Protein AF-0000000077095961 (afdb_homodimer)

InterPro domains:
  IPR001926 Tryptophan synthase beta chain-like, PALP domain [PF00291] (16-329)
  IPR036052 Tryptophan synthase beta chain-like, PALP domain superfamily [G3DSA:3.40.50.1100] (10-333)
  IPR036052 Tryptophan synthase beta chain-like, PALP domain superfamily [G3DSA:3.40.50.1100] (51-158)
  IPR036052 Tryptophan synthase beta chain-like, PALP domain superfamily [SSF53686] (4-336)

pLDDT: mean 87.03, std 16.9, range [28.45, 98.81]

Secondary structure (DSSP, 8-state):
---HHHHHHHHHHHGGGS--PPEEE-HHHHHHHT-SEEEEEEGGGSGGGBTHHHHHHHHHHHHHHH-TTEEEEEEE-SSHHHHHHHHHHHHTT-EEEEEEETT--HHHHHHHHHTT-EEEEE-SSHHHHHHHHHHHHHHHHHHHHHHSS-EEEE--TT-HHHHHHHTHHHHHHHHHTTT--SEEEEE-TTSHHHHHHHHHHHHH-TT-EEEEEEESS--THHHHHT-------SSS---------------GGGGG-SS---HHHHHHHHHH--EEEEE-HHHHHHHHHHIIIII-B---HHHHHHHHHHHT--HHHHT-SEEEEEE-B----GGGHHHHT--/---HHHHHHHHHHHGGGS--PPEEE-HHHHHHHT-SEEEEEEGGGSGGGBTHHHHHHHHHHHHHHH-TTEEEEEEE-SSHHHHHHHHHHHHTT-EEEEEEETT--HHHHHHHHHTTPEEEEE-SSHHHHHHHHHHHHHHHHHHHHHHSS-EEEE--TT-HHHHHHHTHHHHHHHHHTTT--SEEEEE-TTSHHHHHHHHHHHHH-TT-EEEEEEESS--THHHHHH---B---SSS-----B---------TTGGG-SS---HHHHHHHHHH--EEEEE-HHHHHHHHHHIIIII-B---HHHHHHHHHHHT--HHHHT-SEEEEEE-B----GGGHHHHT--

Solvent-accessible surface area (backbone atoms only — not comparable to full-atom values): 34050 Å² total; per-residue (Å²): 128,70,43,45,65,48,16,53,52,25,40,67,70,33,50,89,79,51,64,87,50,55,76,45,72,44,70,68,56,19,64,63,36,70,34,80,36,44,36,34,39,36,21,18,61,23,64,89,22,18,45,41,34,41,9,26,37,28,35,48,52,53,49,31,71,76,36,74,34,48,35,33,38,34,30,50,26,83,48,58,57,26,39,12,38,7,36,31,23,42,76,67,78,25,37,12,38,27,35,29,54,64,81,58,58,65,68,55,53,49,53,27,42,73,35,62,22,42,80,40,72,30,58,90,45,68,66,46,41,51,51,49,53,48,46,55,36,49,52,40,32,51,51,10,68,71,75,47,77,28,35,42,46,75,57,58,81,67,31,55,48,30,19,17,14,29,5,32,56,24,46,50,52,35,62,77,52,70,58,64,56,41,30,37,32,28,35,24,74,68,34,25,52,36,28,14,25,31,38,28,38,37,64,74,38,71,84,46,42,28,32,30,12,36,54,74,63,80,60,77,67,54,62,60,44,64,47,78,64,54,59,73,50,87,72,88,59,77,65,65,51,75,67,64,82,67,64,78,70,44,62,69,45,37,55,72,47,85,50,81,60,58,68,69,48,30,51,44,26,42,73,49,38,75,38,72,41,75,33,50,71,65,45,26,13,50,28,39,35,44,38,35,72,72,57,18,37,31,55,18,74,60,21,13,26,20,49,19,43,47,51,68,52,41,75,90,55,64,84,49,48,26,38,36,34,42,30,46,18,15,71,60,63,60,74,46,43,41,67,53,38,52,126,130,70,42,44,64,47,16,51,52,26,39,65,71,32,50,88,81,50,63,86,49,55,75,47,72,45,71,67,57,22,65,63,36,69,35,81,36,44,34,34,40,35,20,17,61,21,62,91,22,19,46,42,34,40,8,25,37,27,34,47,52,54,49,31,71,76,36,75,33,49,35,34,40,34,30,51,26,83,47,59,57,26,36,15,37,7,36,32,24,42,77,67,78,25,36,13,39,27,36,28,54,66,81,58,58,65,68,54,53,50,52,27,44,71,35,61,23,42,80,40,71,30,59,92,45,68,65,48,41,50,51,50,52,50,45,56,36,49,52,40,34,51,50,11,69,71,75,44,77,29,34,42,46,76,56,57,81,67,32,54,48,30,19,18,13,28,5,32,55,24,45,48,53,36,62,77,52,70,60,65,55,41,31,36,32,27,36,26,73,68,33,25,52,37,29,14,24,28,38,28,38,37,66,75,36,72,83,46,42,29,31,30,12,35,55,75,64,78,59,77,66,53,62,59,42,60,49,74,58,46,59,76,55,84,79,85,60,80,62,68,45,76,59,66,83,66,67,78,70,43,60,69,46,36,55,73,47,86,50,80,59,56,70,68,47,30,52,44,27,43,73,48,37,75,37,72,41,74,35,49,70,65,47,26,15,50,28,38,35,45,37,36,72,72,58,18,36,31,56,19,74,60,22,13,26,20,49,20,44,46,52,69,52,42,74,91,54,63,85,48,46,27,38,36,34,41,30,47,18,16,71,59,63,60,75,46,44,40,66,54,38,52,128

Sequence (686 aa):
MSTFHTVMMAYKATRPYVHETPILSSNSMRQSSGHEEVVLKCENLQRTGSYTIRGGINYVIRSKQGDLGINHFVAQSTGNLGLAVALSASLFSAKGHIVIPERTNEVTVEAIAHYDGKVYRCGTSREEQMKLLQKLVSENNNTSQRNGVNICVFVHPQDEWLVAGHGTVGVELMLQTDGRLDVIVVPAMGGALLAGVALAVKGMKPNIAVYGAECETLDPECEFEHGPVIAVNKKGSTDVKASKKEENVAGGVAQKILMPLNEMVAQCINRHVDGVIKVTEEQKRHAFRFVYERCKLVIDDNAATAVAAVLTRPEALSRYRRVGIVLTGGNVDLNAIPRLARLMSTFHTVMMAYKATRPYVHETPILSSNSMRQSSGHEEVVLKCENLQRTGSYTIRGGINYVIRSKQGDLGINHFVAQSTGNLGLAVALSASLFSAKGHIVIPERTNEVTVEAIAHYDGKVYRCGTSREEQMKLLQKLVSENNNTSQRNGVNICVFVHPQDEWLVAGHGTVGVELMLQTDGRLDVIVVPAMGGALLAGVALAVKGMKPNIAVYGAECETLDPECEFEHGPVIAVNKKGSTDVKASKKEENVAGGVAQKILMPLNEMVAQCINRHVDGVIKVTEEQKRHAFRFVYERCKLVIDDNAATAVAAVLTRPEALSRYRRVGIVLTGGNVDLNAIPRLARL

Organism: NCBI:txid85056

Structure (mmCIF, N/CA/C/O backbone):
data_AF-0000000077095961-model_v1
#
loop_
_entity.id
_entity.type
_entity.pdbx_description
1 polymer 'Serine-threonine dehydratase, putative'
#
loop_
_atom_site.group_PDB
_atom_site.id
_atom_site.type_symbol
_atom_site.label_atom_id
_atom_site.label_alt_id
_atom_site.label_comp_id
_atom_site.label_asym_id
_atom_site.label_entity_id
_atom_site.label_seq_id
_atom_site.pdbx_PDB_ins_code
_atom_site.Cartn_x
_atom_site.Cartn_y
_atom_site.Cartn_z
_atom_site.occupancy
_atom_site.B_iso_or_equiv
_atom_site.auth_seq_id
_atom_site.auth_comp_id
_atom_site.auth_asym_id
_atom_site.auth_atom_id
_atom_site.pdbx_PDB_model_num
ATOM 1 N N . MET A 1 1 ? 8.125 27.734 21.016 1 70.38 1 MET A N 1
ATOM 2 C CA . MET A 1 1 ? 8.875 27.078 19.938 1 70.38 1 MET A CA 1
ATOM 3 C C . MET A 1 1 ? 8.922 25.578 20.156 1 70.38 1 MET A C 1
ATOM 5 O O . MET A 1 1 ? 9.164 25.094 21.266 1 70.38 1 MET A O 1
ATOM 9 N N . SER A 1 2 ? 8.594 24.891 19.172 1 82.75 2 SER A N 1
ATOM 10 C CA . SER A 1 2 ? 8.609 23.438 19.266 1 82.75 2 SER A CA 1
ATOM 11 C C . SER A 1 2 ? 10.023 22.906 19.5 1 82.75 2 SER A C 1
ATOM 13 O O . SER A 1 2 ? 10.984 23.438 18.938 1 82.75 2 SER A O 1
ATOM 15 N N . THR A 1 3 ? 10.164 22.031 20.516 1 89.5 3 THR A N 1
ATOM 16 C CA . THR A 1 3 ? 11.414 21.375 20.875 1 89.5 3 THR A CA 1
ATOM 17 C C . THR A 1 3 ? 11.266 19.859 20.844 1 89.5 3 THR A C 1
ATOM 19 O O . THR A 1 3 ? 10.172 19.344 20.594 1 89.5 3 THR A O 1
ATOM 22 N N . PHE A 1 4 ? 12.398 19.281 21.047 1 95 4 PHE A N 1
ATOM 23 C CA . PHE A 1 4 ? 12.359 17.828 21.172 1 95 4 PHE A CA 1
ATOM 24 C C . PHE A 1 4 ? 11.414 17.406 22.281 1 95 4 PHE A C 1
ATOM 26 O O . PHE A 1 4 ? 10.672 16.422 22.141 1 95 4 PHE A O 1
ATOM 33 N N . HIS A 1 5 ? 11.398 18.156 23.281 1 95.62 5 HIS A N 1
ATOM 34 C CA . HIS A 1 5 ? 10.539 17.875 24.422 1 95.62 5 HIS A CA 1
ATOM 35 C C . HIS A 1 5 ? 9.062 17.922 24.031 1 95.62 5 HIS A C 1
ATOM 37 O O . HIS A 1 5 ? 8.289 17.047 24.391 1 95.62 5 HIS A O 1
ATOM 43 N N . THR A 1 6 ? 8.703 18.938 23.281 1 96.62 6 THR A N 1
ATOM 44 C CA . THR A 1 6 ? 7.309 19.078 22.875 1 96.62 6 THR A CA 1
ATOM 45 C C . THR A 1 6 ? 6.91 17.969 21.922 1 96.62 6 THR A C 1
ATOM 47 O O . THR A 1 6 ? 5.762 17.516 21.922 1 96.62 6 THR A O 1
ATOM 50 N N . VAL A 1 7 ? 7.852 17.484 21.125 1 98.31 7 VAL A N 1
ATOM 51 C CA . VAL A 1 7 ? 7.59 16.359 20.219 1 98.31 7 VAL A CA 1
ATOM 52 C C . VAL A 1 7 ? 7.344 15.094 21.031 1 98.31 7 VAL A C 1
ATOM 54 O O . VAL A 1 7 ? 6.422 14.328 20.734 1 98.31 7 VAL A O 1
ATOM 57 N N . MET A 1 8 ? 8.094 14.898 22.062 1 97.81 8 MET A N 1
ATOM 58 C CA . MET A 1 8 ? 7.938 13.711 22.906 1 97.81 8 MET A CA 1
ATOM 59 C C . MET A 1 8 ? 6.609 13.742 23.656 1 97.81 8 MET A C 1
ATOM 61 O O . MET A 1 8 ? 5.969 12.703 23.828 1 97.81 8 MET A O 1
ATOM 65 N N . MET A 1 9 ? 6.266 14.945 24.062 1 97.38 9 MET A N 1
ATOM 66 C CA . MET A 1 9 ? 4.957 15.094 24.703 1 97.38 9 MET A CA 1
ATOM 67 C C . MET A 1 9 ? 3.838 14.758 23.719 1 97.38 9 MET A C 1
ATOM 69 O O . MET A 1 9 ? 2.861 14.102 24.078 1 97.38 9 MET A O 1
ATOM 73 N N . ALA A 1 10 ? 3.99 15.242 22.531 1 98.5 10 ALA A N 1
ATOM 74 C CA . ALA A 1 10 ? 3.016 14.93 21.484 1 98.5 10 ALA A CA 1
ATOM 75 C C . ALA A 1 10 ? 2.963 13.43 21.203 1 98.5 10 ALA A C 1
ATOM 77 O O . ALA A 1 10 ? 1.885 12.875 21 1 98.5 10 ALA A O 1
ATOM 78 N N . TYR A 1 11 ? 4.145 12.781 21.203 1 98.19 11 TYR A N 1
ATOM 79 C CA . TYR A 1 11 ? 4.238 11.344 20.953 1 98.19 11 TYR A CA 1
ATOM 80 C C . TYR A 1 11 ? 3.42 10.562 21.984 1 98.19 11 TYR A C 1
ATOM 82 O O . TYR A 1 11 ? 2.654 9.664 21.609 1 98.19 11 TYR A O 1
ATOM 90 N N . LYS A 1 12 ? 3.527 10.93 23.188 1 96.81 12 LYS A N 1
ATOM 91 C CA . LYS A 1 12 ? 2.775 10.281 24.266 1 96.81 12 LYS A CA 1
ATOM 92 C C . LYS A 1 12 ? 1.28 10.547 24.125 1 96.81 12 LYS A C 1
ATOM 94 O O . LYS A 1 12 ? 0.465 9.633 24.266 1 96.81 12 LYS A O 1
ATOM 99 N N . ALA A 1 13 ? 0.932 11.742 23.812 1 97.44 13 ALA A N 1
ATOM 100 C CA . ALA A 1 13 ? -0.463 12.18 23.797 1 97.44 13 ALA A CA 1
ATOM 101 C C . ALA A 1 13 ? -1.208 11.586 22.594 1 97.44 13 ALA A C 1
ATOM 103 O O . ALA A 1 13 ? -2.395 11.266 22.703 1 97.44 13 ALA A O 1
ATOM 104 N N . THR A 1 14 ? -0.533 11.438 21.438 1 98.12 14 THR A N 1
ATOM 105 C CA . THR A 1 14 ? -1.223 11.094 20.203 1 98.12 14 THR A CA 1
ATOM 106 C C . THR A 1 14 ? -1.225 9.578 20 1 98.12 14 THR A C 1
ATOM 108 O O . THR A 1 14 ? -2.014 9.062 19.203 1 98.12 14 THR A O 1
ATOM 111 N N . ARG A 1 15 ? -0.447 8.828 20.688 1 97.06 15 ARG A N 1
ATOM 112 C CA . ARG A 1 15 ? -0.173 7.41 20.469 1 97.06 15 ARG A CA 1
ATOM 113 C C . ARG A 1 15 ? -1.466 6.602 20.422 1 97.06 15 ARG A C 1
ATOM 115 O O . ARG A 1 15 ? -1.645 5.75 19.547 1 97.06 15 ARG A O 1
ATOM 122 N N . PRO A 1 16 ? -2.467 6.871 21.234 1 96.44 16 PRO A N 1
ATOM 123 C CA . PRO A 1 16 ? -3.689 6.062 21.234 1 96.44 16 PRO A CA 1
ATOM 124 C C . PRO A 1 16 ? -4.566 6.332 20 1 96.44 16 PRO A C 1
ATOM 126 O O . PRO A 1 16 ? -5.492 5.566 19.734 1 96.44 16 PRO A O 1
ATOM 129 N N . TYR A 1 17 ? -4.25 7.402 19.344 1 96.81 17 TYR A N 1
ATOM 130 C CA . TYR A 1 17 ? -5.203 7.855 18.328 1 96.81 17 TYR A CA 1
ATOM 131 C C . TYR A 1 17 ? -4.637 7.684 16.922 1 96.81 17 TYR A C 1
ATOM 133 O O . TYR A 1 17 ? -5.324 7.938 15.938 1 96.81 17 TYR A O 1
ATOM 141 N N . VAL A 1 18 ? -3.357 7.281 16.812 1 96.81 18 VAL A N 1
ATOM 142 C CA . VAL A 1 18 ? -2.734 7.113 15.508 1 96.81 18 VAL A CA 1
ATOM 143 C C . VAL A 1 18 ? -2.148 5.711 15.391 1 96.81 18 VAL A C 1
ATOM 145 O O . VAL A 1 18 ? -1.915 5.039 16.391 1 96.81 18 VAL A O 1
ATOM 148 N N . HIS A 1 19 ? -1.94 5.242 14.188 1 94.88 19 HIS A N 1
ATOM 149 C CA . HIS A 1 19 ? -1.234 3.992 13.938 1 94.88 19 HIS A CA 1
ATOM 150 C C . HIS A 1 19 ? 0.276 4.188 14.016 1 94.88 19 HIS A C 1
ATOM 152 O O . HIS A 1 19 ? 0.795 5.223 13.594 1 94.88 19 HIS A O 1
ATOM 158 N N . GLU A 1 20 ? 0.938 3.211 14.664 1 96.31 20 GLU A N 1
ATOM 159 C CA . GLU A 1 20 ? 2.354 3.092 14.328 1 96.31 20 GLU A CA 1
ATOM 160 C C . GLU A 1 20 ? 2.535 2.576 12.898 1 96.31 20 GLU A C 1
ATOM 162 O O . GLU A 1 20 ? 2.395 1.379 12.648 1 96.31 20 GLU A O 1
ATOM 167 N N . THR A 1 21 ? 2.758 3.51 12 1 96.38 21 THR A N 1
ATOM 168 C CA . THR A 1 21 ? 2.801 3.117 10.602 1 96.38 21 THR A CA 1
ATOM 169 C C . THR A 1 21 ? 4.031 2.258 10.312 1 96.38 21 THR A C 1
ATOM 171 O O . THR A 1 21 ? 5.066 2.416 10.961 1 96.38 21 THR A O 1
ATOM 174 N N . PRO A 1 22 ? 3.941 1.384 9.383 1 94.5 22 PRO A N 1
ATOM 175 C CA . PRO A 1 22 ? 5.047 0.453 9.133 1 94.5 22 PRO A CA 1
ATOM 176 C C . PRO A 1 22 ? 6.227 1.113 8.43 1 94.5 22 PRO A C 1
ATOM 178 O O . PRO A 1 22 ? 6.086 2.203 7.867 1 94.5 22 PRO A O 1
ATOM 181 N N . ILE A 1 23 ? 7.375 0.461 8.594 1 95.88 23 ILE A N 1
ATOM 182 C CA . ILE A 1 23 ? 8.555 0.708 7.77 1 95.88 23 ILE A CA 1
ATOM 183 C C . ILE A 1 23 ? 8.703 -0.4 6.73 1 95.88 23 ILE A C 1
ATOM 185 O O . ILE A 1 23 ? 8.648 -1.586 7.066 1 95.88 23 ILE A O 1
ATOM 189 N N . LEU A 1 24 ? 8.789 0.044 5.5 1 94.31 24 LEU A N 1
ATOM 190 C CA . LEU A 1 24 ? 8.961 -0.941 4.441 1 94.31 24 LEU A CA 1
ATOM 191 C C . LEU A 1 24 ? 10.297 -0.742 3.725 1 94.31 24 LEU A C 1
ATOM 193 O O . LEU A 1 24 ? 10.836 0.368 3.701 1 94.31 24 LEU A O 1
ATOM 197 N N . SER A 1 25 ? 10.844 -1.835 3.252 1 91.19 25 SER A N 1
ATOM 198 C CA . SER A 1 25 ? 12.039 -1.804 2.408 1 91.19 25 SER A CA 1
ATOM 199 C C . SER A 1 25 ? 11.734 -2.334 1.01 1 91.19 25 SER A C 1
ATOM 201 O O . SER A 1 25 ? 10.758 -3.051 0.81 1 91.19 25 SER A O 1
ATOM 203 N N . SER A 1 26 ? 12.461 -1.853 0.121 1 86 26 SER A N 1
ATOM 204 C CA . SER A 1 26 ? 12.352 -2.285 -1.27 1 86 26 SER A CA 1
ATOM 205 C C . SER A 1 26 ? 13.727 -2.59 -1.858 1 86 26 SER A C 1
ATOM 207 O O . SER A 1 26 ? 14.594 -1.716 -1.913 1 86 26 SER A O 1
ATOM 209 N N . ASN A 1 27 ? 13.836 -3.836 -2.385 1 85.5 27 ASN A N 1
ATOM 210 C CA . ASN A 1 27 ? 15.086 -4.203 -3.045 1 85.5 27 ASN A CA 1
ATOM 211 C C . ASN A 1 27 ? 15.328 -3.355 -4.289 1 85.5 27 ASN A C 1
ATOM 213 O O . ASN A 1 27 ? 16.469 -2.951 -4.555 1 85.5 27 ASN A O 1
ATOM 217 N N . SER A 1 28 ? 14.273 -3.143 -4.992 1 87.25 28 SER A N 1
ATOM 218 C CA . SER A 1 28 ? 14.391 -2.312 -6.188 1 87.25 28 SER A CA 1
ATOM 219 C C . SER A 1 28 ? 14.844 -0.9 -5.836 1 87.25 28 SER A C 1
ATOM 221 O O . SER A 1 28 ? 15.664 -0.31 -6.547 1 87.25 28 SER A O 1
ATOM 223 N N . MET A 1 29 ? 14.328 -0.37 -4.758 1 91.5 29 MET A N 1
ATOM 224 C CA . MET A 1 29 ? 14.711 0.968 -4.316 1 91.5 29 MET A CA 1
ATOM 225 C C . MET A 1 29 ? 16.172 1.003 -3.891 1 91.5 29 MET A C 1
ATOM 227 O O . MET A 1 29 ? 16.906 1.934 -4.234 1 91.5 29 MET A O 1
ATOM 231 N N . ARG A 1 30 ? 16.562 0.025 -3.18 1 92.06 30 ARG A N 1
ATOM 232 C CA . ARG A 1 30 ? 17.953 -0.088 -2.752 1 92.06 30 ARG A CA 1
ATOM 233 C C . ARG A 1 30 ? 18.906 -0.133 -3.951 1 92.06 30 ARG A C 1
ATOM 235 O O . ARG A 1 30 ? 19.875 0.62 -4.012 1 92.06 30 ARG A O 1
ATOM 242 N N . GLN A 1 31 ? 18.531 -0.928 -4.883 1 90.31 31 GLN A N 1
ATOM 243 C CA . GLN A 1 31 ? 19.375 -1.098 -6.062 1 90.31 31 GLN A CA 1
ATOM 244 C C . GLN A 1 31 ? 19.406 0.177 -6.898 1 90.31 31 GLN A C 1
ATOM 246 O O . GLN A 1 31 ? 20.484 0.612 -7.328 1 90.31 31 GLN A O 1
ATOM 251 N N . SER A 1 32 ? 18.297 0.819 -7.07 1 91.94 32 SER A N 1
ATOM 252 C CA . SER A 1 32 ? 18.188 1.995 -7.926 1 91.94 32 SER A CA 1
ATOM 253 C C . SER A 1 32 ? 18.859 3.207 -7.293 1 91.94 32 SER A C 1
ATOM 255 O O . SER A 1 32 ? 19.375 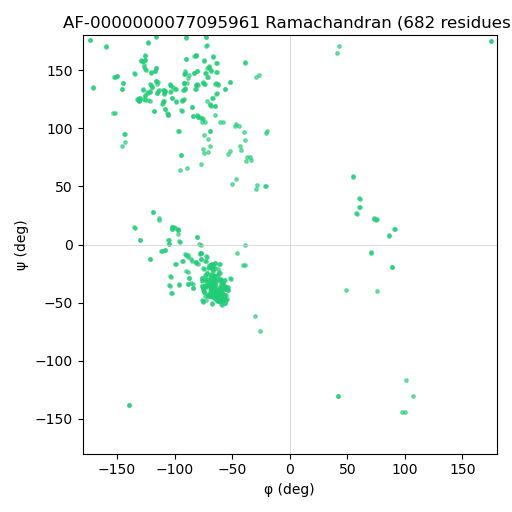4.078 -7.996 1 91.94 32 SER A O 1
ATOM 257 N N . SER A 1 33 ? 18.875 3.264 -5.973 1 94.5 33 SER A N 1
ATOM 258 C CA . SER A 1 33 ? 19.438 4.414 -5.273 1 94.5 33 SER A CA 1
ATOM 259 C C . SER A 1 33 ? 20.938 4.246 -5.043 1 94.5 33 SER A C 1
ATOM 261 O O . SER A 1 33 ? 21.656 5.23 -4.848 1 94.5 33 SER A O 1
ATOM 263 N N . GLY A 1 34 ? 21.422 3.02 -4.914 1 94.38 34 GLY A N 1
ATOM 264 C CA . GLY A 1 34 ? 22.828 2.729 -4.672 1 94.38 34 GLY A CA 1
ATOM 265 C C . GLY A 1 34 ? 23.188 2.756 -3.199 1 94.38 34 GLY A C 1
ATOM 266 O O . GLY A 1 34 ? 24.375 2.691 -2.848 1 94.38 34 GLY A O 1
ATOM 267 N N . HIS A 1 35 ? 22.234 2.855 -2.355 1 96.69 35 HIS A N 1
ATOM 268 C CA . HIS A 1 35 ? 22.484 2.887 -0.92 1 96.69 35 HIS A CA 1
ATOM 269 C C . HIS A 1 35 ? 22.469 1.483 -0.325 1 96.69 35 HIS A C 1
ATOM 271 O O . HIS A 1 35 ? 21.906 0.559 -0.925 1 96.69 35 HIS A O 1
ATOM 277 N N . GLU A 1 36 ? 23.062 1.344 0.817 1 96.38 36 GLU A N 1
ATOM 278 C CA . GLU A 1 36 ? 23.094 0.06 1.512 1 96.38 36 GLU A CA 1
ATOM 279 C C . GLU A 1 36 ? 21.703 -0.318 2.023 1 96.38 36 GLU A C 1
ATOM 281 O O . GLU A 1 36 ? 21.312 -1.488 1.979 1 96.38 36 GLU A O 1
ATOM 286 N N . GLU A 1 37 ? 21.016 0.683 2.488 1 96.88 37 GLU A N 1
ATOM 287 C CA . GLU A 1 37 ? 19.672 0.484 3.006 1 96.88 37 GLU A CA 1
ATOM 288 C C . GLU A 1 37 ? 18.781 1.692 2.717 1 96.88 37 GLU A C 1
ATOM 290 O O . GLU A 1 37 ? 19.219 2.836 2.848 1 96.88 37 GLU A O 1
ATOM 295 N N . VAL A 1 38 ? 17.656 1.397 2.273 1 97.38 38 VAL A N 1
ATOM 296 C CA . VAL A 1 38 ? 16.625 2.42 2.113 1 97.38 38 VAL A CA 1
ATOM 297 C C . VAL A 1 38 ? 15.32 1.935 2.727 1 97.38 38 VAL A C 1
ATOM 299 O O . VAL A 1 38 ? 14.836 0.845 2.4 1 97.38 38 VAL A O 1
ATOM 302 N N . VAL A 1 39 ? 14.797 2.719 3.656 1 97.69 39 VAL A N 1
ATOM 303 C CA . VAL A 1 39 ? 13.523 2.342 4.266 1 97.69 39 VAL A CA 1
ATOM 304 C C . VAL A 1 39 ? 12.492 3.439 4.027 1 97.69 39 VAL A C 1
ATOM 306 O O . VAL A 1 39 ? 12.844 4.617 3.91 1 97.69 39 VAL A O 1
ATOM 309 N N . LEU A 1 40 ? 11.25 3 3.91 1 98.06 40 LEU A N 1
ATOM 310 C CA . LEU A 1 40 ? 10.117 3.9 3.725 1 98.06 40 LEU A CA 1
ATOM 311 C C . LEU A 1 40 ? 9.258 3.961 4.984 1 98.06 40 LEU A C 1
ATOM 313 O O . LEU A 1 40 ? 8.766 2.934 5.457 1 98.06 40 LEU A O 1
ATOM 317 N N . LYS A 1 41 ? 9.172 5.109 5.609 1 98.56 41 LYS A N 1
ATOM 318 C CA . LYS A 1 41 ? 8.18 5.336 6.66 1 98.56 41 LYS A CA 1
ATOM 319 C C . LYS A 1 41 ? 6.809 5.637 6.066 1 98.56 41 LYS A C 1
ATOM 321 O O . LYS A 1 41 ? 6.574 6.734 5.559 1 98.56 41 LYS A O 1
ATOM 326 N N . CYS A 1 42 ? 5.898 4.746 6.199 1 98 42 CYS A N 1
ATOM 327 C CA . CYS A 1 42 ? 4.723 4.699 5.34 1 98 42 CYS A CA 1
ATOM 328 C C . CYS A 1 42 ? 3.547 5.434 5.98 1 98 42 CYS A C 1
ATOM 330 O O . CYS A 1 42 ? 2.527 4.82 6.297 1 98 42 CYS A O 1
ATOM 332 N N . GLU A 1 43 ? 3.584 6.727 5.93 1 98.25 43 GLU A N 1
ATOM 333 C CA . GLU A 1 43 ? 2.496 7.523 6.496 1 98.25 43 GLU A CA 1
ATOM 334 C C . GLU A 1 43 ? 1.279 7.523 5.574 1 98.25 43 GLU A C 1
ATOM 336 O O . GLU A 1 43 ? 0.191 7.938 5.977 1 98.25 43 GLU A O 1
ATOM 341 N N . ASN A 1 44 ? 1.456 7.051 4.332 1 97.12 44 ASN A N 1
ATOM 342 C CA . ASN A 1 44 ? 0.302 6.82 3.469 1 97.12 44 ASN A CA 1
ATOM 343 C C . ASN A 1 44 ? -0.649 5.789 4.066 1 97.12 44 ASN A C 1
ATOM 345 O O . ASN A 1 44 ? -1.82 5.723 3.689 1 97.12 44 ASN A O 1
ATOM 349 N N . LEU A 1 45 ? -0.154 5.035 5.031 1 95.81 45 LEU A N 1
ATOM 350 C CA . LEU A 1 45 ? -0.959 3.994 5.66 1 95.81 45 LEU A CA 1
ATOM 351 C C . LEU A 1 45 ? -1.465 4.449 7.027 1 95.81 45 LEU A C 1
ATOM 353 O O . LEU A 1 45 ? -1.948 3.635 7.816 1 95.81 45 LEU A O 1
ATOM 357 N N . GLN A 1 46 ? -1.377 5.641 7.336 1 96.38 46 GLN A N 1
ATOM 358 C CA . GLN A 1 46 ? -1.895 6.23 8.57 1 96.38 46 GLN A CA 1
ATOM 359 C C . GLN A 1 46 ? -3.387 6.523 8.453 1 96.38 46 GLN A C 1
ATOM 361 O O . GLN A 1 46 ? -3.941 6.523 7.348 1 96.38 46 GLN A O 1
ATOM 366 N N . ARG A 1 47 ? -4.047 6.734 9.617 1 94.12 47 ARG A N 1
ATOM 367 C CA . ARG A 1 47 ? -5.418 7.234 9.602 1 94.12 47 ARG A CA 1
ATOM 368 C C . ARG A 1 47 ? -5.531 8.492 8.742 1 94.12 47 ARG A C 1
ATOM 370 O O . ARG A 1 47 ? -4.648 9.352 8.773 1 94.12 47 ARG A O 1
ATOM 377 N N . THR A 1 48 ? -6.562 8.594 8.016 1 94.44 48 THR A N 1
ATOM 378 C CA . THR A 1 48 ? -6.848 9.672 7.082 1 94.44 48 THR A CA 1
ATOM 379 C C . THR A 1 48 ? -5.926 9.602 5.867 1 94.44 48 THR A C 1
ATOM 381 O O . THR A 1 48 ? -6.016 10.43 4.961 1 94.44 48 THR A O 1
ATOM 384 N N . GLY A 1 49 ? -4.93 8.711 5.887 1 95.38 49 GLY A N 1
ATOM 385 C CA . GLY A 1 49 ? -4.094 8.461 4.723 1 95.38 49 GLY A CA 1
ATOM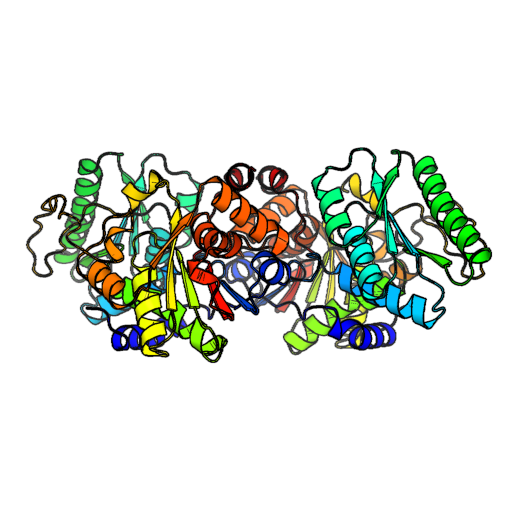 386 C C . GLY A 1 49 ? -2.855 9.336 4.68 1 95.38 49 GLY A C 1
ATOM 387 O O . GLY A 1 49 ? -2.227 9.477 3.629 1 95.38 49 GLY A O 1
ATOM 388 N N . SER A 1 50 ? -2.521 10.016 5.816 1 97.31 50 SER A N 1
ATOM 389 C CA . SER A 1 50 ? -1.344 10.875 5.797 1 97.31 50 SER A CA 1
ATOM 390 C C . SER A 1 50 ? -0.838 11.156 7.211 1 97.31 50 SER A C 1
ATOM 392 O O . SER A 1 50 ? -1.541 10.891 8.188 1 97.31 50 SER A O 1
ATOM 394 N N . TYR A 1 51 ? 0.317 11.75 7.277 1 98.19 51 TYR A N 1
ATOM 395 C CA . TYR A 1 51 ? 0.978 12.07 8.539 1 98.19 51 TYR A CA 1
ATOM 396 C C . TYR A 1 51 ? 0.217 13.156 9.289 1 98.19 51 TYR A C 1
ATOM 398 O O . TYR A 1 51 ? 0.398 13.328 10.492 1 98.19 51 TYR A O 1
ATOM 406 N N . THR A 1 52 ? -0.659 13.891 8.625 1 97.88 52 THR A N 1
ATOM 407 C CA . THR A 1 52 ? -1.225 15.125 9.164 1 97.88 52 THR A CA 1
ATOM 408 C C . THR A 1 52 ? -2.104 14.836 10.375 1 97.88 52 THR A C 1
ATOM 410 O O . THR A 1 52 ? -2.279 15.695 11.242 1 97.88 52 THR A O 1
ATOM 413 N N . ILE A 1 53 ? -2.584 13.656 10.5 1 98.25 53 ILE A N 1
ATOM 414 C CA . ILE A 1 53 ? -3.461 13.32 11.617 1 98.25 53 ILE A CA 1
ATOM 415 C C . ILE A 1 53 ? -2.686 13.414 12.93 1 98.25 53 ILE A C 1
ATOM 417 O O . ILE A 1 53 ? -3.256 13.734 13.969 1 98.25 53 ILE A O 1
ATOM 421 N N . ARG A 1 54 ? -1.374 13.164 12.867 1 98.56 54 ARG A N 1
ATOM 422 C CA . ARG A 1 54 ? -0.542 13.266 14.062 1 98.56 54 ARG A CA 1
ATOM 423 C C . ARG A 1 54 ? -0.561 14.68 14.633 1 98.56 54 ARG A C 1
ATOM 425 O O . ARG A 1 54 ? -0.79 14.875 15.828 1 98.56 54 ARG A O 1
ATOM 432 N N . GLY A 1 55 ? -0.35 15.633 13.75 1 98.44 55 GLY A N 1
ATOM 433 C CA . GLY A 1 55 ? -0.429 17.031 14.148 1 98.44 55 GLY A CA 1
ATOM 434 C C . GLY A 1 55 ? -1.835 17.469 14.516 1 98.44 55 GLY A C 1
ATOM 435 O O . GLY A 1 55 ? -2.029 18.188 15.492 1 98.44 55 GLY A O 1
ATOM 436 N N . GLY A 1 56 ? -2.807 17 13.711 1 98.19 56 GLY A N 1
ATOM 437 C CA . GLY A 1 56 ? -4.191 17.344 13.992 1 98.19 56 GLY A CA 1
ATOM 438 C C . GLY A 1 56 ? -4.641 16.938 15.383 1 98.19 56 GLY A C 1
ATOM 439 O O . GLY A 1 56 ? -5.203 17.75 16.125 1 98.19 56 GLY A O 1
ATOM 440 N N . ILE A 1 57 ? -4.336 15.742 15.75 1 98.56 57 ILE A N 1
ATOM 441 C CA . ILE A 1 57 ? -4.723 15.227 17.062 1 98.56 57 ILE A CA 1
ATOM 442 C C . ILE A 1 57 ? -4.023 16.031 18.156 1 98.56 57 ILE A C 1
ATOM 444 O O . ILE A 1 57 ? -4.652 16.438 19.125 1 98.56 57 ILE A O 1
ATOM 448 N N . ASN A 1 58 ? -2.746 16.25 17.984 1 98.56 58 ASN A N 1
ATOM 449 C CA . ASN A 1 58 ? -2.01 17 18.984 1 98.56 58 ASN A CA 1
ATOM 450 C C . ASN A 1 58 ? -2.562 18.422 19.141 1 98.56 58 ASN A C 1
ATOM 452 O O . ASN A 1 58 ? -2.688 18.922 20.25 1 98.56 58 ASN A O 1
ATOM 456 N N . TYR A 1 59 ? -2.895 19.047 18.031 1 97.88 59 TYR A N 1
ATOM 457 C CA . TYR A 1 59 ? -3.434 20.391 18.047 1 97.88 59 TYR A CA 1
ATOM 458 C C . TYR A 1 59 ? -4.738 20.453 18.844 1 97.88 59 TYR A C 1
ATOM 460 O O . TYR A 1 59 ? -4.922 21.328 19.688 1 97.88 59 TYR A O 1
ATOM 468 N N . VAL A 1 60 ? -5.582 19.531 18.594 1 97.38 60 VAL A N 1
ATOM 469 C CA . VAL A 1 60 ? -6.887 19.516 19.25 1 97.38 60 VAL A CA 1
ATOM 470 C C . VAL A 1 60 ? -6.711 19.234 20.734 1 97.38 60 VAL A C 1
ATOM 472 O O . VAL A 1 60 ? -7.32 19.906 21.578 1 97.38 60 VAL A O 1
ATOM 475 N N . ILE A 1 61 ? -5.867 18.281 21.062 1 97.5 61 ILE A N 1
ATOM 476 C CA . ILE A 1 61 ? -5.617 17.938 22.453 1 97.5 61 ILE A CA 1
ATOM 477 C C . ILE A 1 61 ? -5.086 19.156 23.203 1 97.5 61 ILE A C 1
ATOM 479 O O . ILE A 1 61 ? -5.59 19.5 24.281 1 97.5 61 ILE A O 1
ATOM 483 N N . ARG A 1 62 ? -4.094 19.812 22.625 1 96.12 62 ARG A N 1
ATOM 484 C CA . ARG A 1 62 ? -3.469 20.969 23.281 1 96.12 62 ARG A CA 1
ATOM 485 C C . ARG A 1 62 ? -4.449 22.125 23.406 1 96.12 62 ARG A C 1
ATOM 487 O O . ARG A 1 62 ? -4.461 22.828 24.406 1 96.12 62 ARG A O 1
ATOM 494 N N . SER A 1 63 ? -5.23 22.312 22.344 1 94.25 63 SER A N 1
ATOM 495 C CA . SER A 1 63 ? -6.238 23.375 22.375 1 94.25 63 SER A CA 1
ATOM 496 C C . SER A 1 63 ? -7.242 23.141 23.5 1 94.25 63 SER A C 1
ATOM 498 O O . SER A 1 63 ? -7.527 24.047 24.281 1 94.25 63 SER A O 1
ATOM 500 N N . LYS A 1 64 ? -7.676 21.969 23.609 1 93.12 64 LYS A N 1
ATOM 501 C CA . LYS A 1 64 ? -8.711 21.656 24.594 1 93.12 64 LYS A CA 1
ATOM 502 C C . LYS A 1 64 ? -8.125 21.594 26 1 93.12 64 LYS A C 1
ATOM 504 O O . LYS A 1 64 ? -8.82 21.859 26.984 1 93.12 64 LYS A O 1
ATOM 509 N N . GLN A 1 65 ? -6.871 21.234 26.141 1 93.75 65 GLN A N 1
ATOM 510 C CA . GLN A 1 65 ? -6.191 21.312 27.422 1 93.75 65 GLN A CA 1
ATOM 511 C C . GLN A 1 65 ? -6.148 22.734 27.953 1 93.75 65 GLN A C 1
ATOM 513 O O . GLN A 1 65 ? -6.227 22.969 29.156 1 93.75 65 GLN A O 1
ATOM 518 N N . GLY A 1 66 ? -5.973 23.625 27.031 1 90.88 66 GLY A N 1
ATOM 519 C CA . GLY A 1 66 ? -5.957 25.031 27.406 1 90.88 66 GLY A CA 1
ATOM 520 C C . GLY A 1 66 ? -7.336 25.578 27.719 1 90.88 66 GLY A C 1
ATOM 521 O O . GLY A 1 66 ? -7.496 26.406 28.625 1 90.88 66 GLY A O 1
ATOM 522 N N . ASP A 1 67 ? -8.344 25.156 26.875 1 91.06 67 ASP A N 1
ATOM 523 C CA . ASP A 1 67 ? -9.727 25.594 27.031 1 91.06 67 ASP A CA 1
ATOM 524 C C . ASP A 1 67 ? -10.703 24.531 26.5 1 91.06 67 ASP A C 1
ATOM 526 O O . ASP A 1 67 ? -10.836 24.375 25.281 1 91.06 67 ASP A O 1
ATOM 530 N N . LEU A 1 68 ? -11.438 23.953 27.375 1 90.25 68 LEU A N 1
ATOM 531 C CA . LEU A 1 68 ? -12.375 22.891 27.016 1 90.25 68 LEU A CA 1
ATOM 532 C C . LEU A 1 68 ? -13.516 23.438 26.156 1 90.25 68 LEU A C 1
ATOM 534 O O . LEU A 1 68 ? -14.234 22.672 25.516 1 90.25 68 LEU A O 1
ATOM 538 N N . GLY A 1 69 ? -13.633 24.781 26.203 1 87.81 69 GLY A N 1
ATOM 539 C CA . GLY A 1 69 ? -14.711 25.406 25.453 1 87.81 69 GLY A CA 1
ATOM 540 C C . GLY A 1 69 ? -14.422 25.5 23.969 1 87.81 69 GLY A C 1
ATOM 541 O O . GLY A 1 69 ? -15.305 25.844 23.172 1 87.81 69 GLY A O 1
ATOM 542 N N . ILE A 1 70 ? -13.195 25.172 23.625 1 90.5 70 ILE A N 1
ATOM 543 C CA . ILE A 1 70 ? -12.852 25.172 22.203 1 90.5 70 ILE A CA 1
ATOM 544 C C . ILE A 1 70 ? -13.438 23.938 21.531 1 90.5 70 ILE A C 1
ATOM 546 O O . ILE A 1 70 ? -12.93 22.828 21.703 1 90.5 70 ILE A O 1
ATOM 550 N N . ASN A 1 71 ? -14.469 24.156 20.688 1 92.12 71 ASN A N 1
ATOM 551 C CA . ASN A 1 71 ? -15.156 23.016 20.109 1 92.12 71 ASN A CA 1
ATOM 552 C C . ASN A 1 71 ? -15.281 23.156 18.594 1 92.12 71 ASN A C 1
ATOM 554 O O . ASN A 1 71 ? -15.906 22.328 17.922 1 92.12 71 ASN A O 1
ATOM 558 N N . HIS A 1 72 ? -14.711 24.188 18.094 1 92.25 72 HIS A N 1
ATOM 559 C CA . HIS A 1 72 ? -14.758 24.422 16.656 1 92.25 72 HIS A CA 1
ATOM 560 C C . HIS A 1 72 ? -13.367 24.719 16.094 1 92.25 72 HIS A C 1
ATOM 562 O O . HIS A 1 72 ? -12.68 25.625 16.578 1 92.25 72 HIS A O 1
ATOM 568 N N . PHE A 1 73 ? -13 23.984 15.117 1 94.19 73 PHE A N 1
ATOM 569 C CA . PHE A 1 73 ? -11.688 24.125 14.492 1 94.19 73 PHE A CA 1
ATOM 570 C C . PHE A 1 73 ? -11.836 24.406 13 1 94.19 73 PHE A C 1
ATOM 572 O O . PHE A 1 73 ? -12.453 23.625 12.273 1 94.19 73 PHE A O 1
ATOM 579 N N . VAL A 1 74 ? -11.219 25.531 12.531 1 92.06 74 VAL A N 1
ATOM 580 C CA . VAL A 1 74 ? -11.328 25.938 11.133 1 92.06 74 VAL A CA 1
ATOM 581 C C . VAL A 1 74 ? -9.984 25.734 10.43 1 92.06 74 VAL A C 1
ATOM 583 O O . VAL A 1 74 ? -8.938 26.125 10.953 1 92.06 74 VAL A O 1
ATOM 586 N N . ALA A 1 75 ? -10.031 25.094 9.328 1 91.81 75 ALA A N 1
ATOM 587 C CA . ALA A 1 75 ? -8.836 24.922 8.508 1 91.81 75 ALA A CA 1
ATOM 588 C C . ALA A 1 75 ? -9.141 25.203 7.035 1 91.81 75 ALA A C 1
ATOM 590 O O . ALA A 1 75 ? -10.273 25 6.582 1 91.81 75 ALA A O 1
ATOM 591 N N . GLN A 1 76 ? -8.125 25.734 6.406 1 88.62 76 GLN A N 1
ATOM 592 C CA . GLN A 1 76 ? -8.164 25.891 4.953 1 88.62 76 GLN A CA 1
ATOM 593 C C . GLN A 1 76 ? -7.273 24.859 4.266 1 88.62 76 GLN A C 1
ATOM 595 O O . GLN A 1 76 ? -6.051 24.891 4.414 1 88.62 76 GLN A O 1
ATOM 600 N N . SER A 1 77 ? -7.918 23.953 3.559 1 87.38 77 SER A N 1
ATOM 601 C CA . SER A 1 77 ? -7.133 22.875 2.953 1 87.38 77 SER A CA 1
ATOM 602 C C . SER A 1 77 ? -7.98 22.047 1.995 1 87.38 77 SER A C 1
ATOM 604 O O . SER A 1 77 ? -9.125 21.703 2.307 1 87.38 77 SER A O 1
ATOM 606 N N . THR A 1 78 ? -7.426 21.781 0.887 1 77.38 78 THR A N 1
ATOM 607 C CA . THR A 1 78 ? -8.062 20.828 -0.031 1 77.38 78 THR A CA 1
ATOM 608 C C . THR A 1 78 ? -7.457 19.438 0.126 1 77.38 78 THR A C 1
ATOM 610 O O . THR A 1 78 ? -7.762 18.531 -0.655 1 77.38 78 THR A O 1
ATOM 613 N N . GLY A 1 79 ? -6.742 19.297 1.154 1 84.69 79 GLY A N 1
ATOM 614 C CA . GLY A 1 79 ? -5.973 18.078 1.209 1 84.69 79 GLY A CA 1
ATOM 615 C C . GLY A 1 79 ? -5.938 17.453 2.592 1 84.69 79 GLY A C 1
ATOM 616 O O . GLY A 1 79 ? -6.957 17.406 3.285 1 84.69 79 GLY A O 1
ATOM 617 N N . ASN A 1 80 ? -4.734 16.984 2.939 1 91.31 80 ASN A N 1
ATOM 618 C CA . ASN A 1 80 ? -4.504 16.109 4.086 1 91.31 80 ASN A CA 1
ATOM 619 C C . ASN A 1 80 ? -4.777 16.828 5.402 1 91.31 80 ASN A C 1
ATOM 621 O O . ASN A 1 80 ? -5.281 16.234 6.355 1 91.31 80 ASN A O 1
ATOM 625 N N . LEU A 1 81 ? -4.5 18.109 5.441 1 93.62 81 LEU A N 1
ATOM 626 C CA . LEU A 1 81 ? -4.719 18.828 6.691 1 93.62 81 LEU A CA 1
ATOM 627 C C . LEU A 1 81 ? -6.207 18.938 7.008 1 93.62 81 LEU A C 1
ATOM 629 O O . LEU A 1 81 ? -6.613 18.75 8.156 1 93.62 81 LEU A O 1
ATOM 633 N N . GLY A 1 82 ? -6.977 19.25 5.973 1 94.31 82 GLY A N 1
ATOM 634 C CA . GLY A 1 82 ? -8.414 19.312 6.176 1 94.31 82 GLY A CA 1
ATOM 635 C C . GLY A 1 82 ? -8.984 18.016 6.723 1 94.31 82 GLY A C 1
ATOM 636 O O . GLY A 1 82 ? -9.812 18.031 7.637 1 94.31 82 GLY A O 1
ATOM 637 N N . LEU A 1 83 ? -8.547 16.938 6.18 1 95.75 83 LEU A N 1
ATOM 638 C CA . LEU A 1 83 ? -9 15.633 6.637 1 95.75 83 LEU A CA 1
ATOM 639 C C . LEU A 1 83 ? -8.57 15.375 8.078 1 95.75 83 LEU A C 1
ATOM 641 O O . LEU A 1 83 ? -9.367 14.891 8.891 1 95.75 83 LEU A O 1
ATOM 645 N N . ALA A 1 84 ? -7.391 15.734 8.406 1 97.62 84 ALA A N 1
ATOM 646 C CA . ALA A 1 84 ? -6.832 15.531 9.742 1 97.62 84 ALA A CA 1
ATOM 647 C C . ALA A 1 84 ? -7.598 16.344 10.781 1 97.62 84 ALA A C 1
ATOM 649 O O . ALA A 1 84 ? -7.918 15.844 11.867 1 97.62 84 ALA A O 1
ATOM 650 N N . VAL A 1 85 ? -7.867 17.594 10.43 1 97 85 VAL A N 1
ATOM 651 C CA . VAL A 1 85 ? -8.57 18.469 11.352 1 97 85 VAL A CA 1
ATOM 652 C C . VAL A 1 85 ? -10 17.953 11.562 1 97 85 VAL A C 1
ATOM 654 O O . VAL A 1 85 ? -10.484 17.906 12.695 1 97 85 VAL A O 1
ATOM 657 N N . ALA A 1 86 ? -10.633 17.531 10.523 1 97 86 ALA A N 1
ATOM 658 C CA . ALA A 1 86 ? -11.992 17 10.617 1 97 86 ALA A CA 1
ATOM 659 C C . ALA A 1 86 ? -12.047 15.789 11.547 1 97 86 ALA A C 1
ATOM 661 O O . ALA A 1 86 ? -12.828 15.773 12.508 1 97 86 ALA A O 1
ATOM 662 N N . LEU A 1 87 ? -11.203 14.859 11.328 1 96.94 87 LEU A N 1
ATOM 663 C CA . LEU A 1 87 ? -11.234 13.648 12.141 1 96.94 87 LEU A CA 1
ATOM 664 C C . LEU A 1 87 ? -10.812 13.945 13.578 1 96.94 87 LEU A C 1
ATOM 666 O O . LEU A 1 87 ? -11.43 13.445 14.523 1 96.94 87 LEU A O 1
ATOM 670 N N . SER A 1 88 ? -9.75 14.727 13.766 1 98.25 88 SER A N 1
ATOM 671 C CA . SER A 1 88 ? -9.25 15.039 15.102 1 98.25 88 SER A CA 1
ATOM 672 C C . SER A 1 88 ? -10.32 15.719 15.945 1 98.25 88 SER A C 1
ATOM 674 O O . SER A 1 88 ? -10.516 15.367 17.109 1 98.25 88 SER A O 1
ATOM 676 N N . ALA A 1 89 ? -10.961 16.672 15.328 1 97.06 89 ALA A N 1
ATOM 677 C CA . ALA A 1 89 ? -12.039 17.359 16.047 1 97.06 89 ALA A CA 1
ATOM 678 C C . ALA A 1 89 ? -13.133 16.375 16.453 1 97.06 89 ALA A C 1
ATOM 680 O O . ALA A 1 89 ? -13.555 16.359 17.609 1 97.06 89 ALA A O 1
ATOM 681 N N . SER A 1 90 ? -13.523 15.57 15.547 1 96.75 90 SER A N 1
ATOM 682 C CA . SER A 1 90 ? -14.609 14.617 15.781 1 96.75 90 SER A CA 1
ATOM 683 C C . SER A 1 90 ? -14.266 13.656 16.906 1 96.75 90 SER A C 1
ATOM 685 O O . SER A 1 90 ? -15.125 13.336 17.734 1 96.75 90 SER A O 1
ATOM 687 N N . LEU A 1 91 ? -13.055 13.227 17.016 1 96.25 91 LEU A N 1
ATOM 688 C CA . LEU A 1 91 ? -12.609 12.281 18.031 1 96.25 91 LEU A CA 1
ATOM 689 C C . LEU A 1 91 ? -12.734 12.875 19.422 1 96.25 91 LEU A C 1
ATOM 691 O O . LEU A 1 91 ? -12.812 12.141 20.406 1 96.25 91 LEU A O 1
ATOM 695 N N . PHE A 1 92 ? -12.797 14.188 19.516 1 96.31 92 PHE A N 1
ATOM 696 C CA . PHE A 1 92 ? -12.875 14.852 20.812 1 96.31 92 PHE A CA 1
ATOM 697 C C . PHE A 1 92 ? -14.164 15.656 20.938 1 96.31 92 PHE A C 1
ATOM 699 O O . PHE A 1 92 ? -14.188 16.719 21.578 1 96.31 92 PHE A O 1
ATOM 706 N N . SER A 1 93 ? -15.172 15.195 20.234 1 94.5 93 SER A N 1
ATOM 707 C CA . SER A 1 93 ? -16.531 15.727 20.312 1 94.5 93 SER A CA 1
ATOM 708 C C . SER A 1 93 ? -16.562 17.203 19.922 1 94.5 93 SER A C 1
ATOM 710 O O . SER A 1 93 ? -17.266 18 20.562 1 94.5 93 SER A O 1
ATOM 712 N N . ALA A 1 94 ? -15.727 17.609 19.047 1 94.56 94 ALA A N 1
ATOM 713 C CA . ALA A 1 94 ? -15.688 18.938 18.438 1 94.56 94 ALA A CA 1
ATOM 714 C C . ALA A 1 94 ? -15.961 18.875 16.938 1 94.56 94 ALA A C 1
ATOM 716 O O . ALA A 1 94 ? -16.266 17.797 16.406 1 94.56 94 ALA A O 1
ATOM 717 N N . LYS A 1 95 ? -15.969 20.062 16.312 1 94.94 95 LYS A N 1
ATOM 718 C CA . LYS A 1 95 ? -16.328 20.109 14.891 1 94.94 95 LYS A CA 1
ATOM 719 C C . LYS A 1 95 ? -15.211 20.75 14.062 1 94.94 95 LYS A C 1
ATOM 721 O O . LYS A 1 95 ? -14.672 21.797 14.445 1 94.94 95 LYS A O 1
ATOM 726 N N . GLY A 1 96 ? -14.852 20.047 12.977 1 95.44 96 GLY A N 1
ATOM 727 C CA . GLY A 1 96 ? -13.945 20.625 12 1 95.44 96 GLY A CA 1
ATOM 728 C C . GLY A 1 96 ? -14.656 21.344 10.875 1 95.44 96 GLY A C 1
ATOM 729 O O . GLY A 1 96 ? -15.57 20.797 10.258 1 95.44 96 GLY A O 1
ATOM 730 N N . HIS A 1 97 ? -14.305 22.578 10.688 1 94 97 HIS A N 1
ATOM 731 C CA . HIS A 1 97 ? -14.805 23.406 9.594 1 94 97 HIS A CA 1
ATOM 732 C C . HIS A 1 97 ? -13.742 23.609 8.523 1 94 97 HIS A C 1
ATOM 734 O O . HIS A 1 97 ? -12.75 24.312 8.742 1 94 97 HIS A O 1
ATOM 740 N N . ILE A 1 98 ? -13.984 23.016 7.348 1 94.31 98 ILE A N 1
ATOM 741 C CA . ILE A 1 98 ? -12.93 22.984 6.34 1 94.31 98 ILE A CA 1
ATOM 742 C C . ILE A 1 98 ? -13.312 23.875 5.164 1 94.31 98 ILE A C 1
ATOM 744 O O . ILE A 1 98 ? -14.336 23.656 4.516 1 94.31 98 ILE A O 1
ATOM 748 N N . VAL A 1 99 ? -12.461 24.859 4.902 1 91.19 99 VAL A N 1
ATOM 749 C CA . VAL A 1 99 ? -12.656 25.781 3.793 1 91.19 99 VAL A CA 1
ATOM 750 C C . VAL A 1 99 ? -11.914 25.281 2.557 1 91.19 99 VAL A C 1
ATOM 752 O O . VAL A 1 99 ? -10.719 25 2.615 1 91.19 99 VAL A O 1
ATOM 755 N N . ILE A 1 100 ? -12.664 25.125 1.478 1 89.94 100 ILE A N 1
ATOM 756 C CA . ILE A 1 100 ? -12.094 24.625 0.232 1 89.94 100 ILE A CA 1
ATOM 757 C C . ILE A 1 100 ? -12.469 25.562 -0.917 1 89.94 100 ILE A C 1
ATOM 759 O O . ILE A 1 100 ? -13.445 26.312 -0.826 1 89.94 100 ILE A O 1
ATOM 763 N N . PRO A 1 101 ? -11.633 25.484 -1.996 1 85.88 101 PRO A N 1
ATOM 764 C CA . PRO A 1 101 ? -12.016 26.281 -3.168 1 85.88 101 PRO A CA 1
ATOM 765 C C . PRO A 1 101 ? -13.352 25.844 -3.77 1 85.88 101 PRO A C 1
ATOM 767 O O . PRO A 1 101 ? -13.734 24.672 -3.648 1 85.88 101 PRO A O 1
ATOM 770 N N . GLU A 1 102 ? -13.914 26.75 -4.422 1 84.81 102 GLU A N 1
ATOM 771 C CA . GLU A 1 102 ? -15.227 26.516 -5.02 1 84.81 102 GLU A CA 1
ATOM 772 C C . GLU A 1 102 ? -15.188 25.344 -5.996 1 84.81 102 GLU A C 1
ATOM 774 O O . GLU A 1 102 ? -16.141 24.578 -6.09 1 84.81 102 GLU A O 1
ATOM 779 N N . ARG A 1 103 ? -14.117 25.109 -6.672 1 80.06 103 ARG A N 1
ATOM 780 C CA . ARG A 1 103 ? -14.055 24.141 -7.754 1 80.06 103 ARG A CA 1
ATOM 781 C C . ARG A 1 103 ? -13.438 22.828 -7.277 1 80.06 103 ARG A C 1
ATOM 783 O O . ARG A 1 103 ? -13.102 21.969 -8.086 1 80.06 103 ARG A O 1
ATOM 790 N N . THR A 1 104 ? -13.359 22.703 -6.043 1 82.56 104 THR A N 1
ATOM 791 C CA . THR A 1 104 ? -12.805 21.469 -5.512 1 82.56 104 THR A CA 1
ATOM 792 C C . THR A 1 104 ? -13.703 20.281 -5.859 1 82.56 104 THR A C 1
ATOM 794 O O . THR A 1 104 ? -14.93 20.391 -5.816 1 82.56 104 THR A O 1
ATOM 797 N N . ASN A 1 105 ? -13.078 19.172 -6.242 1 78.62 105 ASN A N 1
ATOM 798 C CA . ASN A 1 105 ? -13.82 18 -6.668 1 78.62 105 ASN A CA 1
ATOM 799 C C . ASN A 1 105 ? -14.609 17.391 -5.512 1 78.62 105 ASN A C 1
ATOM 801 O O . ASN A 1 105 ? -14.297 17.641 -4.348 1 78.62 105 ASN A O 1
ATOM 805 N N . GLU A 1 106 ? -15.547 16.609 -5.859 1 81.31 106 GLU A N 1
ATOM 806 C CA . GLU A 1 106 ? -16.469 16.016 -4.883 1 81.31 106 GLU A CA 1
ATOM 807 C C . GLU A 1 106 ? -15.773 14.953 -4.043 1 81.31 106 GLU A C 1
ATOM 809 O O . GLU A 1 106 ? -16.156 14.719 -2.895 1 81.31 106 GLU A O 1
ATOM 814 N N . VAL A 1 107 ? -14.781 14.391 -4.527 1 76 107 VAL A N 1
ATOM 815 C CA . VAL A 1 107 ? -14.055 13.352 -3.803 1 76 107 VAL A CA 1
ATOM 816 C C . VAL A 1 107 ? -13.469 13.938 -2.516 1 76 107 VAL A C 1
ATOM 818 O O . VAL A 1 107 ? -13.547 13.312 -1.455 1 76 107 VAL A O 1
ATOM 821 N N . THR A 1 108 ? -13 15.094 -2.646 1 81.62 108 THR A N 1
ATOM 822 C CA . THR A 1 108 ? -12.438 15.781 -1.485 1 81.62 108 THR A CA 1
ATOM 823 C C . THR A 1 108 ? -13.523 16.109 -0.468 1 81.62 108 THR A C 1
ATOM 825 O O . THR A 1 108 ? -13.344 15.891 0.733 1 81.62 108 THR A O 1
ATOM 828 N N . VAL A 1 109 ? -14.625 16.547 -0.968 1 87.25 109 VAL A N 1
ATOM 829 C CA . VAL A 1 109 ? -15.75 16.938 -0.116 1 87.25 109 VAL A CA 1
ATOM 830 C C . VAL A 1 109 ? -16.266 15.711 0.64 1 87.25 109 VAL A C 1
ATOM 832 O O . VAL A 1 109 ? -16.484 15.773 1.852 1 87.25 109 VAL A O 1
ATOM 835 N N . GLU A 1 110 ? -16.391 14.664 -0.052 1 86.75 110 GLU A N 1
ATOM 836 C CA . GLU A 1 110 ? -16.906 13.43 0.543 1 86.75 110 GLU A CA 1
ATOM 837 C C . GLU A 1 110 ? -15.938 12.898 1.603 1 86.75 110 GLU A C 1
ATOM 839 O O . GLU A 1 110 ? -16.375 12.359 2.623 1 86.75 110 GLU A O 1
ATOM 844 N N . ALA A 1 111 ? -14.719 13.047 1.348 1 87.06 111 ALA A N 1
ATOM 845 C CA . ALA A 1 111 ? -13.719 12.586 2.301 1 87.06 111 ALA A CA 1
ATOM 846 C C . ALA A 1 111 ? -13.789 13.375 3.604 1 87.06 111 ALA A C 1
ATOM 848 O O . ALA A 1 111 ? -13.695 12.797 4.691 1 87.06 111 ALA A O 1
ATOM 849 N N . ILE A 1 112 ? -13.969 14.664 3.494 1 92.44 112 ILE A N 1
ATOM 850 C CA . ILE A 1 112 ? -14.086 15.516 4.672 1 92.44 112 ILE A CA 1
ATOM 851 C C . ILE A 1 112 ? -15.336 15.148 5.457 1 92.44 112 ILE A C 1
ATOM 853 O O . ILE A 1 112 ? -15.289 15.016 6.684 1 92.44 112 ILE A O 1
ATOM 857 N N . ALA A 1 113 ? -16.391 14.922 4.691 1 92.19 113 ALA A N 1
ATOM 858 C CA . ALA A 1 113 ? -17.656 14.547 5.32 1 92.19 113 ALA A CA 1
ATOM 859 C C . ALA A 1 113 ? -17.547 13.188 6.004 1 92.19 113 ALA A C 1
ATOM 861 O O . ALA A 1 113 ? -18.156 12.969 7.062 1 92.19 113 ALA A O 1
ATOM 862 N N . HIS A 1 114 ? -16.828 12.352 5.398 1 88.38 114 HIS A N 1
ATOM 863 C CA . HIS A 1 114 ? -16.609 11.023 5.953 1 88.38 114 HIS A CA 1
ATOM 864 C C . HIS A 1 114 ? -16.031 11.102 7.359 1 88.38 114 HIS A C 1
ATOM 866 O O . HIS A 1 114 ? -16.328 10.258 8.211 1 88.38 114 HIS A O 1
ATOM 872 N N . TYR A 1 115 ? -15.289 12.094 7.633 1 92.75 115 TYR A N 1
ATOM 873 C CA . TYR A 1 115 ? -14.648 12.258 8.938 1 92.75 115 TYR A CA 1
ATOM 874 C C . TYR A 1 115 ? -15.398 13.281 9.781 1 92.75 115 TYR A C 1
ATOM 876 O O . TYR A 1 115 ? -14.82 13.906 10.672 1 92.75 115 TYR A O 1
ATOM 884 N N . ASP A 1 116 ? -16.625 13.594 9.336 1 94.12 116 ASP A N 1
ATOM 885 C CA . ASP A 1 116 ? -17.578 14.422 10.07 1 94.12 116 ASP A CA 1
ATOM 886 C C . ASP A 1 116 ? -17.188 15.898 10 1 94.12 116 ASP A C 1
ATOM 888 O O . ASP A 1 116 ? -17.516 16.672 10.898 1 94.12 116 ASP A O 1
ATOM 892 N N . GLY A 1 117 ? -16.422 16.25 9.031 1 95.5 117 GLY A N 1
ATOM 893 C CA . GLY A 1 117 ? -16.094 17.641 8.797 1 95.5 117 GLY A CA 1
ATOM 894 C C . GLY A 1 117 ? -17.188 18.391 8.055 1 95.5 117 GLY A C 1
ATOM 895 O O . GLY A 1 117 ? -17.984 17.781 7.34 1 95.5 117 GLY A O 1
ATOM 896 N N . LYS A 1 118 ? -17.281 19.656 8.336 1 94.69 118 LYS A N 1
ATOM 897 C CA . LYS A 1 118 ? -18.172 20.531 7.578 1 94.69 118 LYS A CA 1
ATOM 898 C C . LYS A 1 118 ? -17.391 21.312 6.527 1 94.69 118 LYS A C 1
ATOM 900 O O . LYS A 1 118 ? -16.344 21.906 6.828 1 94.69 118 LYS A O 1
ATOM 905 N N . VAL A 1 119 ? -17.938 21.344 5.316 1 94.5 119 VAL A N 1
ATOM 906 C CA . VAL A 1 119 ? -17.203 21.938 4.199 1 94.5 119 VAL A CA 1
ATOM 907 C C . VAL A 1 119 ? -17.781 23.312 3.885 1 94.5 119 VAL A C 1
ATOM 909 O O . VAL A 1 119 ? -19 23.5 3.904 1 94.5 119 VAL A O 1
ATOM 912 N N . TYR A 1 120 ? -16.906 24.25 3.633 1 92.19 120 TYR A N 1
ATOM 913 C CA . TYR A 1 120 ? -17.25 25.594 3.17 1 92.19 120 TYR A CA 1
ATOM 914 C C . TYR A 1 120 ? -16.5 25.938 1.895 1 92.19 120 TYR A C 1
ATOM 916 O O . TYR A 1 120 ? -15.266 25.922 1.874 1 92.19 120 TYR A O 1
ATOM 924 N N . ARG A 1 121 ? -17.234 26.297 0.898 1 91.25 121 ARG A N 1
ATOM 925 C CA . ARG A 1 121 ? -16.609 26.672 -0.363 1 91.25 121 ARG A CA 1
ATOM 926 C C . ARG A 1 121 ? -16.328 28.172 -0.42 1 91.25 121 ARG A C 1
ATOM 928 O O . ARG A 1 121 ? -17.156 28.969 0.029 1 91.25 121 ARG A O 1
ATOM 935 N N . CYS A 1 122 ? -15.156 28.484 -0.832 1 86.69 122 CYS A N 1
ATOM 936 C CA . CYS A 1 122 ? -14.805 29.891 -0.957 1 86.69 122 CYS A CA 1
ATOM 937 C C . CYS A 1 122 ? -14.305 30.203 -2.361 1 86.69 122 CYS A C 1
ATOM 939 O O . CYS A 1 122 ? -13.961 29.297 -3.119 1 86.69 122 CYS A O 1
ATOM 941 N N . GLY A 1 123 ? -14.312 31.469 -2.689 1 79.5 123 GLY A N 1
ATOM 942 C CA . GLY A 1 123 ? -13.781 31.922 -3.965 1 79.5 123 GLY A CA 1
ATOM 943 C C . GLY A 1 123 ? -12.266 31.859 -4.039 1 79.5 123 GLY A C 1
ATOM 944 O O . GLY A 1 123 ? -11.609 31.422 -3.084 1 79.5 123 GLY A O 1
ATOM 945 N N . THR A 1 124 ? -11.664 32.219 -5.152 1 72.25 124 THR A N 1
ATOM 946 C CA . THR A 1 124 ? -10.25 32 -5.449 1 72.25 124 THR A CA 1
ATOM 947 C C . THR A 1 124 ? -9.406 33.156 -4.871 1 72.25 124 THR A C 1
ATOM 949 O O . THR A 1 124 ? -8.203 33 -4.676 1 72.25 124 THR A O 1
ATOM 952 N N . SER A 1 125 ? -10.094 34.188 -4.477 1 74.25 125 SER A N 1
ATOM 953 C CA . SER A 1 125 ? -9.297 35.312 -4.035 1 74.25 125 SER A CA 1
ATOM 954 C C . SER A 1 125 ? -8.961 35.219 -2.551 1 74.25 125 SER A C 1
ATOM 956 O O . SER A 1 125 ? -9.758 34.688 -1.764 1 74.25 125 SER A O 1
ATOM 958 N N . ARG A 1 126 ? -7.773 35.656 -2.252 1 72.88 126 ARG A N 1
ATOM 959 C CA . ARG A 1 126 ? -7.316 35.688 -0.867 1 72.88 126 ARG A CA 1
ATOM 960 C C . ARG A 1 126 ? -8.281 36.469 0.018 1 72.88 126 ARG A C 1
ATOM 962 O O . ARG A 1 126 ? -8.516 36.094 1.171 1 72.88 126 ARG A O 1
ATOM 969 N N . GLU A 1 127 ? -8.766 37.469 -0.534 1 74.44 127 GLU A N 1
ATOM 970 C CA . GLU A 1 127 ? -9.711 38.312 0.212 1 74.44 127 GLU A CA 1
ATOM 971 C C . GLU A 1 127 ? -10.969 37.531 0.578 1 74.44 127 GLU A C 1
ATOM 973 O O . GLU A 1 127 ? -11.445 37.594 1.711 1 74.44 127 GLU A O 1
ATOM 978 N N . GLU A 1 128 ? -11.398 36.812 -0.337 1 78 128 GLU A N 1
ATOM 979 C CA . GLU A 1 128 ? -12.594 36.031 -0.095 1 78 128 GLU A CA 1
ATOM 980 C C . GLU A 1 128 ? -12.32 34.906 0.928 1 78 128 GLU A C 1
ATOM 982 O O . GLU A 1 128 ? -13.172 34.625 1.78 1 78 128 GLU A O 1
ATOM 987 N N . GLN A 1 129 ? -11.227 34.406 0.833 1 77 129 GLN A N 1
ATOM 988 C CA . GLN A 1 129 ? -10.828 33.375 1.774 1 77 129 GLN A CA 1
ATOM 989 C C . GLN A 1 129 ? -10.75 33.906 3.197 1 77 129 GLN A C 1
ATOM 991 O O . GLN A 1 129 ? -11.305 33.312 4.125 1 77 129 GLN A O 1
ATOM 996 N N . MET A 1 130 ? -10.164 35.062 3.275 1 76.12 130 MET A N 1
ATOM 997 C CA . MET A 1 130 ? -9.992 35.688 4.586 1 76.12 130 MET A CA 1
ATOM 998 C C . MET A 1 130 ? -11.344 36.062 5.184 1 76.12 130 MET A C 1
ATOM 1000 O O . MET A 1 130 ? -11.57 35.875 6.383 1 76.12 130 MET A O 1
ATOM 1004 N N . LYS A 1 131 ? -12.148 36.562 4.367 1 79.5 131 LYS A N 1
ATOM 1005 C CA . LYS A 1 131 ? -13.469 37 4.824 1 79.5 131 LYS A CA 1
ATOM 1006 C C . LYS A 1 131 ? -14.266 35.812 5.348 1 79.5 131 LYS A C 1
ATOM 1008 O O . LYS A 1 131 ? -14.93 35.906 6.383 1 79.5 131 LYS A O 1
ATOM 1013 N N . LEU A 1 132 ? -14.172 34.781 4.645 1 82.38 132 LEU A N 1
ATOM 1014 C CA . LEU A 1 132 ? -14.906 33.594 5.055 1 82.38 132 LEU A CA 1
ATOM 1015 C C . LEU A 1 132 ? -14.352 33.031 6.363 1 82.38 132 LEU A C 1
ATOM 1017 O O . LEU A 1 132 ? -15.109 32.656 7.254 1 82.38 132 LEU A O 1
ATOM 1021 N N . LEU A 1 133 ? -13.125 32.938 6.461 1 80.06 133 LEU A N 1
ATOM 1022 C CA . LEU A 1 133 ? -12.484 32.438 7.672 1 80.06 133 LEU A CA 1
ATOM 1023 C C . LEU A 1 133 ? -12.867 33.281 8.883 1 80.06 133 LEU A C 1
ATOM 1025 O O . LEU A 1 133 ? -13.211 32.75 9.938 1 80.06 133 LEU A O 1
ATOM 1029 N N . GLN A 1 134 ? -12.852 34.562 8.68 1 77.94 134 GLN A N 1
ATOM 1030 C CA . GLN A 1 134 ? -13.219 35.469 9.758 1 77.94 134 GLN A CA 1
ATOM 1031 C C . GLN A 1 134 ? -14.68 35.281 10.164 1 77.94 134 GLN A C 1
ATOM 1033 O O . GLN A 1 134 ? -15.008 35.312 11.352 1 77.94 134 GLN A O 1
ATOM 1038 N N . LYS A 1 135 ? -15.414 35.125 9.188 1 82.44 135 LYS A N 1
ATOM 1039 C CA . LYS A 1 135 ? -16.828 34.938 9.445 1 82.44 135 LYS A CA 1
ATOM 1040 C C . LYS A 1 135 ? -17.062 33.656 10.258 1 82.44 135 LYS A C 1
ATOM 1042 O O . LYS A 1 135 ? -17.844 33.656 11.219 1 82.44 135 LYS A O 1
ATOM 1047 N N . LEU A 1 136 ? -16.438 32.656 9.906 1 81.75 136 LEU A N 1
ATOM 1048 C CA . LEU A 1 136 ? -16.609 31.359 10.578 1 81.75 136 LEU A CA 1
ATOM 1049 C C . LEU A 1 136 ? -16.125 31.422 12.016 1 81.75 136 LEU A C 1
ATOM 1051 O O . LEU A 1 136 ? -16.766 30.891 12.922 1 81.75 136 LEU A O 1
ATOM 1055 N N . VAL A 1 137 ? -15.062 32.125 12.195 1 78.25 137 VAL A N 1
ATOM 1056 C CA . VAL A 1 137 ? -14.5 32.219 13.539 1 78.25 137 VAL A CA 1
ATOM 1057 C C . VAL A 1 137 ? -15.359 33.156 14.391 1 78.25 137 VAL A C 1
ATOM 1059 O O . VAL A 1 137 ? -15.672 32.844 15.547 1 78.25 137 VAL A O 1
ATOM 1062 N N . SER A 1 138 ? -15.852 34.25 13.82 1 75.81 138 SER A N 1
ATOM 1063 C CA . SER A 1 138 ? -16.656 35.219 14.547 1 75.81 138 SER A CA 1
ATOM 1064 C C . SER A 1 138 ? -18.047 34.688 14.859 1 75.81 138 SER A C 1
ATOM 1066 O O . SER A 1 138 ? -18.531 34.812 15.984 1 75.81 138 SER A O 1
ATOM 1068 N N . GLU A 1 139 ? -18.625 34.062 13.875 1 70.69 139 GLU A N 1
ATOM 1069 C CA . GLU A 1 139 ? -19.984 33.594 14.031 1 70.69 139 GLU A CA 1
ATOM 1070 C C . GLU A 1 139 ? -20.062 32.469 15.078 1 70.69 139 GLU A C 1
ATOM 1072 O O . GLU A 1 139 ? -20.984 32.438 15.891 1 70.69 139 GLU A O 1
ATOM 1077 N N . ASN A 1 140 ? -19.109 31.672 15.039 1 66.88 140 ASN A N 1
ATOM 1078 C CA . ASN A 1 140 ? -19.109 30.578 16 1 66.88 140 ASN A CA 1
ATOM 1079 C C . ASN A 1 140 ? -18.781 31.062 17.406 1 66.88 140 ASN A C 1
ATOM 1081 O O . ASN A 1 140 ? -19.344 30.547 18.391 1 66.88 140 ASN A O 1
ATOM 1085 N N . ASN A 1 141 ? -17.938 31.984 17.453 1 67.69 141 ASN A N 1
ATOM 1086 C CA . ASN A 1 141 ? -17.578 32.531 18.766 1 67.69 141 ASN A CA 1
ATOM 1087 C C . ASN A 1 141 ? -18.719 33.375 19.328 1 67.69 141 ASN A C 1
ATOM 1089 O O . ASN A 1 141 ? -18.906 33.438 20.547 1 67.69 141 ASN A O 1
ATOM 1093 N N . ASN A 1 142 ? -19.422 33.969 18.422 1 59.12 142 ASN A N 1
ATOM 1094 C CA . ASN A 1 142 ? -20.578 34.75 18.859 1 59.12 142 ASN A CA 1
ATOM 1095 C C . ASN A 1 142 ? -21.688 33.844 19.391 1 59.12 142 ASN A C 1
ATOM 1097 O O . ASN A 1 142 ? -22.344 34.188 20.375 1 59.12 142 ASN A O 1
ATOM 1101 N N . THR A 1 143 ? -21.859 32.844 18.656 1 53.84 143 THR A N 1
ATOM 1102 C CA . THR A 1 143 ? -22.891 31.922 19.109 1 53.84 143 THR A CA 1
ATOM 1103 C C . THR A 1 143 ? -22.5 31.266 20.422 1 53.84 143 THR A C 1
ATOM 1105 O O . THR A 1 143 ? -23.359 30.938 21.25 1 53.84 143 THR A O 1
ATOM 1108 N N . SER A 1 144 ? -21.234 31.031 20.562 1 55.81 144 SER A N 1
ATOM 1109 C CA . SER A 1 144 ? -20.703 30.453 21.797 1 55.81 144 SER A CA 1
ATOM 1110 C C . SER A 1 144 ? -20.922 31.375 22.984 1 55.81 144 SER A C 1
ATOM 1112 O O . SER A 1 144 ? -21.188 30.922 24.094 1 55.81 144 SER A O 1
ATOM 1114 N N . GLN A 1 145 ? -20.609 32.719 22.797 1 48.22 145 GLN A N 1
ATOM 1115 C CA . GLN A 1 145 ? -20.844 33.656 23.891 1 48.22 145 GLN A CA 1
ATOM 1116 C C . GLN A 1 145 ? -22.281 33.594 24.375 1 48.22 145 GLN A C 1
ATOM 1118 O O . GLN A 1 145 ? -22.562 33.844 25.562 1 48.22 145 GLN A O 1
ATOM 1123 N N . ARG A 1 146 ? -23.141 33.406 23.406 1 46.84 146 ARG A N 1
ATOM 1124 C CA . ARG A 1 146 ? -24.547 33.375 23.812 1 46.84 146 ARG A CA 1
ATOM 1125 C C . ARG A 1 146 ? -24.891 32.094 24.547 1 46.84 146 ARG A C 1
ATOM 1127 O O . ARG A 1 146 ? -25.656 32.094 25.516 1 46.84 146 ARG A O 1
ATOM 1134 N N . ASN A 1 147 ? -24.453 31.062 23.922 1 47.81 147 ASN A N 1
ATOM 1135 C CA . ASN A 1 147 ? -24.906 29.781 24.469 1 47.81 147 ASN A CA 1
ATOM 1136 C C . ASN A 1 147 ? -23.875 29.172 25.406 1 47.81 147 ASN A C 1
ATOM 1138 O O . ASN A 1 147 ? -24.094 28.094 25.969 1 47.81 147 ASN A O 1
ATOM 1142 N N . GLY A 1 148 ? -22.969 29.891 25.75 1 46.28 148 GLY A N 1
ATOM 1143 C CA . GLY A 1 148 ? -21.906 29.5 26.656 1 46.28 148 GLY A CA 1
ATOM 1144 C C . GLY A 1 148 ? -20.609 29.141 25.938 1 46.28 148 GLY A C 1
ATOM 1145 O O . GLY A 1 148 ? -20.172 29.875 25.031 1 46.28 148 GLY A O 1
ATOM 1146 N N . VAL A 1 149 ? -20.062 27.812 26 1 56.62 149 VAL A N 1
ATOM 1147 C CA . VAL A 1 149 ? -18.766 27.141 25.953 1 56.62 149 VAL A CA 1
ATOM 1148 C C . VAL A 1 149 ? -18.484 26.672 24.531 1 56.62 149 VAL A C 1
ATOM 1150 O O . VAL A 1 149 ? -19 25.641 24.109 1 56.62 149 VAL A O 1
ATOM 1153 N N . ASN A 1 150 ? -18.312 27.656 23.422 1 66 150 ASN A N 1
ATOM 1154 C CA . ASN A 1 150 ? -17.969 27.125 22.125 1 66 150 ASN A CA 1
ATOM 1155 C C . ASN A 1 150 ? -17.047 28.062 21.344 1 66 150 ASN A C 1
ATOM 1157 O O . ASN A 1 150 ? -17.516 29.016 20.719 1 66 150 ASN A O 1
ATOM 1161 N N . ILE A 1 151 ? -15.797 28 21.547 1 80.75 151 ILE A N 1
ATOM 1162 C CA . ILE A 1 151 ? -14.758 28.812 20.922 1 80.75 151 ILE A CA 1
ATOM 1163 C C . ILE A 1 151 ? -14.273 28.141 19.641 1 80.75 151 ILE A C 1
ATOM 1165 O O . ILE A 1 151 ? -14.18 26.906 19.562 1 80.75 151 ILE A O 1
ATOM 1169 N N . CYS A 1 152 ? -14.078 29.016 18.656 1 86.56 152 CYS A N 1
ATOM 1170 C CA . CYS A 1 152 ? -13.57 28.578 17.359 1 86.56 152 CYS A CA 1
ATOM 1171 C C . CYS A 1 152 ? -12.125 29.047 17.156 1 86.56 152 CYS A C 1
ATOM 1173 O O . CYS A 1 152 ? -11.797 30.203 17.438 1 86.56 152 CYS A O 1
ATOM 1175 N N . VAL A 1 153 ? -11.312 28.094 16.734 1 88.38 153 VAL A N 1
ATOM 1176 C CA . VAL A 1 153 ? -9.922 28.469 16.5 1 88.38 153 VAL A CA 1
ATOM 1177 C C . VAL A 1 153 ? -9.539 28.094 15.062 1 88.38 153 VAL A C 1
ATOM 1179 O O . VAL A 1 153 ? -10.086 27.156 14.492 1 88.38 153 VAL A O 1
ATOM 1182 N N . PHE A 1 154 ? -8.609 28.875 14.516 1 89.19 154 PHE A N 1
ATOM 1183 C CA . PHE A 1 154 ? -8.047 28.594 13.195 1 89.19 154 PHE A CA 1
ATOM 1184 C C . PHE A 1 154 ? -6.793 27.734 13.312 1 89.19 154 PHE A C 1
ATOM 1186 O O . PHE A 1 154 ? -5.891 28.047 14.094 1 89.19 154 PHE A O 1
ATOM 1193 N N . VAL A 1 155 ? -6.754 26.734 12.516 1 92.5 155 VAL A N 1
ATOM 1194 C CA . VAL A 1 155 ? -5.613 25.812 12.508 1 92.5 155 VAL A CA 1
ATOM 1195 C C . VAL A 1 155 ? -4.641 26.219 11.398 1 92.5 155 VAL A C 1
ATOM 1197 O O . VAL A 1 155 ? -4.797 25.797 10.25 1 92.5 155 VAL A O 1
ATOM 1200 N N . HIS A 1 156 ? -3.662 26.922 11.773 1 90.56 156 HIS A N 1
ATOM 1201 C CA . HIS A 1 156 ? -2.641 27.297 10.805 1 90.56 156 HIS A CA 1
ATOM 1202 C C . HIS A 1 156 ? -1.747 26.109 10.453 1 90.56 156 HIS A C 1
ATOM 1204 O O . HIS A 1 156 ? -1.304 25.375 11.344 1 90.56 156 HIS A O 1
ATOM 1210 N N . PRO A 1 157 ? -1.433 25.969 9.188 1 92.19 157 PRO A N 1
ATOM 1211 C CA . PRO A 1 157 ? -0.696 24.781 8.758 1 92.19 157 PRO A CA 1
ATOM 1212 C C . PRO A 1 157 ? 0.708 24.703 9.352 1 92.19 157 PRO A C 1
ATOM 1214 O O . PRO A 1 157 ? 1.331 23.641 9.352 1 92.19 157 PRO A O 1
ATOM 1217 N N . GLN A 1 158 ? 1.233 25.812 9.891 1 93 158 GLN A N 1
ATOM 1218 C CA . GLN A 1 158 ? 2.58 25.859 10.453 1 93 158 GLN A CA 1
ATOM 1219 C C . GLN A 1 158 ? 2.539 26.094 11.961 1 93 158 GLN A C 1
ATOM 1221 O O . GLN A 1 158 ? 3.51 26.578 12.547 1 93 158 GLN A O 1
ATOM 1226 N N . ASP A 1 159 ? 1.422 25.75 12.516 1 93.62 159 ASP A N 1
ATOM 1227 C CA . ASP A 1 159 ? 1.281 25.922 13.961 1 93.62 159 ASP A CA 1
ATOM 1228 C C . ASP A 1 159 ? 2.258 25.031 14.719 1 93.62 159 ASP A C 1
ATOM 1230 O O . ASP A 1 159 ? 2.539 23.906 14.297 1 93.62 159 ASP A O 1
ATOM 1234 N N . GLU A 1 160 ? 2.689 25.516 15.859 1 95.94 160 GLU A N 1
ATOM 1235 C CA . GLU A 1 160 ? 3.711 24.828 16.641 1 95.94 160 GLU A CA 1
ATOM 1236 C C . GLU A 1 160 ? 3.197 23.469 17.141 1 95.94 160 GLU A C 1
ATOM 1238 O O . GLU A 1 160 ? 3.963 22.516 17.234 1 95.94 160 GLU A O 1
ATOM 1243 N N . TRP A 1 161 ? 1.921 23.438 17.469 1 97.19 161 TRP A N 1
ATOM 1244 C CA . TRP A 1 161 ? 1.361 22.188 17.953 1 97.19 161 TRP A CA 1
ATOM 1245 C C . TRP A 1 161 ? 1.253 21.156 16.828 1 97.19 161 TRP A C 1
ATOM 1247 O O . TRP A 1 161 ? 1.388 19.953 17.062 1 97.19 161 TRP A O 1
ATOM 1257 N N . LEU A 1 162 ? 0.959 21.625 15.641 1 97.69 162 LEU A N 1
ATOM 1258 C CA . LEU A 1 162 ? 1.005 20.734 14.484 1 97.69 162 LEU A CA 1
ATOM 1259 C C . LEU A 1 162 ? 2.418 20.203 14.258 1 97.69 162 LEU A C 1
ATOM 1261 O O . LEU A 1 162 ? 2.613 19.016 14.062 1 97.69 162 LEU A O 1
ATOM 1265 N N . VAL A 1 163 ? 3.383 21.109 14.344 1 98.06 163 VAL A N 1
ATOM 1266 C CA . VAL A 1 163 ? 4.781 20.766 14.117 1 98.06 163 VAL A CA 1
ATOM 1267 C C . VAL A 1 163 ? 5.211 19.672 15.102 1 98.06 163 VAL A C 1
ATOM 1269 O O . VAL A 1 163 ? 5.816 18.688 14.703 1 98.06 163 VAL A O 1
ATOM 1272 N N . ALA A 1 164 ? 4.863 19.844 16.344 1 98.5 164 ALA A N 1
ATOM 1273 C CA . ALA A 1 164 ? 5.203 18.859 17.375 1 98.5 164 ALA A CA 1
ATOM 1274 C C . ALA A 1 164 ? 4.559 17.5 17.062 1 98.5 164 ALA A C 1
ATOM 1276 O O . ALA A 1 164 ? 5.203 16.469 17.188 1 98.5 164 ALA A O 1
ATOM 1277 N N . GLY A 1 165 ? 3.311 17.562 16.672 1 98.69 165 GLY A N 1
ATOM 1278 C CA . GLY A 1 165 ? 2.613 16.328 16.312 1 98.69 165 GLY A CA 1
ATOM 1279 C C . GLY A 1 165 ? 3.207 15.648 15.094 1 98.69 165 GLY A C 1
ATOM 1280 O O . GLY A 1 165 ? 3.369 14.422 15.086 1 98.69 165 GLY A O 1
ATOM 1281 N N . HIS A 1 166 ? 3.514 16.453 14.062 1 98.62 166 HIS A N 1
ATOM 1282 C CA . HIS A 1 166 ? 4.137 15.898 12.867 1 98.62 166 HIS A CA 1
ATOM 1283 C C . HIS A 1 166 ? 5.469 15.234 13.195 1 98.62 166 HIS A C 1
ATOM 1285 O O . HIS A 1 166 ? 5.824 14.219 12.594 1 98.62 166 HIS A O 1
ATOM 1291 N N . GLY A 1 167 ? 6.152 15.75 14.211 1 98.75 167 GLY A N 1
ATOM 1292 C CA . GLY A 1 167 ? 7.469 15.266 14.586 1 98.75 167 GLY A CA 1
ATOM 1293 C C . GLY A 1 167 ? 7.453 13.844 15.117 1 98.75 167 GLY A C 1
ATOM 1294 O O . GLY A 1 167 ? 8.484 13.164 15.125 1 98.75 167 GLY A O 1
ATOM 1295 N N . THR A 1 168 ? 6.305 13.336 15.516 1 98.81 168 THR A N 1
ATOM 1296 C CA . THR A 1 168 ? 6.211 11.992 16.062 1 98.81 168 THR A CA 1
ATOM 1297 C C . THR A 1 168 ? 6.531 10.945 15 1 98.81 168 THR A C 1
ATOM 1299 O O . THR A 1 168 ? 6.898 9.812 15.328 1 98.81 168 THR A O 1
ATOM 1302 N N . VAL A 1 169 ? 6.414 11.352 13.75 1 98.75 169 VAL A N 1
ATOM 1303 C CA . VAL A 1 169 ? 6.848 10.5 12.648 1 98.75 169 VAL A CA 1
ATOM 1304 C C . VAL A 1 169 ? 8.32 10.148 12.82 1 98.75 169 VAL A C 1
ATOM 1306 O O . VAL A 1 169 ? 8.711 8.984 12.664 1 98.75 169 VAL A O 1
ATOM 1309 N N . GLY A 1 170 ? 9.102 11.18 13.164 1 98.75 170 GLY A N 1
ATOM 1310 C CA . GLY A 1 170 ? 10.531 10.984 13.352 1 98.75 170 GLY A CA 1
ATOM 1311 C C . GLY A 1 170 ? 10.859 10.102 14.539 1 98.75 170 GLY A C 1
ATOM 1312 O O . GLY A 1 170 ? 11.781 9.281 14.484 1 98.75 170 GLY A O 1
ATOM 1313 N N . VAL A 1 171 ? 10.086 10.234 15.586 1 98.5 171 VAL A N 1
ATOM 1314 C CA . VAL A 1 171 ? 10.297 9.414 16.766 1 98.5 171 VAL A CA 1
ATOM 1315 C C . VAL A 1 171 ? 10.086 7.941 16.422 1 98.5 171 VAL A C 1
ATOM 1317 O O . VAL A 1 171 ? 10.945 7.102 16.719 1 98.5 171 VAL A O 1
ATOM 1320 N N . GLU A 1 172 ? 9.016 7.68 15.773 1 98.38 172 GLU A N 1
ATOM 1321 C CA . GLU A 1 172 ? 8.703 6.305 15.391 1 98.38 172 GLU A CA 1
ATOM 1322 C C . GLU A 1 172 ? 9.75 5.738 14.438 1 98.38 172 GLU A C 1
ATOM 1324 O O . GLU A 1 172 ? 10.164 4.586 14.578 1 98.38 172 GLU A O 1
ATOM 1329 N N . LEU A 1 173 ? 10.109 6.555 13.5 1 98.38 173 LEU A N 1
ATOM 1330 C CA . LEU A 1 173 ? 11.102 6.133 12.516 1 98.38 173 LEU A CA 1
ATOM 1331 C C . LEU A 1 173 ? 12.398 5.699 13.195 1 98.38 173 LEU A C 1
ATOM 1333 O O . LEU A 1 173 ? 12.938 4.633 12.891 1 98.38 173 LEU A O 1
ATOM 1337 N N . MET A 1 174 ? 12.844 6.469 14.133 1 98.31 174 MET A N 1
ATOM 1338 C CA . MET A 1 174 ? 14.094 6.18 14.836 1 98.31 174 MET A CA 1
ATOM 1339 C C . MET A 1 174 ? 13.945 4.945 15.719 1 98.31 174 MET A C 1
ATOM 1341 O O . MET A 1 174 ? 14.836 4.094 15.75 1 98.31 174 MET A O 1
ATOM 1345 N N . LEU A 1 175 ? 12.82 4.82 16.406 1 97.75 175 LEU A N 1
ATOM 1346 C CA . LEU A 1 175 ? 12.594 3.68 17.281 1 97.75 175 LEU A CA 1
ATOM 1347 C C . LEU A 1 175 ? 12.5 2.387 16.484 1 97.75 175 LEU A C 1
ATOM 1349 O O . LEU A 1 175 ? 13.109 1.379 16.844 1 97.75 175 LEU A O 1
ATOM 1353 N N . GLN A 1 176 ? 11.844 2.455 15.367 1 97.19 176 GLN A N 1
ATOM 1354 C CA . GLN A 1 176 ? 11.594 1.264 14.57 1 97.19 176 GLN A CA 1
ATOM 1355 C C . GLN A 1 176 ? 12.852 0.813 13.836 1 97.19 176 GLN A C 1
ATOM 1357 O O . GLN A 1 176 ? 12.945 -0.333 13.391 1 97.19 176 GLN A O 1
ATOM 1362 N N . THR A 1 177 ? 13.805 1.707 13.664 1 97.56 177 THR A N 1
ATOM 1363 C CA . THR A 1 177 ? 15.047 1.374 12.969 1 97.56 177 THR A CA 1
ATOM 1364 C C . THR A 1 177 ? 16.203 1.229 13.961 1 97.56 177 THR A C 1
ATOM 1366 O O . THR A 1 177 ? 17.359 1.104 13.555 1 97.56 177 THR A O 1
ATOM 1369 N N . ASP A 1 178 ? 15.891 1.34 15.188 1 96.81 178 ASP A N 1
ATOM 1370 C CA . ASP A 1 178 ? 16.875 1.277 16.266 1 96.81 178 ASP A CA 1
ATOM 1371 C C . ASP A 1 178 ? 17.953 2.348 16.078 1 96.81 178 ASP A C 1
ATOM 1373 O O . ASP A 1 178 ? 19.125 2.111 16.359 1 96.81 178 ASP A O 1
ATOM 1377 N N . GLY A 1 179 ? 17.609 3.404 15.438 1 97.12 179 GLY A N 1
ATOM 1378 C CA . GLY A 1 179 ? 18.5 4.547 15.281 1 97.12 179 GLY A CA 1
ATOM 1379 C C . GLY A 1 179 ? 19.625 4.297 14.305 1 97.12 179 GLY A C 1
ATOM 1380 O O . GLY A 1 179 ? 20.641 5 14.328 1 97.12 179 GLY A O 1
ATOM 1381 N N . ARG A 1 180 ? 19.516 3.422 13.445 1 97.25 180 ARG A N 1
ATOM 1382 C CA . ARG A 1 180 ? 20.656 3.025 12.625 1 97.25 180 ARG A CA 1
ATOM 1383 C C . ARG A 1 180 ? 20.766 3.893 11.375 1 97.25 180 ARG A C 1
ATOM 1385 O O . ARG A 1 180 ? 21.781 3.871 10.68 1 97.25 180 ARG A O 1
ATOM 1392 N N . LEU A 1 181 ? 19.797 4.684 11.078 1 98.19 181 LEU A N 1
ATOM 1393 C CA . LEU A 1 181 ? 19.797 5.492 9.867 1 98.19 181 LEU A CA 1
ATOM 1394 C C . LEU A 1 181 ? 20.844 6.609 9.961 1 98.19 181 LEU A C 1
ATOM 1396 O O . LEU A 1 181 ? 21.094 7.137 11.047 1 98.19 181 LEU A O 1
ATOM 1400 N N . ASP A 1 182 ? 21.312 6.98 8.727 1 98 182 ASP A N 1
ATOM 1401 C CA . ASP A 1 182 ? 22.312 8.047 8.625 1 98 182 ASP A CA 1
ATOM 1402 C C . ASP A 1 182 ? 21.672 9.352 8.141 1 98 182 ASP A C 1
ATOM 1404 O O . ASP A 1 182 ? 22.172 10.438 8.414 1 98 182 ASP A O 1
ATOM 1408 N N . VAL A 1 183 ? 20.656 9.156 7.441 1 98.62 183 VAL A N 1
ATOM 1409 C CA . VAL A 1 183 ? 20.047 10.32 6.832 1 98.62 183 VAL A CA 1
ATOM 1410 C C . VAL A 1 183 ? 18.547 10.07 6.625 1 98.62 183 VAL A C 1
ATOM 1412 O O . VAL A 1 183 ? 18.141 8.938 6.367 1 98.62 183 VAL A O 1
ATOM 1415 N N . ILE A 1 184 ? 17.797 11.125 6.809 1 98.81 184 ILE A N 1
ATOM 1416 C CA . ILE A 1 184 ? 16.359 11.086 6.562 1 98.81 184 ILE A CA 1
ATOM 1417 C C . ILE A 1 184 ? 15.984 12.125 5.512 1 98.81 184 ILE A C 1
ATOM 1419 O O . ILE A 1 184 ? 16.438 13.273 5.574 1 98.81 184 ILE A O 1
ATOM 1423 N N . VAL A 1 185 ? 15.211 11.711 4.527 1 98.81 185 VAL A N 1
ATOM 1424 C CA . VAL A 1 185 ? 14.719 12.609 3.486 1 98.81 185 VAL A CA 1
ATOM 1425 C C . VAL A 1 185 ? 13.219 12.82 3.652 1 98.81 185 VAL A C 1
ATOM 1427 O O . VAL A 1 185 ? 12.453 11.852 3.684 1 98.81 185 VAL A O 1
ATOM 1430 N N . VAL A 1 186 ? 12.828 14.078 3.773 1 98.75 186 VAL A N 1
ATOM 1431 C CA . VAL A 1 186 ? 11.453 14.445 4.074 1 98.75 186 VAL A CA 1
ATOM 1432 C C . VAL A 1 186 ? 10.953 15.453 3.045 1 98.75 186 VAL A C 1
ATOM 1434 O O . VAL A 1 186 ? 11.656 16.422 2.715 1 98.75 186 VAL A O 1
ATOM 1437 N N . PRO A 1 187 ? 9.742 15.242 2.5 1 97.75 187 PRO A N 1
ATOM 1438 C CA . PRO A 1 187 ? 9.188 16.297 1.658 1 97.75 187 PRO A CA 1
ATOM 1439 C C . PRO A 1 187 ? 9.102 17.641 2.385 1 97.75 187 PRO A C 1
ATOM 1441 O O . PRO A 1 187 ? 8.609 17.703 3.514 1 97.75 187 PRO A O 1
ATOM 1444 N N . ALA A 1 188 ? 9.5 18.688 1.797 1 95 188 ALA A N 1
ATOM 1445 C CA . ALA A 1 188 ? 9.594 20 2.438 1 95 188 ALA A CA 1
ATOM 1446 C C . ALA A 1 188 ? 8.211 20.625 2.6 1 95 188 ALA A C 1
ATOM 1448 O O . ALA A 1 188 ? 7.867 21.125 3.676 1 95 188 ALA A O 1
ATOM 1449 N N . MET A 1 189 ? 7.426 20.625 1.502 1 90.56 189 MET A N 1
ATOM 1450 C CA . MET A 1 189 ? 6.086 21.203 1.514 1 90.56 189 MET A CA 1
ATOM 1451 C C . MET A 1 189 ? 6.07 22.516 2.275 1 90.56 189 MET A C 1
ATOM 1453 O O . MET A 1 189 ? 6.922 23.375 2.047 1 90.56 189 MET A O 1
ATOM 1457 N N . GLY A 1 190 ? 5.129 22.703 3.211 1 89.12 190 GLY A N 1
ATOM 1458 C CA . GLY A 1 190 ? 5.047 23.922 4.004 1 89.12 190 GLY A CA 1
ATOM 1459 C C . GLY A 1 190 ? 6.02 23.953 5.164 1 89.12 190 GLY A C 1
ATOM 1460 O O . GLY A 1 190 ? 5.969 24.844 6.008 1 89.12 190 GLY A O 1
ATOM 1461 N N . GLY A 1 191 ? 6.848 23.031 5.242 1 94.62 191 GLY A N 1
ATOM 1462 C CA . GLY A 1 191 ? 7.961 23.047 6.18 1 94.62 191 GLY A CA 1
ATOM 1463 C C . GLY A 1 191 ? 7.609 22.453 7.531 1 94.62 191 GLY A C 1
ATOM 1464 O O . GLY A 1 191 ? 8.5 22.094 8.305 1 94.62 191 GLY A O 1
ATOM 1465 N N . ALA A 1 192 ? 6.363 22.359 7.855 1 96 192 ALA A N 1
ATOM 1466 C CA . ALA A 1 192 ? 5.949 21.938 9.195 1 96 192 ALA A CA 1
ATOM 1467 C C . ALA A 1 192 ? 6.375 20.5 9.477 1 96 192 ALA A C 1
ATOM 1469 O O . ALA A 1 192 ? 6.906 20.203 10.547 1 96 192 ALA A O 1
ATOM 1470 N N . LEU A 1 193 ? 6.145 19.641 8.531 1 98 193 LEU A N 1
ATOM 1471 C CA . LEU A 1 193 ? 6.566 18.25 8.711 1 98 193 LEU A CA 1
ATOM 1472 C C . LEU A 1 193 ? 8.086 18.156 8.797 1 98 193 LEU A C 1
ATOM 1474 O O . LEU A 1 193 ? 8.617 17.469 9.68 1 98 193 LEU A O 1
ATOM 1478 N N . LEU A 1 194 ? 8.742 18.812 7.91 1 98.38 194 LEU A N 1
ATOM 1479 C CA . LEU A 1 194 ? 10.203 18.797 7.867 1 98.38 194 LEU A CA 1
ATOM 1480 C C . LEU A 1 194 ? 10.789 19.281 9.188 1 98.38 194 LEU A C 1
ATOM 1482 O O . LEU A 1 194 ? 11.672 18.625 9.75 1 98.38 194 LEU A O 1
ATOM 1486 N N . ALA A 1 195 ? 10.25 20.359 9.656 1 98.12 195 ALA A N 1
ATOM 1487 C CA . ALA A 1 195 ? 10.711 20.891 10.938 1 98.12 195 ALA A CA 1
ATOM 1488 C C . ALA A 1 195 ? 10.461 19.906 12.07 1 98.12 195 ALA A C 1
ATOM 1490 O O . ALA A 1 195 ? 11.352 19.641 12.875 1 98.12 195 ALA A O 1
ATOM 1491 N N . GLY A 1 196 ? 9.289 19.359 12.109 1 98.62 196 GLY A N 1
ATOM 1492 C CA . GLY A 1 196 ? 8.938 18.422 13.156 1 98.62 196 GLY A CA 1
ATOM 1493 C C . GLY A 1 196 ? 9.82 17.188 13.164 1 98.62 196 GLY A C 1
ATOM 1494 O O . GLY A 1 196 ? 10.32 16.781 14.219 1 98.62 196 GLY A O 1
ATOM 1495 N N . VAL A 1 197 ? 10 16.594 12.031 1 98.81 197 VAL A N 1
ATOM 1496 C CA . VAL A 1 197 ? 10.812 15.391 11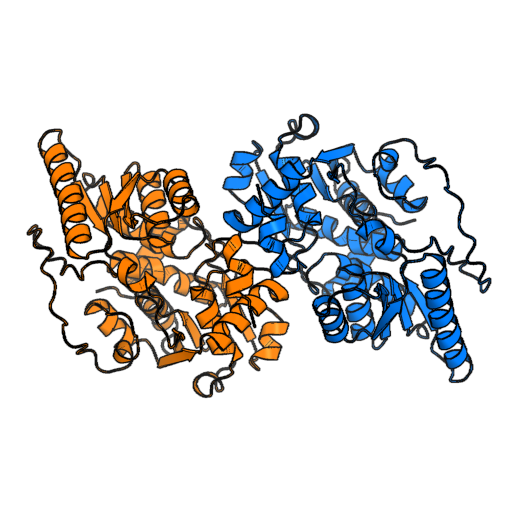.914 1 98.81 197 VAL A CA 1
ATOM 1497 C C . VAL A 1 197 ? 12.258 15.711 12.297 1 98.81 197 VAL A C 1
ATOM 1499 O O . VAL A 1 197 ? 12.906 14.945 13.016 1 98.81 197 VAL A O 1
ATOM 1502 N N . ALA A 1 198 ? 12.742 16.844 11.852 1 98.62 198 ALA A N 1
ATOM 1503 C CA . ALA A 1 198 ? 14.109 17.234 12.172 1 98.62 198 ALA A CA 1
ATOM 1504 C C . ALA A 1 198 ? 14.297 17.375 13.68 1 98.62 198 ALA A C 1
ATOM 1506 O O . ALA A 1 198 ? 15.289 16.906 14.234 1 98.62 198 ALA A O 1
ATOM 1507 N N . LEU A 1 199 ? 13.352 18 14.305 1 98.12 199 LEU A N 1
ATOM 1508 C CA . LEU A 1 199 ? 13.406 18.172 15.75 1 98.12 199 LEU A CA 1
ATOM 1509 C C . LEU A 1 199 ? 13.492 16.812 16.453 1 98.12 199 LEU A C 1
ATOM 1511 O O . LEU A 1 199 ? 14.289 16.625 17.375 1 98.12 199 LEU A O 1
ATOM 1515 N N . ALA A 1 200 ? 12.703 15.891 16 1 98.56 200 ALA A N 1
ATOM 1516 C CA . ALA A 1 200 ? 12.602 14.578 16.625 1 98.56 200 ALA A CA 1
ATOM 1517 C C . ALA A 1 200 ? 13.891 13.781 16.453 1 98.56 200 ALA A C 1
ATOM 1519 O O . ALA A 1 200 ? 14.477 13.305 17.422 1 98.56 200 ALA A O 1
ATOM 1520 N N . VAL A 1 201 ? 14.359 13.703 15.195 1 98.44 201 VAL A N 1
ATOM 1521 C CA . VAL A 1 201 ? 15.445 12.773 14.914 1 98.44 201 VAL A CA 1
ATOM 1522 C C . VAL A 1 201 ? 16.766 13.352 15.438 1 98.44 201 VAL A C 1
ATOM 1524 O O . VAL A 1 201 ? 17.609 12.609 15.93 1 98.44 201 VAL A O 1
ATOM 1527 N N . LYS A 1 202 ? 16.969 14.703 15.367 1 98 202 LYS A N 1
ATOM 1528 C CA . LYS A 1 202 ? 18.172 15.328 15.914 1 98 202 LYS A CA 1
ATOM 1529 C C . LYS A 1 202 ? 18.188 15.258 17.438 1 98 202 LYS A C 1
ATOM 1531 O O . LYS A 1 202 ? 19.266 15.164 18.047 1 98 202 LYS A O 1
ATOM 1536 N N . GLY A 1 203 ? 17.047 15.305 18 1 97.12 203 GLY A N 1
ATOM 1537 C CA . GLY A 1 203 ? 16.953 15.125 19.438 1 97.12 203 GLY A CA 1
ATOM 1538 C C . GLY A 1 203 ? 17.359 13.734 19.891 1 97.12 203 GLY A C 1
ATOM 1539 O O . GLY A 1 203 ? 17.859 13.555 21 1 97.12 203 GLY A O 1
ATOM 1540 N N . MET A 1 204 ? 17.203 12.805 19.062 1 96.69 204 MET A N 1
ATOM 1541 C CA . MET A 1 204 ? 17.484 11.414 19.406 1 96.69 204 MET A CA 1
ATOM 1542 C C . MET A 1 204 ? 18.891 11.023 18.953 1 96.69 204 MET A C 1
ATOM 1544 O O . MET A 1 204 ? 19.547 10.203 19.578 1 96.69 204 MET A O 1
ATOM 1548 N N . LYS A 1 205 ? 19.297 11.586 17.828 1 97.31 205 LYS A N 1
ATOM 1549 C CA . LYS A 1 205 ? 20.594 11.359 17.219 1 97.31 205 LYS A CA 1
ATOM 1550 C C . LYS A 1 205 ? 21.141 12.633 16.594 1 97.31 205 LYS A C 1
ATOM 1552 O O . LYS A 1 205 ? 20.922 12.891 15.398 1 97.31 205 LYS A O 1
ATOM 1557 N N . PRO A 1 206 ? 21.938 13.328 17.312 1 96.06 206 PRO A N 1
ATOM 1558 C CA . PRO A 1 206 ? 22.344 14.672 16.891 1 96.06 206 PRO A CA 1
ATOM 1559 C C . PRO A 1 206 ? 23.109 14.672 15.57 1 96.06 206 PRO A C 1
ATOM 1561 O O . PRO A 1 206 ? 23.047 15.648 14.828 1 96.06 206 PRO A O 1
ATOM 1564 N N . ASN A 1 207 ? 23.766 13.609 15.195 1 96.44 207 ASN A N 1
ATOM 1565 C CA . ASN A 1 207 ? 24.641 13.602 14.023 1 96.44 207 ASN A CA 1
ATOM 1566 C C . ASN A 1 207 ? 23.906 13.062 12.797 1 96.44 207 ASN A C 1
ATOM 1568 O O . ASN A 1 207 ? 24.484 12.992 11.711 1 96.44 207 ASN A O 1
ATOM 1572 N N . ILE A 1 208 ? 22.672 12.75 12.922 1 98.38 208 ILE A N 1
ATOM 1573 C CA . ILE A 1 208 ? 21.922 12.273 11.773 1 98.38 208 ILE A CA 1
ATOM 1574 C C . ILE A 1 208 ? 21.656 13.43 10.805 1 98.38 208 ILE A C 1
ATOM 1576 O O . ILE A 1 208 ? 21.469 14.57 11.227 1 98.38 208 ILE A O 1
ATOM 1580 N N . ALA A 1 209 ? 21.672 13.148 9.547 1 98.62 209 ALA A N 1
ATOM 1581 C CA . ALA A 1 209 ? 21.375 14.18 8.562 1 98.62 209 ALA A CA 1
ATOM 1582 C C . ALA A 1 209 ? 19.891 14.195 8.219 1 98.62 209 ALA A C 1
ATOM 1584 O O . ALA A 1 209 ? 19.234 13.156 8.219 1 98.62 209 ALA A O 1
ATOM 1585 N N . VAL A 1 210 ? 19.391 15.391 7.945 1 98.75 210 VAL A N 1
ATOM 1586 C CA . VAL A 1 210 ? 18.016 15.57 7.504 1 98.75 210 VAL A CA 1
ATOM 1587 C C . VAL A 1 210 ? 17.969 16.453 6.266 1 98.75 210 VAL A C 1
ATOM 1589 O O . VAL A 1 210 ? 18.531 17.562 6.27 1 98.75 210 VAL A O 1
ATOM 1592 N N . TYR A 1 211 ? 17.375 15.969 5.23 1 98.62 211 TYR A N 1
ATOM 1593 C CA . TYR A 1 211 ? 17.219 16.734 3.998 1 98.62 211 TYR A CA 1
ATOM 1594 C C . TYR A 1 211 ? 15.75 16.906 3.633 1 98.62 211 TYR A C 1
ATOM 1596 O O . TYR A 1 211 ? 14.961 15.969 3.775 1 98.62 211 TYR A O 1
ATOM 1604 N N . GLY A 1 212 ? 15.383 18.125 3.199 1 98.12 212 GLY A N 1
ATOM 1605 C CA . GLY A 1 212 ? 14.109 18.328 2.531 1 98.12 212 GLY A CA 1
ATOM 1606 C C . GLY A 1 212 ? 14.148 18 1.052 1 98.12 212 GLY A C 1
ATOM 1607 O O . GLY A 1 212 ? 15.203 18.094 0.418 1 98.12 212 GLY A O 1
ATOM 1608 N N . ALA A 1 213 ? 13.055 17.531 0.525 1 97.81 213 ALA A N 1
ATOM 1609 C CA . ALA A 1 213 ? 12.898 17.328 -0.911 1 97.81 213 ALA A CA 1
ATOM 1610 C C . ALA A 1 213 ? 11.75 18.172 -1.466 1 97.81 213 ALA A C 1
ATOM 1612 O O . ALA A 1 213 ? 10.688 18.266 -0.851 1 97.81 213 ALA A O 1
ATOM 1613 N N . GLU A 1 214 ? 11.969 18.797 -2.559 1 94.88 214 GLU A N 1
ATOM 1614 C CA . GLU A 1 214 ? 10.938 19.641 -3.152 1 94.88 214 GLU A CA 1
ATOM 1615 C C . GLU A 1 214 ? 11.062 19.672 -4.672 1 94.88 214 GLU A C 1
ATOM 1617 O O . GLU A 1 214 ? 12.164 19.609 -5.215 1 94.88 214 GLU A O 1
ATOM 1622 N N . CYS A 1 215 ? 9.891 19.734 -5.293 1 93.31 215 CYS A N 1
ATOM 1623 C CA . CYS A 1 215 ? 9.883 19.922 -6.742 1 93.31 215 CYS A CA 1
ATOM 1624 C C . CYS A 1 215 ? 10.281 21.344 -7.113 1 93.31 215 CYS A C 1
ATOM 1626 O O . CYS A 1 215 ? 9.914 22.297 -6.422 1 93.31 215 CYS A O 1
ATOM 1628 N N . GLU A 1 216 ? 10.906 21.469 -8.211 1 90.75 216 GLU A N 1
ATOM 1629 C CA . GLU A 1 216 ? 11.367 22.781 -8.672 1 90.75 216 GLU A CA 1
ATOM 1630 C C . GLU A 1 216 ? 10.188 23.703 -9 1 90.75 216 GLU A C 1
ATOM 1632 O O . GLU A 1 216 ? 10.312 24.922 -8.914 1 90.75 216 GLU A O 1
ATOM 1637 N N . THR A 1 217 ? 9.117 23.062 -9.328 1 83.06 217 THR A N 1
ATOM 1638 C CA . THR A 1 217 ? 7.926 23.844 -9.648 1 83.06 217 THR A CA 1
ATOM 1639 C C . THR A 1 217 ? 6.867 23.672 -8.562 1 83.06 217 THR A C 1
ATOM 1641 O O . THR A 1 217 ? 6.703 22.594 -8.008 1 83.06 217 THR A O 1
ATOM 1644 N N . LEU A 1 218 ? 6.355 24.828 -8.188 1 70.44 218 LEU A N 1
ATOM 1645 C CA . LEU A 1 218 ? 5.32 24.75 -7.16 1 70.44 218 LEU A CA 1
ATOM 1646 C C . LEU A 1 218 ? 3.971 24.391 -7.773 1 70.44 218 LEU A C 1
ATOM 1648 O O . LEU A 1 218 ? 3.652 24.828 -8.883 1 70.44 218 LEU A O 1
ATOM 1652 N N . ASP A 1 219 ? 3.326 23.5 -7.039 1 63.34 219 ASP A N 1
ATOM 1653 C CA . ASP A 1 219 ? 1.933 23.25 -7.383 1 63.34 219 ASP A CA 1
ATOM 1654 C C . ASP A 1 219 ? 1.06 24.469 -7.109 1 63.34 219 ASP A C 1
ATOM 1656 O O . ASP A 1 219 ? 1.17 25.094 -6.051 1 63.34 219 ASP A O 1
ATOM 1660 N N . PRO A 1 220 ? 0.351 24.875 -8.117 1 55.34 220 PRO A N 1
ATOM 1661 C CA . PRO A 1 220 ? -0.507 26.047 -7.918 1 55.34 220 PRO A CA 1
ATOM 1662 C C . PRO A 1 220 ? -1.408 25.906 -6.695 1 55.34 220 PRO A C 1
ATOM 1664 O O . PRO A 1 220 ? -1.765 26.922 -6.074 1 55.34 220 PRO A O 1
ATOM 1667 N N . GLU A 1 221 ? -1.724 24.672 -6.402 1 58.84 221 GLU A N 1
ATOM 1668 C CA . GLU A 1 221 ? -2.635 24.469 -5.277 1 58.84 221 GLU A CA 1
ATOM 1669 C C . GLU A 1 221 ? -1.937 24.75 -3.947 1 58.84 221 GLU A C 1
ATOM 1671 O O . GLU A 1 221 ? -2.594 24.969 -2.93 1 58.84 221 GLU A O 1
ATOM 1676 N N . CYS A 1 222 ? -0.731 24.906 -3.969 1 57.16 222 CYS A N 1
ATOM 1677 C CA . CYS A 1 222 ? 0.064 25.125 -2.768 1 57.16 222 CYS A CA 1
ATOM 1678 C C . CYS A 1 222 ? -0.234 26.5 -2.168 1 57.16 222 CYS A C 1
ATOM 1680 O O . CYS A 1 222 ? -0.247 26.656 -0.945 1 57.16 222 CYS A O 1
ATOM 1682 N N . GLU A 1 223 ? -0.585 27.312 -2.963 1 59.78 223 GLU A N 1
ATOM 1683 C CA . GLU A 1 223 ? -0.851 28.672 -2.479 1 59.78 223 GLU A CA 1
ATOM 1684 C C . GLU A 1 223 ? -2.121 28.719 -1.634 1 59.78 223 GLU A C 1
ATOM 1686 O O . GLU A 1 223 ? -2.184 29.438 -0.635 1 59.78 223 GLU A O 1
ATOM 1691 N N . PHE A 1 224 ? -3.016 27.891 -2.037 1 62.09 224 PHE A N 1
ATOM 1692 C CA . PHE A 1 224 ? -4.273 27.875 -1.301 1 62.09 224 PHE A CA 1
ATOM 1693 C C . PHE A 1 224 ? -4.07 27.297 0.093 1 62.09 224 PHE A C 1
ATOM 1695 O O . PHE A 1 224 ? -4.645 27.781 1.066 1 62.09 224 PHE A O 1
ATOM 1702 N N . GLU A 1 225 ? -3.215 26.359 0.178 1 62.06 225 GLU A N 1
ATOM 1703 C CA . GLU A 1 225 ? -3.033 25.625 1.427 1 62.06 225 GLU A CA 1
ATOM 1704 C C . GLU A 1 225 ? -2.391 26.516 2.496 1 62.06 225 GLU A C 1
ATOM 1706 O O . GLU A 1 225 ? -2.59 26.281 3.691 1 62.06 225 GLU A O 1
ATOM 1711 N N . HIS A 1 226 ? -1.591 27.438 2.135 1 59.06 226 HIS A N 1
ATOM 1712 C CA . HIS A 1 226 ? -0.829 28.25 3.086 1 59.06 226 HIS A CA 1
ATOM 1713 C C . HIS A 1 226 ? -1.694 29.344 3.699 1 59.06 226 HIS A C 1
ATOM 1715 O O . HIS A 1 226 ? -1.371 29.875 4.766 1 59.06 226 HIS A O 1
ATOM 1721 N N . GLY A 1 227 ? -2.902 29.375 3.309 1 54.72 227 GLY A N 1
ATOM 1722 C CA . GLY A 1 227 ? -3.846 30.312 3.902 1 54.72 227 GLY A CA 1
ATOM 1723 C C . GLY A 1 227 ? -3.254 31.688 4.145 1 54.72 227 GLY A C 1
ATOM 1724 O O . GLY A 1 227 ? -2.074 31.922 3.867 1 54.72 227 GLY A O 1
ATOM 1725 N N . PRO A 1 228 ? -4.094 32.75 4.402 1 45.44 228 PRO A N 1
ATOM 1726 C CA . PRO A 1 228 ? -3.566 34.062 4.805 1 45.44 228 PRO A CA 1
ATOM 1727 C C . PRO A 1 228 ? -2.855 34.031 6.156 1 45.44 228 PRO A C 1
ATOM 1729 O O . PRO A 1 228 ? -3.203 33.219 7.016 1 45.44 228 PRO A O 1
ATOM 1732 N N . VAL A 1 229 ? -1.526 34.219 6.168 1 40.31 229 VAL A N 1
ATOM 1733 C CA . VAL A 1 229 ? -0.858 34.344 7.457 1 40.31 229 VAL A CA 1
ATOM 1734 C C . VAL A 1 229 ? -1.739 35.125 8.422 1 40.31 229 VAL A C 1
ATOM 1736 O O . VAL A 1 229 ? -1.971 36.312 8.219 1 40.31 229 VAL A O 1
ATOM 1739 N N . ILE A 1 230 ? -2.789 34.531 8.867 1 38.41 230 ILE A N 1
ATOM 1740 C CA . ILE A 1 230 ? -3.584 35.219 9.875 1 38.41 230 ILE A CA 1
ATOM 1741 C C . ILE A 1 230 ? -2.832 35.25 11.203 1 38.41 230 ILE A C 1
ATOM 1743 O O . ILE A 1 230 ? -2.439 34.188 11.711 1 38.41 230 ILE A O 1
ATOM 1747 N N . ALA A 1 231 ? -2.053 36.219 11.516 1 31.67 231 ALA A N 1
ATOM 1748 C CA . ALA A 1 231 ? -1.473 36.406 12.844 1 31.67 231 ALA A CA 1
ATOM 1749 C C . ALA A 1 231 ? -2.504 36.125 13.938 1 31.67 231 ALA A C 1
ATOM 1751 O O . ALA A 1 231 ? -3.537 36.812 14.008 1 31.67 231 ALA A O 1
ATOM 1752 N N . VAL A 1 232 ? -2.672 34.906 14.211 1 33.59 232 VAL A N 1
ATOM 1753 C CA . VAL A 1 232 ? -3.547 34.625 15.344 1 33.59 232 VAL A CA 1
ATOM 1754 C C . VAL A 1 232 ? -3.061 35.406 16.562 1 33.59 232 VAL A C 1
ATOM 1756 O O . VAL A 1 232 ? -1.958 35.156 17.062 1 33.59 232 VAL A O 1
ATOM 1759 N N . ASN A 1 233 ? -3.277 36.719 16.75 1 28.45 233 ASN A N 1
ATOM 1760 C CA . ASN A 1 233 ? -3.07 37.312 18.062 1 28.45 233 ASN A CA 1
ATOM 1761 C C . ASN A 1 233 ? -3.734 36.5 19.172 1 28.45 233 ASN A C 1
ATOM 1763 O O . ASN A 1 233 ? -4.906 36.125 19.047 1 28.45 233 ASN A O 1
ATOM 1767 N N . LYS A 1 234 ? -2.916 35.688 19.938 1 35.5 234 LYS A N 1
ATOM 1768 C CA . LYS A 1 234 ? -3.535 35.062 21.109 1 35.5 234 LYS A CA 1
ATOM 1769 C C . LYS A 1 234 ? -4.727 35.906 21.594 1 35.5 234 LYS A C 1
ATOM 1771 O O . LYS A 1 234 ? -5.699 35.344 22.109 1 35.5 234 LYS A O 1
ATOM 1776 N N . LYS A 1 235 ? -4.48 37.062 22.25 1 30.61 235 LYS A N 1
ATOM 1777 C CA . LYS A 1 235 ? -5.43 37.875 22.984 1 30.61 235 LYS A CA 1
ATOM 1778 C C . LYS A 1 235 ? -6.34 38.656 22.031 1 30.61 235 LYS A C 1
ATOM 1780 O O . LYS A 1 235 ? -5.867 39.469 21.25 1 30.61 235 LYS A O 1
ATOM 1785 N N . GLY A 1 236 ? -7.695 38.438 21.75 1 31.34 236 GLY A N 1
ATOM 1786 C CA . GLY A 1 236 ? -8.906 39.062 21.234 1 31.34 236 GLY A CA 1
ATOM 1787 C C . GLY A 1 236 ? -8.688 39.781 19.922 1 31.34 236 GLY A C 1
ATOM 1788 O O . GLY A 1 236 ? -9.617 40.375 19.391 1 31.34 236 GLY A O 1
ATOM 1789 N N . SER A 1 237 ? -7.57 40.531 19.609 1 28.66 237 SER A N 1
ATOM 1790 C CA . SER A 1 237 ? -7.555 41.5 18.531 1 28.66 237 SER A CA 1
ATOM 1791 C C . SER A 1 237 ? -7.465 40.812 17.156 1 28.66 237 SER A C 1
ATOM 1793 O O . SER A 1 237 ? -6.676 39.875 16.984 1 28.66 237 SER A O 1
ATOM 1795 N N . THR A 1 238 ? -8.539 40.688 16.25 1 32.78 238 THR A N 1
ATOM 1796 C CA . THR A 1 238 ? -9.016 40.281 14.938 1 32.78 238 THR A CA 1
ATOM 1797 C C . THR A 1 238 ? -8.062 40.781 13.852 1 32.78 238 THR A C 1
ATOM 1799 O O . THR A 1 238 ? -8.422 40.812 12.672 1 32.78 238 THR A O 1
ATOM 1802 N N . ASP A 1 239 ? -7.008 41.625 14.102 1 31.39 239 ASP A N 1
ATOM 1803 C CA . ASP A 1 239 ? -6.473 42.281 12.914 1 31.39 239 ASP A CA 1
ATOM 1804 C C . ASP A 1 239 ? -5.77 41.281 12 1 31.39 239 ASP A C 1
ATOM 1806 O O . ASP A 1 239 ? -4.805 40.656 12.406 1 31.39 239 ASP A O 1
ATOM 1810 N N . VAL A 1 240 ? -6.484 40.625 11.164 1 40.25 240 VAL A N 1
ATOM 1811 C CA . VAL A 1 240 ? -6.027 39.844 10.016 1 40.25 240 VAL A CA 1
ATOM 1812 C C . VAL A 1 240 ? -5.07 40.719 9.18 1 40.25 240 VAL A C 1
ATOM 1814 O O . VAL A 1 240 ? -5.504 41.531 8.383 1 40.25 240 VAL A O 1
ATOM 1817 N N . LYS A 1 241 ? -3.965 41.375 9.766 1 36.06 241 LYS A N 1
ATOM 1818 C CA . LYS A 1 241 ? -3.119 42.125 8.859 1 36.06 241 LYS A CA 1
ATOM 1819 C C . LYS A 1 241 ? -2.344 41.219 7.914 1 36.06 241 LYS A C 1
ATOM 1821 O O . LYS A 1 241 ? -1.922 40.125 8.305 1 36.06 241 LYS A O 1
ATOM 1826 N N . ALA A 1 242 ? -2.535 41.344 6.586 1 37.41 242 ALA A N 1
ATOM 1827 C CA . ALA A 1 242 ? -1.699 40.812 5.508 1 37.41 242 ALA A CA 1
ATOM 1828 C C . ALA A 1 242 ? -0.226 40.812 5.902 1 37.41 242 ALA A C 1
ATOM 1830 O O . ALA A 1 242 ? 0.355 41.875 6.145 1 37.41 242 ALA A O 1
ATOM 1831 N N . SER A 1 243 ? 0.183 40 6.715 1 36.12 243 SER A N 1
ATOM 1832 C CA . SER A 1 243 ? 1.624 40.125 6.922 1 36.12 243 SER A CA 1
ATOM 1833 C C . SER A 1 243 ? 2.359 40.281 5.594 1 36.12 243 SER A C 1
ATOM 1835 O O . SER A 1 243 ? 2.049 39.594 4.617 1 36.12 243 SER A O 1
ATOM 1837 N N . LYS A 1 244 ? 2.77 41.5 5.246 1 36 244 LYS A N 1
ATOM 1838 C CA . LYS A 1 244 ? 3.715 41.781 4.172 1 36 244 LYS A CA 1
ATOM 1839 C C . LYS A 1 244 ? 4.648 40.594 3.936 1 36 244 LYS A C 1
ATOM 1841 O O . LYS A 1 244 ? 4.902 39.812 4.852 1 36 244 LYS A O 1
ATOM 1846 N N . LYS A 1 245 ? 5.031 40.375 2.664 1 38.19 245 LYS A N 1
ATOM 1847 C CA . LYS A 1 245 ? 6.148 39.562 2.209 1 38.19 245 LYS A CA 1
ATOM 1848 C C . LYS A 1 245 ? 7.262 39.531 3.252 1 38.19 245 LYS A C 1
ATOM 1850 O O . LYS A 1 245 ? 8.039 40.469 3.373 1 38.19 245 LYS A O 1
ATOM 1855 N N . GLU A 1 246 ? 6.926 39.219 4.488 1 37.66 246 GLU A N 1
ATOM 1856 C CA . GLU A 1 246 ? 8.18 39.125 5.234 1 37.66 246 GLU A CA 1
ATOM 1857 C C . GLU A 1 246 ? 9.273 38.469 4.398 1 37.66 246 GLU A C 1
ATOM 1859 O O . GLU A 1 246 ? 9.062 37.406 3.83 1 37.66 246 GLU A O 1
ATOM 1864 N N . GLU A 1 247 ? 9.977 39.25 3.701 1 39.28 247 GLU A N 1
ATOM 1865 C CA . GLU A 1 247 ? 11.25 38.875 3.109 1 39.28 247 GLU A CA 1
ATOM 1866 C C . GLU A 1 247 ? 11.844 37.656 3.809 1 39.28 247 GLU A C 1
ATOM 1868 O O . GLU A 1 247 ? 11.852 37.594 5.039 1 39.28 247 GLU A O 1
ATOM 1873 N N . ASN A 1 248 ? 11.641 36.5 3.219 1 44.22 248 ASN A N 1
ATOM 1874 C CA . ASN A 1 248 ? 12.406 35.312 3.619 1 44.22 248 ASN A CA 1
ATOM 1875 C C . ASN A 1 248 ? 13.711 35.688 4.312 1 44.22 248 ASN A C 1
ATOM 1877 O O . ASN A 1 248 ? 14.688 36.062 3.65 1 44.22 248 ASN A O 1
ATOM 1881 N N . VAL A 1 249 ? 13.602 36.469 5.191 1 44.44 249 VAL A N 1
ATOM 1882 C CA . VAL A 1 249 ? 14.789 36.812 5.977 1 44.44 249 VAL A CA 1
ATOM 1883 C C . VAL A 1 249 ? 15.602 35.531 6.234 1 44.44 249 VAL A C 1
ATOM 1885 O O . VAL A 1 249 ? 16.562 35.562 7.004 1 44.44 249 VAL A O 1
ATOM 1888 N N . ALA A 1 250 ? 14.93 34.406 6.051 1 53.41 250 ALA A N 1
ATOM 1889 C CA . ALA A 1 250 ? 15.602 33.281 6.691 1 53.41 250 ALA A CA 1
ATOM 1890 C C . ALA A 1 250 ? 16.828 32.844 5.891 1 53.41 250 ALA A C 1
ATOM 1892 O O . ALA A 1 250 ? 16.703 32.438 4.73 1 53.41 250 ALA A O 1
ATOM 1893 N N . GLY A 1 251 ? 17.859 33.469 6.059 1 67.44 251 GLY A N 1
ATOM 1894 C CA . GLY A 1 251 ? 19.109 32.875 5.637 1 67.44 251 GLY A CA 1
ATOM 1895 C C . GLY A 1 251 ? 19.172 31.375 5.914 1 67.44 251 GLY A C 1
ATOM 1896 O O . GLY A 1 251 ? 18.172 30.781 6.305 1 67.44 251 GLY A O 1
ATOM 1897 N N . GLY A 1 252 ? 19.922 30.734 5.23 1 87.94 252 GLY A N 1
ATOM 1898 C CA . GLY A 1 252 ? 20.219 29.344 5.527 1 87.94 252 GLY A CA 1
ATOM 1899 C C . GLY A 1 252 ? 19.438 28.359 4.668 1 87.94 252 GLY A C 1
ATOM 1900 O O . GLY A 1 252 ? 19.141 28.656 3.508 1 87.94 252 GLY A O 1
ATOM 1901 N N . VAL A 1 253 ? 19.078 27.328 5.188 1 92.62 253 VAL A N 1
ATOM 1902 C CA . VAL A 1 253 ? 18.422 26.234 4.473 1 92.62 253 VAL A CA 1
ATOM 1903 C C . VAL A 1 253 ? 16.969 26.594 4.195 1 92.62 253 VAL A C 1
ATOM 1905 O O . VAL A 1 253 ? 16.422 26.219 3.152 1 92.62 253 VAL A O 1
ATOM 1908 N N . ALA A 1 254 ? 16.297 27.375 5.035 1 91.75 254 ALA A N 1
ATOM 1909 C CA . ALA A 1 254 ? 14.891 27.75 4.926 1 91.75 254 ALA A CA 1
ATOM 1910 C C . ALA A 1 254 ? 14.633 28.531 3.648 1 91.75 254 ALA A C 1
ATOM 1912 O O . ALA A 1 254 ? 13.547 28.453 3.064 1 91.75 254 ALA A O 1
ATOM 1913 N N . GLN A 1 255 ? 15.625 29.266 3.186 1 90.31 255 GLN A N 1
ATOM 1914 C CA . GLN A 1 255 ? 15.477 30.094 2.002 1 90.31 255 GLN A CA 1
ATOM 1915 C C . GLN A 1 255 ? 15.352 29.25 0.738 1 90.31 255 GLN A C 1
ATOM 1917 O O . GLN A 1 255 ? 14.914 29.75 -0.305 1 90.31 255 GLN A O 1
ATOM 1922 N N . LYS A 1 256 ? 15.758 28.094 0.848 1 90.44 256 LYS A N 1
ATOM 1923 C CA . LYS A 1 256 ? 15.727 27.219 -0.315 1 90.44 256 LYS A CA 1
ATOM 1924 C C . LYS A 1 256 ? 14.336 26.625 -0.528 1 90.44 256 LYS A C 1
ATOM 1926 O O . LYS A 1 256 ? 14.047 26.062 -1.587 1 90.44 256 LYS A O 1
ATOM 1931 N N . ILE A 1 257 ? 13.539 26.703 0.444 1 90.88 257 ILE A N 1
ATOM 1932 C CA . ILE A 1 257 ? 12.18 26.188 0.353 1 90.88 257 ILE A CA 1
ATOM 1933 C C . ILE A 1 257 ? 11.273 27.203 -0.33 1 90.88 257 ILE A C 1
ATOM 1935 O O . ILE A 1 257 ? 11.273 28.375 0.036 1 90.88 257 ILE A O 1
ATOM 1939 N N . LEU A 1 258 ? 10.5 26.766 -1.237 1 86.5 258 LEU A N 1
ATOM 1940 C CA . LEU A 1 258 ? 9.727 27.656 -2.092 1 86.5 258 LEU A CA 1
ATOM 1941 C C . LEU A 1 258 ? 8.539 28.234 -1.336 1 86.5 258 LEU A C 1
ATOM 1943 O O . LEU A 1 258 ? 8.227 29.422 -1.482 1 86.5 258 LEU A O 1
ATOM 1947 N N . MET A 1 259 ? 7.969 27.453 -0.527 1 85.62 259 MET A N 1
ATOM 1948 C CA . MET A 1 259 ? 6.801 27.906 0.222 1 85.62 259 MET A CA 1
ATOM 1949 C C . MET A 1 259 ? 7.211 28.844 1.353 1 85.62 259 MET A C 1
ATOM 1951 O O . MET A 1 259 ? 8.211 28.609 2.033 1 85.62 259 MET A O 1
ATOM 1955 N N . PRO A 1 260 ? 6.434 29.891 1.541 1 84.75 260 PRO A N 1
ATOM 1956 C CA . PRO A 1 260 ? 6.742 30.781 2.664 1 84.75 260 PRO A CA 1
ATOM 1957 C C . PRO A 1 260 ? 6.645 30.078 4.016 1 84.75 260 PRO A C 1
ATOM 1959 O O . PRO A 1 260 ? 5.711 29.297 4.246 1 84.75 260 PRO A O 1
ATOM 1962 N N . LEU A 1 261 ? 7.613 30.391 4.801 1 89.62 261 LEU A N 1
ATOM 1963 C CA . LEU A 1 261 ? 7.668 29.812 6.137 1 89.62 261 LEU A CA 1
ATOM 1964 C C . LEU A 1 261 ? 7.504 30.875 7.207 1 89.62 261 LEU A C 1
ATOM 1966 O O . LEU A 1 261 ? 8.023 31.984 7.07 1 89.62 261 LEU A O 1
ATOM 1970 N N . ASN A 1 262 ? 6.762 30.531 8.219 1 87.75 262 ASN A N 1
ATOM 1971 C CA . ASN A 1 262 ? 6.777 31.453 9.344 1 87.75 262 ASN A CA 1
ATOM 1972 C C . ASN A 1 262 ? 8.102 31.391 10.102 1 87.75 262 ASN A C 1
ATOM 1974 O O . ASN A 1 262 ? 8.945 30.547 9.812 1 87.75 262 ASN A O 1
ATOM 1978 N N . GLU A 1 263 ? 8.281 32.281 10.992 1 88.31 263 GLU A N 1
ATOM 1979 C CA . GLU A 1 263 ? 9.562 32.469 11.656 1 88.31 263 GLU A CA 1
ATOM 1980 C C . GLU A 1 263 ? 9.961 31.203 12.445 1 88.31 263 GLU A C 1
ATOM 1982 O O . GLU A 1 263 ? 11.109 30.766 12.383 1 88.31 263 GLU A O 1
ATOM 1987 N N . MET A 1 264 ? 9.055 30.656 13.133 1 90.5 264 MET A N 1
ATOM 1988 C CA . MET A 1 264 ? 9.336 29.484 13.977 1 90.5 264 MET A CA 1
ATOM 1989 C C . MET A 1 264 ? 9.805 28.312 13.133 1 90.5 264 MET A C 1
ATOM 1991 O O . MET A 1 264 ? 10.828 27.688 13.445 1 90.5 264 MET A O 1
ATOM 1995 N N . VAL A 1 265 ? 9.117 28.047 12.102 1 94.5 265 VAL A N 1
ATOM 1996 C CA . VAL A 1 265 ? 9.445 26.922 11.219 1 94.5 265 VAL A CA 1
ATOM 1997 C C . VAL A 1 265 ? 10.773 27.188 10.523 1 94.5 265 VAL A C 1
ATOM 1999 O O . VAL A 1 265 ? 11.625 26.297 10.438 1 94.5 265 VAL A O 1
ATOM 2002 N N . ALA A 1 266 ? 10.961 28.391 10.109 1 93.94 266 ALA A N 1
ATOM 2003 C CA . ALA A 1 266 ? 12.203 28.75 9.438 1 93.94 266 ALA A CA 1
ATOM 2004 C C . ALA A 1 266 ? 13.406 28.562 10.359 1 93.94 266 ALA A C 1
ATOM 2006 O O . ALA A 1 266 ? 14.438 28.047 9.945 1 93.94 266 ALA A O 1
ATOM 2007 N N . GLN A 1 267 ? 13.25 28.984 11.531 1 94.25 267 GLN A N 1
ATOM 2008 C CA . GLN A 1 267 ? 14.336 28.859 12.5 1 94.25 267 GLN A CA 1
ATOM 2009 C C . GLN A 1 267 ? 14.664 27.391 12.758 1 94.25 267 GLN A C 1
ATOM 2011 O O . GLN A 1 267 ? 15.844 27.031 12.828 1 94.25 267 GLN A O 1
ATOM 2016 N N . CYS A 1 268 ? 13.648 26.625 12.898 1 95.88 268 CYS A N 1
ATOM 2017 C CA . CYS A 1 268 ? 13.844 25.203 13.125 1 95.88 268 CYS A CA 1
ATOM 2018 C C . CYS A 1 268 ? 14.578 24.562 11.953 1 95.88 268 CYS A C 1
ATOM 2020 O O . CYS A 1 268 ? 15.523 23.797 12.148 1 95.88 268 CYS A O 1
ATOM 2022 N N . ILE A 1 269 ? 14.195 24.875 10.789 1 96.88 269 ILE A N 1
ATOM 2023 C CA . ILE A 1 269 ? 14.781 24.297 9.578 1 96.88 269 ILE A CA 1
ATOM 2024 C C . ILE A 1 269 ? 16.234 24.734 9.453 1 96.88 269 ILE A C 1
ATOM 2026 O O . ILE A 1 269 ? 17.109 23.922 9.164 1 96.88 269 ILE A O 1
ATOM 2030 N N . ASN A 1 270 ? 16.531 25.969 9.711 1 96.12 270 ASN A N 1
ATOM 2031 C CA . ASN A 1 270 ? 17.891 26.469 9.625 1 96.12 270 ASN A CA 1
ATOM 2032 C C . ASN A 1 270 ? 18.812 25.797 10.641 1 96.12 270 ASN A C 1
ATOM 2034 O O . ASN A 1 270 ? 20 25.578 10.367 1 96.12 270 ASN A O 1
ATOM 2038 N N . ARG A 1 271 ? 18.25 25.453 11.695 1 95.69 271 ARG A N 1
ATOM 2039 C CA . ARG A 1 271 ? 19.062 24.891 12.781 1 95.69 271 ARG A CA 1
ATOM 2040 C C . ARG A 1 271 ? 19.266 23.391 12.594 1 95.69 271 ARG A C 1
ATOM 2042 O O . ARG A 1 271 ? 20.328 22.859 12.922 1 95.69 271 ARG A O 1
ATOM 2049 N N . HIS A 1 272 ? 18.234 22.703 12.008 1 97.31 272 HIS A N 1
ATOM 2050 C CA . HIS A 1 272 ? 18.25 21.266 12.164 1 97.31 272 HIS A CA 1
ATOM 2051 C C . HIS A 1 272 ? 18.281 20.562 10.812 1 97.31 272 HIS A C 1
ATOM 2053 O O . HIS A 1 272 ? 18.531 19.359 10.734 1 97.31 272 HIS A O 1
ATOM 2059 N N . VAL A 1 273 ? 18.062 21.203 9.75 1 98.06 273 VAL A N 1
ATOM 2060 C CA . VAL A 1 273 ? 18 20.594 8.422 1 98.06 273 VAL A CA 1
ATOM 2061 C C . VAL A 1 273 ? 19.297 20.875 7.672 1 98.06 273 VAL A C 1
ATOM 2063 O O . VAL A 1 273 ? 19.797 22 7.664 1 98.06 273 VAL A O 1
ATOM 2066 N N . ASP A 1 274 ? 19.797 19.875 7.031 1 97.62 274 ASP A N 1
ATOM 2067 C CA . ASP A 1 274 ? 21.125 19.953 6.445 1 97.62 274 ASP A CA 1
ATOM 2068 C C . ASP A 1 274 ? 21.062 20.484 5.016 1 97.62 274 ASP A C 1
ATOM 2070 O O . ASP A 1 274 ? 22.062 20.969 4.48 1 97.62 274 ASP A O 1
ATOM 2074 N N . GLY A 1 275 ? 19.953 20.375 4.355 1 97 275 GLY A N 1
ATOM 2075 C CA . GLY A 1 275 ? 19.812 20.875 2.996 1 97 275 GLY A CA 1
ATOM 2076 C C . GLY A 1 275 ? 18.469 20.531 2.367 1 97 275 GLY A C 1
ATOM 2077 O O . GLY A 1 275 ? 17.625 19.891 3 1 97 275 GLY A O 1
ATOM 2078 N N . VAL A 1 276 ? 18.297 21.078 1.145 1 96.81 276 VAL A N 1
ATOM 2079 C CA . VAL A 1 276 ? 17.094 20.781 0.365 1 96.81 276 VAL A CA 1
ATOM 2080 C C . VAL A 1 276 ? 17.5 20.266 -1.014 1 96.81 276 VAL A C 1
ATOM 2082 O O . VAL A 1 276 ? 18.328 20.859 -1.698 1 96.81 276 VAL A O 1
ATOM 2085 N N . ILE A 1 277 ? 16.938 19.156 -1.369 1 97.06 277 ILE A N 1
ATOM 2086 C CA . ILE A 1 277 ? 17.172 18.562 -2.686 1 97.06 277 ILE A CA 1
ATOM 2087 C C . ILE A 1 277 ? 16.016 18.906 -3.611 1 97.06 277 ILE A C 1
ATOM 2089 O O . ILE A 1 277 ? 14.852 18.625 -3.287 1 97.06 277 ILE A O 1
ATOM 2093 N N . LYS A 1 278 ? 16.375 19.531 -4.707 1 95.88 278 LYS A N 1
ATOM 2094 C CA . LYS A 1 278 ? 15.375 19.875 -5.719 1 95.88 278 LYS A CA 1
ATOM 2095 C C . LYS A 1 278 ? 15.258 18.766 -6.77 1 95.88 278 LYS A C 1
ATOM 2097 O O . LYS A 1 278 ? 16.266 18.188 -7.188 1 95.88 278 LYS A O 1
ATOM 2102 N N . VAL A 1 279 ? 14.008 18.469 -7.168 1 96.44 279 VAL A N 1
ATOM 2103 C CA . VAL A 1 279 ? 13.781 17.484 -8.211 1 96.44 279 VAL A CA 1
ATOM 2104 C C . VAL A 1 279 ? 12.906 18.078 -9.312 1 96.44 279 VAL A C 1
ATOM 2106 O O . VAL A 1 279 ? 12.125 19 -9.062 1 96.44 279 VAL A O 1
ATOM 2109 N N . THR A 1 280 ? 13.055 17.562 -10.516 1 94.5 280 THR A N 1
ATOM 2110 C CA . THR A 1 280 ? 12.219 18 -11.625 1 94.5 280 THR A CA 1
ATOM 2111 C C . THR A 1 280 ? 10.867 17.297 -11.602 1 94.5 280 THR A C 1
ATOM 2113 O O . THR A 1 280 ? 10.695 16.297 -10.898 1 94.5 280 THR A O 1
ATOM 2116 N N . GLU A 1 281 ? 9.953 17.859 -12.328 1 93.44 281 GLU A N 1
ATOM 2117 C CA . GLU A 1 281 ? 8.648 17.219 -12.477 1 93.44 281 GLU A CA 1
ATOM 2118 C C . GLU A 1 281 ? 8.781 15.812 -13.047 1 93.44 281 GLU A C 1
ATOM 2120 O O . GLU A 1 281 ? 8.062 14.898 -12.641 1 93.44 281 GLU A O 1
ATOM 2125 N N . GLU A 1 282 ? 9.672 15.648 -13.961 1 94.25 282 GLU A N 1
ATOM 2126 C CA . GLU A 1 282 ? 9.891 14.352 -14.578 1 94.25 282 GLU A CA 1
ATOM 2127 C C . GLU A 1 282 ? 10.414 13.336 -13.57 1 94.25 282 GLU A C 1
ATOM 2129 O O . GLU A 1 282 ? 9.953 12.195 -13.531 1 94.25 282 GLU A O 1
ATOM 2134 N N . GLN A 1 283 ? 11.352 13.758 -12.773 1 95.38 283 GLN A N 1
ATOM 2135 C CA . GLN A 1 283 ? 11.906 12.898 -11.727 1 95.38 283 GLN A CA 1
ATOM 2136 C C . GLN A 1 283 ? 10.836 12.516 -10.711 1 95.38 283 GLN A C 1
ATOM 2138 O O . GLN A 1 283 ? 10.797 11.367 -10.25 1 95.38 283 GLN A O 1
ATOM 2143 N N . LYS A 1 284 ? 10.016 13.453 -10.398 1 95.38 284 LYS A N 1
ATOM 2144 C CA . LYS A 1 284 ? 8.906 13.195 -9.477 1 95.38 284 LYS A CA 1
ATOM 2145 C C . LYS A 1 284 ? 7.926 12.18 -10.062 1 95.38 284 LYS A C 1
ATOM 2147 O O . LYS A 1 284 ? 7.48 11.273 -9.359 1 95.38 284 LYS A O 1
ATOM 2152 N N . ARG A 1 285 ? 7.594 12.336 -11.32 1 94.81 285 ARG A N 1
ATOM 2153 C CA . ARG A 1 285 ? 6.688 11.398 -11.984 1 94.81 285 ARG A CA 1
ATOM 2154 C C . ARG A 1 285 ? 7.273 9.992 -12.008 1 94.81 285 ARG A C 1
ATOM 2156 O O . ARG A 1 285 ? 6.555 9.016 -11.812 1 94.81 285 ARG A O 1
ATOM 2163 N N . HIS A 1 286 ? 8.547 9.914 -12.273 1 95.06 286 HIS A N 1
ATOM 2164 C CA . HIS A 1 286 ? 9.234 8.633 -12.266 1 95.06 286 HIS A CA 1
ATOM 2165 C C . HIS A 1 286 ? 9.156 7.973 -10.891 1 95.06 286 HIS A C 1
ATOM 2167 O O . HIS A 1 286 ? 8.883 6.773 -10.789 1 95.06 286 HIS A O 1
ATOM 2173 N N . ALA A 1 287 ? 9.422 8.742 -9.891 1 96.88 287 ALA A N 1
ATOM 2174 C CA . ALA A 1 287 ? 9.375 8.227 -8.523 1 96.88 287 ALA A CA 1
ATOM 2175 C C . ALA A 1 287 ? 7.961 7.793 -8.148 1 96.88 287 ALA A C 1
ATOM 2177 O O . ALA A 1 287 ? 7.773 6.758 -7.504 1 96.88 287 ALA A O 1
ATOM 2178 N N . PHE A 1 288 ? 7.004 8.625 -8.578 1 95.81 288 PHE A N 1
ATOM 2179 C CA . PHE A 1 288 ? 5.602 8.289 -8.352 1 95.81 288 PHE A CA 1
ATOM 2180 C C . PHE A 1 288 ? 5.27 6.926 -8.953 1 95.81 288 PHE A C 1
ATOM 2182 O O . PHE A 1 288 ? 4.762 6.043 -8.258 1 95.81 288 PHE A O 1
ATOM 2189 N N . ARG A 1 289 ? 5.621 6.75 -10.141 1 93.94 289 ARG A N 1
ATOM 2190 C CA . ARG A 1 289 ? 5.395 5.492 -10.844 1 93.94 289 ARG A CA 1
ATOM 2191 C C . ARG A 1 289 ? 6.152 4.348 -10.18 1 93.94 289 ARG A C 1
ATOM 2193 O O . ARG A 1 289 ? 5.605 3.254 -10.008 1 93.94 289 ARG A O 1
ATOM 2200 N N . PHE A 1 290 ? 7.363 4.598 -9.852 1 94.06 290 PHE A N 1
ATOM 2201 C CA . PHE A 1 290 ? 8.234 3.602 -9.234 1 94.06 290 PHE A CA 1
ATOM 2202 C C . PHE A 1 290 ? 7.594 3.031 -7.977 1 94.06 290 PHE A C 1
ATOM 2204 O O . PHE A 1 290 ? 7.562 1.813 -7.785 1 94.06 290 PHE A O 1
ATOM 2211 N N . VAL A 1 291 ? 7.066 3.869 -7.086 1 96.5 291 VAL A N 1
ATOM 2212 C CA . VAL A 1 291 ? 6.484 3.424 -5.824 1 96.5 291 VAL A CA 1
ATOM 2213 C C . VAL A 1 291 ? 5.234 2.594 -6.098 1 96.5 291 VAL A C 1
ATOM 2215 O O . VAL A 1 291 ? 5.02 1.556 -5.469 1 96.5 291 VAL A O 1
ATOM 2218 N N . TYR A 1 292 ? 4.414 3.027 -7.02 1 94.81 292 TYR A N 1
ATOM 2219 C CA . TYR A 1 292 ? 3.211 2.289 -7.379 1 94.81 292 TYR A CA 1
ATOM 2220 C C . TYR A 1 292 ? 3.561 0.919 -7.949 1 94.81 292 TYR A C 1
ATOM 2222 O O . TYR A 1 292 ? 2.979 -0.093 -7.551 1 94.81 292 TYR A O 1
ATOM 2230 N N . GLU A 1 293 ? 4.539 0.878 -8.734 1 90.69 293 GLU A N 1
ATOM 2231 C CA . GLU A 1 293 ? 4.812 -0.33 -9.508 1 90.69 293 GLU A CA 1
ATOM 2232 C C . GLU A 1 293 ? 5.707 -1.292 -8.727 1 90.69 293 GLU A C 1
ATOM 2234 O O . GLU A 1 293 ? 5.555 -2.51 -8.828 1 90.69 293 GLU A O 1
ATOM 2239 N N . ARG A 1 294 ? 6.574 -0.711 -7.973 1 90.81 294 ARG A N 1
ATOM 2240 C CA . ARG A 1 294 ? 7.582 -1.559 -7.344 1 90.81 294 ARG A CA 1
ATOM 2241 C C . ARG A 1 294 ? 7.277 -1.765 -5.863 1 90.81 294 ARG A C 1
ATOM 2243 O O . ARG A 1 294 ? 7.516 -2.844 -5.316 1 90.81 294 ARG A O 1
ATOM 2250 N N . CYS A 1 295 ? 6.758 -0.769 -5.262 1 93.75 295 CYS A N 1
ATOM 2251 C CA . CYS A 1 295 ? 6.496 -0.871 -3.832 1 93.75 295 CYS A CA 1
ATOM 2252 C C . CYS A 1 295 ? 5.027 -1.198 -3.57 1 93.75 295 CYS A C 1
ATOM 2254 O O . CYS A 1 295 ? 4.66 -1.566 -2.453 1 93.75 295 CYS A O 1
ATOM 2256 N N . LYS A 1 296 ? 4.219 -0.996 -4.566 1 95.38 296 LYS A N 1
ATOM 2257 C CA . LYS A 1 296 ? 2.793 -1.312 -4.523 1 95.38 296 LYS A CA 1
ATOM 2258 C C . LYS A 1 296 ? 2.088 -0.523 -3.426 1 95.38 296 LYS A C 1
ATOM 2260 O O . LYS A 1 296 ? 1.24 -1.065 -2.713 1 95.38 296 LYS A O 1
ATOM 2265 N N . LEU A 1 297 ? 2.467 0.706 -3.289 1 96.69 297 LEU A N 1
ATOM 2266 C CA . LEU A 1 297 ? 1.852 1.641 -2.354 1 96.69 297 LEU A CA 1
ATOM 2267 C C . LEU A 1 297 ? 1.192 2.799 -3.096 1 96.69 297 LEU A C 1
ATOM 2269 O O . LEU A 1 297 ? 1.734 3.295 -4.086 1 96.69 297 LEU A O 1
ATOM 2273 N N . VAL A 1 298 ? 0.064 3.178 -2.592 1 96.88 298 VAL A N 1
ATOM 2274 C CA . VAL A 1 298 ? -0.564 4.395 -3.09 1 96.88 298 VAL A CA 1
ATOM 2275 C C . VAL A 1 298 ? 0.015 5.609 -2.365 1 96.88 298 VAL A C 1
ATOM 2277 O O . VAL A 1 298 ? -0.102 5.727 -1.144 1 96.88 298 VAL A O 1
ATOM 2280 N N . ILE A 1 299 ? 0.612 6.445 -3.131 1 96.56 299 ILE A N 1
ATOM 2281 C CA . ILE A 1 299 ? 1.188 7.645 -2.531 1 96.56 299 ILE A CA 1
ATOM 2282 C C . ILE A 1 299 ? 0.683 8.883 -3.27 1 96.56 299 ILE A C 1
ATOM 2284 O O . ILE A 1 299 ? 0.185 8.781 -4.391 1 96.56 299 ILE A O 1
ATOM 2288 N N . ASP A 1 300 ? 0.729 10 -2.613 1 92.88 300 ASP A N 1
ATOM 2289 C CA . ASP A 1 300 ? 0.415 11.266 -3.268 1 92.88 300 ASP A CA 1
ATOM 2290 C C . ASP A 1 300 ? 1.667 11.898 -3.877 1 92.88 300 ASP A C 1
ATOM 2292 O O . ASP A 1 300 ? 2.762 11.344 -3.773 1 92.88 300 ASP A O 1
ATOM 2296 N N . ASP A 1 301 ? 1.466 12.977 -4.488 1 90.62 301 ASP A N 1
ATOM 2297 C CA . ASP A 1 301 ? 2.525 13.633 -5.246 1 90.62 301 ASP A CA 1
ATOM 2298 C C . ASP A 1 301 ? 3.627 14.141 -4.316 1 90.62 301 ASP A C 1
ATOM 2300 O O . ASP A 1 301 ? 4.801 14.164 -4.691 1 90.62 301 ASP A O 1
ATOM 2304 N N . ASN A 1 302 ? 3.307 14.562 -3.137 1 92.06 302 ASN A N 1
ATOM 2305 C CA . ASN A 1 302 ? 4.305 15.055 -2.189 1 92.06 302 ASN A CA 1
ATOM 2306 C C . ASN A 1 302 ? 5.262 13.945 -1.762 1 92.06 302 ASN A C 1
ATOM 2308 O O . ASN A 1 302 ? 6.473 14.148 -1.696 1 92.06 302 ASN A O 1
ATOM 2312 N N . ALA A 1 303 ? 4.715 12.82 -1.479 1 96.81 303 ALA A N 1
ATOM 2313 C CA . ALA A 1 303 ? 5.535 11.68 -1.083 1 96.81 303 ALA A CA 1
ATOM 2314 C C . ALA A 1 303 ? 6.531 11.312 -2.18 1 96.81 303 ALA A C 1
ATOM 2316 O O . ALA A 1 303 ? 7.668 10.93 -1.893 1 96.81 303 ALA A O 1
ATOM 2317 N N . ALA A 1 304 ? 6.125 11.5 -3.389 1 97 304 ALA A N 1
ATOM 2318 C CA . ALA A 1 304 ? 6.969 11.141 -4.527 1 97 304 ALA A CA 1
ATOM 2319 C C . ALA A 1 304 ? 8.211 12.016 -4.582 1 97 304 ALA A C 1
ATOM 2321 O O . ALA A 1 304 ? 9.266 11.586 -5.066 1 97 304 ALA A O 1
ATOM 2322 N N . THR A 1 305 ? 8.117 13.188 -4.078 1 96.44 305 THR A N 1
ATOM 2323 C CA . THR A 1 305 ? 9.242 14.117 -4.145 1 96.44 305 THR A CA 1
ATOM 2324 C C . THR A 1 305 ? 10.43 13.586 -3.355 1 96.44 305 THR A C 1
ATOM 2326 O O . THR A 1 305 ? 11.57 13.648 -3.822 1 96.44 305 THR A O 1
ATOM 2329 N N . ALA A 1 306 ? 10.195 13.07 -2.195 1 98 306 ALA A N 1
ATOM 2330 C CA . ALA A 1 306 ? 11.281 12.539 -1.369 1 98 306 ALA A CA 1
ATOM 2331 C C . ALA A 1 306 ? 11.883 11.281 -1.992 1 98 306 ALA A C 1
ATOM 2333 O O . ALA A 1 306 ? 13.094 11.078 -1.941 1 98 306 ALA A O 1
ATOM 2334 N N . VAL A 1 307 ? 11.055 10.469 -2.58 1 98.19 307 VAL A N 1
ATOM 2335 C CA . VAL A 1 307 ? 11.539 9.266 -3.258 1 98.19 307 VAL A CA 1
ATOM 2336 C C . VAL A 1 307 ? 12.406 9.664 -4.449 1 98.19 307 VAL A C 1
ATOM 2338 O O . VAL A 1 307 ? 13.484 9.102 -4.656 1 98.19 307 VAL A O 1
ATOM 2341 N N . ALA A 1 308 ? 11.938 10.648 -5.176 1 97.94 308 ALA A N 1
ATOM 2342 C CA . ALA A 1 308 ? 12.695 11.141 -6.324 1 97.94 308 ALA A CA 1
ATOM 2343 C C . ALA A 1 308 ? 14.07 11.641 -5.898 1 97.94 308 ALA A C 1
ATOM 2345 O O . ALA A 1 308 ? 15.07 11.359 -6.559 1 97.94 308 ALA A O 1
ATOM 2346 N N . ALA A 1 309 ? 14.094 12.328 -4.805 1 98.06 309 ALA A N 1
ATOM 2347 C CA . ALA A 1 309 ? 15.352 12.883 -4.305 1 98.06 309 ALA A CA 1
ATOM 2348 C C . ALA A 1 309 ? 16.375 11.781 -4.062 1 98.06 309 ALA A C 1
ATOM 2350 O O . ALA A 1 309 ? 17.562 11.969 -4.297 1 98.06 309 ALA A O 1
ATOM 2351 N N . VAL A 1 310 ? 15.953 10.633 -3.652 1 97.94 310 VAL A N 1
ATOM 2352 C CA . VAL A 1 310 ? 16.859 9.531 -3.344 1 97.94 310 VAL A CA 1
ATOM 2353 C C . VAL A 1 310 ? 17.219 8.773 -4.621 1 97.94 310 VAL A C 1
ATOM 2355 O O . VAL A 1 310 ? 18.375 8.414 -4.84 1 97.94 310 VAL A O 1
ATOM 2358 N N . LEU A 1 311 ? 16.234 8.641 -5.504 1 96.56 311 LEU A N 1
ATOM 2359 C CA . LEU A 1 311 ? 16.422 7.832 -6.703 1 96.56 311 LEU A CA 1
ATOM 2360 C C . LEU A 1 311 ? 17.328 8.539 -7.703 1 96.56 311 LEU A C 1
ATOM 2362 O O . LEU A 1 311 ? 17.969 7.891 -8.531 1 96.56 311 LEU A O 1
ATOM 2366 N N . THR A 1 312 ? 17.375 9.836 -7.66 1 93.44 312 THR A N 1
ATOM 2367 C CA . THR A 1 312 ? 18.188 10.594 -8.594 1 93.44 312 THR A CA 1
ATOM 2368 C C . THR A 1 312 ? 19.656 10.547 -8.18 1 93.44 312 THR A C 1
ATOM 2370 O O . THR A 1 312 ? 20.531 11.031 -8.898 1 93.44 312 THR A O 1
ATOM 2373 N N . ARG A 1 313 ? 20.016 10.016 -7.062 1 89.19 313 ARG A N 1
ATOM 2374 C CA . ARG A 1 313 ? 21.359 9.797 -6.547 1 89.19 313 ARG A CA 1
ATOM 2375 C C . ARG A 1 313 ? 22.141 11.102 -6.52 1 89.19 313 ARG A C 1
ATOM 2377 O O . ARG A 1 313 ? 23.25 11.18 -7.062 1 89.19 313 ARG A O 1
ATOM 2384 N N . PRO A 1 314 ? 21.609 12.039 -5.805 1 87.69 314 PRO A N 1
ATOM 2385 C CA . PRO A 1 314 ? 22.375 13.289 -5.727 1 87.69 314 PRO A CA 1
ATOM 2386 C C . PRO A 1 314 ? 23.656 13.141 -4.914 1 87.69 314 PRO A C 1
ATOM 2388 O O . PRO A 1 314 ? 23.719 12.32 -3.994 1 87.69 314 PRO A O 1
ATOM 2391 N N . GLU A 1 315 ? 24.578 13.961 -5.246 1 91.31 315 GLU A N 1
ATOM 2392 C CA . GLU A 1 315 ? 25.844 13.945 -4.527 1 91.31 315 GLU A CA 1
ATOM 2393 C C . GLU A 1 315 ? 25.641 14.18 -3.035 1 91.31 315 GLU A C 1
ATOM 2395 O O . GLU A 1 315 ? 26.328 13.594 -2.205 1 91.31 315 GLU A O 1
ATOM 2400 N N . ALA A 1 316 ? 24.688 14.945 -2.738 1 92.62 316 ALA A N 1
ATOM 2401 C CA . ALA A 1 316 ? 24.422 15.328 -1.354 1 92.62 316 ALA A CA 1
ATOM 2402 C C . ALA A 1 316 ? 24.109 14.102 -0.496 1 92.62 316 ALA A C 1
ATOM 2404 O O . ALA A 1 316 ? 24.375 14.102 0.708 1 92.62 316 ALA A O 1
ATOM 2405 N N . LEU A 1 317 ? 23.641 13.039 -1.15 1 96.38 317 LEU A N 1
ATOM 2406 C CA . LEU A 1 317 ? 23.203 11.875 -0.384 1 96.38 317 LEU A CA 1
ATOM 2407 C C . LEU A 1 317 ? 24.188 10.719 -0.542 1 96.38 317 LEU A C 1
ATOM 2409 O O . LEU A 1 317 ? 24.078 9.711 0.153 1 96.38 317 LEU A O 1
ATOM 2413 N N . SER A 1 318 ? 25.172 10.844 -1.344 1 94.75 318 SER A N 1
ATOM 2414 C CA . SER A 1 318 ? 26.016 9.727 -1.765 1 94.75 318 SER A CA 1
ATOM 2415 C C . SER A 1 318 ? 26.859 9.211 -0.608 1 94.75 318 SER A C 1
ATOM 2417 O O . SER A 1 318 ? 27.25 8.039 -0.597 1 94.75 318 SER A O 1
ATOM 2419 N N . ARG A 1 319 ? 27.141 10.008 0.337 1 95.25 319 ARG A N 1
ATOM 2420 C CA . ARG A 1 319 ? 28.047 9.625 1.417 1 95.25 319 ARG A CA 1
ATOM 2421 C C . ARG A 1 319 ? 27.312 8.797 2.473 1 95.25 319 ARG A C 1
ATOM 2423 O O . ARG A 1 319 ? 27.953 8.172 3.326 1 95.25 319 ARG A O 1
ATOM 2430 N N . TYR A 1 320 ? 26.047 8.805 2.438 1 97.44 320 TYR A N 1
ATOM 2431 C CA . TYR A 1 320 ? 25.281 8.117 3.463 1 97.44 320 TYR A CA 1
ATOM 2432 C C . TYR A 1 320 ? 24.984 6.684 3.045 1 97.44 320 TYR A C 1
ATOM 2434 O O . TYR A 1 320 ? 24.812 6.398 1.855 1 97.44 320 TYR A O 1
ATOM 2442 N N . ARG A 1 321 ? 24.891 5.809 4.016 1 97.25 321 ARG A N 1
ATOM 2443 C CA . ARG A 1 321 ? 24.719 4.387 3.73 1 97.25 321 ARG A CA 1
ATOM 2444 C C . ARG A 1 321 ? 23.281 3.951 3.953 1 97.25 321 ARG A C 1
ATOM 2446 O O . ARG A 1 321 ? 22.734 3.146 3.189 1 97.25 321 ARG A O 1
ATOM 2453 N N . ARG A 1 322 ? 22.719 4.453 5.023 1 98.06 322 ARG A N 1
ATOM 2454 C CA . ARG A 1 322 ? 21.375 4.039 5.434 1 98.06 322 ARG A CA 1
ATOM 2455 C C . ARG A 1 322 ? 20.406 5.219 5.418 1 98.06 322 ARG A C 1
ATOM 2457 O O . ARG A 1 322 ? 20.547 6.145 6.219 1 98.06 322 ARG A O 1
ATOM 2464 N N . VAL A 1 323 ? 19.422 5.121 4.52 1 98.38 323 VAL A N 1
ATOM 2465 C CA . VAL A 1 323 ? 18.547 6.258 4.227 1 98.38 323 VAL A CA 1
ATOM 2466 C C . VAL A 1 323 ? 17.109 5.938 4.648 1 98.38 323 VAL A C 1
ATOM 2468 O O . VAL A 1 323 ? 16.609 4.848 4.375 1 98.38 323 VAL A O 1
ATOM 2471 N N . GLY A 1 324 ? 16.516 6.828 5.375 1 98.5 324 GLY A N 1
ATOM 2472 C CA . GLY A 1 324 ? 15.078 6.793 5.629 1 98.5 324 GLY A CA 1
ATOM 2473 C C . GLY A 1 324 ? 14.305 7.809 4.809 1 98.5 324 GLY A C 1
ATOM 2474 O O . GLY A 1 324 ? 14.719 8.969 4.695 1 98.5 324 GLY A O 1
ATOM 2475 N N . ILE A 1 325 ? 13.227 7.371 4.172 1 98.75 325 ILE A N 1
ATOM 2476 C CA . ILE A 1 325 ? 12.352 8.242 3.398 1 98.75 325 ILE A CA 1
ATOM 2477 C C . ILE A 1 325 ? 10.977 8.312 4.066 1 98.75 325 ILE A C 1
ATOM 2479 O O . ILE A 1 325 ? 10.398 7.285 4.426 1 98.75 325 ILE A O 1
ATOM 2483 N N . VAL A 1 326 ? 10.453 9.492 4.238 1 98.75 326 VAL A N 1
ATOM 2484 C CA . VAL A 1 326 ? 9.109 9.648 4.777 1 98.75 326 VAL A CA 1
ATOM 2485 C C . VAL A 1 326 ? 8.102 9.758 3.633 1 98.75 326 VAL A C 1
ATOM 2487 O O . VAL A 1 326 ? 8.156 10.695 2.84 1 98.75 326 VAL A O 1
ATOM 2490 N N . LEU A 1 327 ? 7.227 8.789 3.52 1 98.56 327 LEU A N 1
ATOM 2491 C CA . LEU A 1 327 ? 6.078 8.898 2.629 1 98.56 327 LEU A CA 1
ATOM 2492 C C . LEU A 1 327 ? 4.934 9.641 3.303 1 98.56 327 LEU A C 1
ATOM 2494 O O . LEU A 1 327 ? 4.266 9.102 4.188 1 98.56 327 LEU A O 1
ATOM 2498 N N . THR A 1 328 ? 4.637 10.812 2.865 1 97.12 328 THR A N 1
ATOM 2499 C CA . THR A 1 328 ? 3.805 11.742 3.615 1 97.12 328 THR A CA 1
ATOM 2500 C C . THR A 1 328 ? 2.34 11.312 3.578 1 97.12 328 THR A C 1
ATOM 2502 O O . THR A 1 328 ? 1.585 11.586 4.512 1 97.12 328 THR A O 1
ATOM 2505 N N . GLY A 1 329 ? 1.947 10.781 2.459 1 96.31 329 GLY A N 1
ATOM 2506 C CA . GLY A 1 329 ? 0.54 10.43 2.34 1 96.31 329 GLY A CA 1
ATOM 2507 C C . GLY A 1 329 ? 0.216 9.688 1.06 1 96.31 329 GLY A C 1
ATOM 2508 O O . GLY A 1 329 ? 1.098 9.453 0.231 1 96.31 329 GLY A O 1
ATOM 2509 N N . GLY A 1 330 ? -1.081 9.281 1 1 95 330 GLY A N 1
ATOM 2510 C CA . GLY A 1 330 ? -1.518 8.5 -0.143 1 95 330 GLY A CA 1
ATOM 2511 C C . GLY A 1 330 ? -2.842 8.961 -0.717 1 95 330 GLY A C 1
ATOM 2512 O O . GLY A 1 330 ? -3.51 8.219 -1.437 1 95 330 GLY A O 1
ATOM 2513 N N . ASN A 1 331 ? -3.277 10.164 -0.334 1 91.81 331 ASN A N 1
ATOM 2514 C CA . ASN A 1 331 ? -4.531 10.68 -0.876 1 91.81 331 ASN A CA 1
ATOM 2515 C C . ASN A 1 331 ? -4.336 11.273 -2.271 1 91.81 331 ASN A C 1
ATOM 2517 O O . ASN A 1 331 ? -3.646 12.281 -2.434 1 91.81 331 ASN A O 1
ATOM 2521 N N . VAL A 1 332 ? -4.895 10.594 -3.244 1 89.62 332 VAL A N 1
ATOM 2522 C CA . VAL A 1 332 ? -4.75 10.969 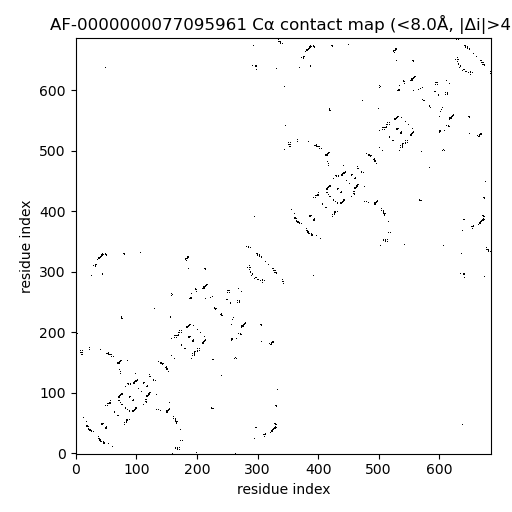-4.648 1 89.62 332 VAL A CA 1
ATOM 2523 C C . VAL A 1 332 ? -6.043 10.656 -5.398 1 89.62 332 VAL A C 1
ATOM 2525 O O . VAL A 1 332 ? -6.742 9.695 -5.07 1 89.62 332 VAL A O 1
ATOM 2528 N N . ASP A 1 333 ? -6.398 11.602 -6.27 1 86.81 333 ASP A N 1
ATOM 2529 C CA . ASP A 1 333 ? -7.484 11.289 -7.195 1 86.81 333 ASP A CA 1
ATOM 2530 C C . ASP A 1 333 ? -7.094 10.156 -8.141 1 86.81 333 ASP A C 1
ATOM 2532 O O . ASP A 1 333 ? -6.191 10.312 -8.969 1 86.81 333 ASP A O 1
ATOM 2536 N N . LEU A 1 334 ? -7.844 9.07 -8.086 1 89.5 334 LEU A N 1
ATOM 2537 C CA . LEU A 1 334 ? -7.496 7.895 -8.883 1 89.5 334 LEU A CA 1
ATOM 2538 C C . LEU A 1 334 ? -7.5 8.227 -10.375 1 89.5 334 LEU A C 1
ATOM 2540 O O . LEU A 1 334 ? -6.734 7.645 -11.141 1 89.5 334 LEU A O 1
ATOM 2544 N N . ASN A 1 335 ? -8.281 9.141 -10.781 1 88.06 335 ASN A N 1
ATOM 2545 C CA . ASN A 1 335 ? -8.344 9.547 -12.18 1 88.06 335 ASN A CA 1
ATOM 2546 C C . ASN A 1 335 ? -7.078 10.289 -12.602 1 88.06 335 ASN A C 1
ATOM 2548 O O . ASN A 1 335 ? -6.801 10.422 -13.797 1 88.06 335 ASN A O 1
ATOM 2552 N N . ALA A 1 336 ? -6.367 10.766 -11.648 1 87.19 336 ALA A N 1
ATOM 2553 C CA . ALA A 1 336 ? -5.172 11.555 -11.945 1 87.19 336 ALA A CA 1
ATOM 2554 C C . ALA A 1 336 ? -3.938 10.664 -12.031 1 87.19 336 ALA A C 1
ATOM 2556 O O . ALA A 1 336 ? -2.881 11.102 -12.492 1 87.19 336 ALA A O 1
ATOM 2557 N N . ILE A 1 337 ? -4.035 9.422 -11.688 1 90.12 337 ILE A N 1
ATOM 2558 C CA . ILE A 1 337 ? -2.877 8.547 -11.523 1 90.12 337 ILE A CA 1
ATOM 2559 C C . ILE A 1 337 ? -2.148 8.398 -12.859 1 90.12 337 ILE A C 1
ATOM 2561 O O . ILE A 1 337 ? -0.925 8.547 -12.922 1 90.12 337 ILE A O 1
ATOM 2565 N N . PRO A 1 338 ? -2.848 8.203 -14.016 1 87.31 338 PRO A N 1
ATOM 2566 C CA . PRO A 1 338 ? -2.107 8.102 -15.273 1 87.31 338 PRO A CA 1
ATOM 2567 C C . PRO A 1 338 ? -1.299 9.359 -15.594 1 87.31 338 PRO A C 1
ATOM 2569 O O . PRO A 1 338 ? -0.168 9.258 -16.078 1 87.31 338 PRO A O 1
ATOM 2572 N N . ARG A 1 339 ? -1.847 10.477 -15.258 1 85.12 339 ARG A N 1
ATOM 2573 C CA . ARG A 1 339 ? -1.157 11.734 -15.516 1 85.12 339 ARG A CA 1
ATOM 2574 C C . ARG A 1 339 ? 0.05 11.891 -14.594 1 85.12 339 ARG A C 1
ATOM 2576 O O . ARG A 1 339 ? 1.132 12.281 -15.039 1 85.12 339 ARG A O 1
ATOM 2583 N N . LEU A 1 340 ? -0.13 11.578 -13.328 1 83.44 340 LEU A N 1
ATOM 2584 C CA . LEU A 1 340 ? 0.915 11.734 -12.32 1 83.44 340 LEU A CA 1
ATOM 2585 C C . LEU A 1 340 ? 2.047 10.742 -12.555 1 83.44 340 LEU A C 1
ATOM 2587 O O . LEU A 1 340 ? 3.168 10.945 -12.086 1 83.44 340 LEU A O 1
ATOM 2591 N N . ALA A 1 341 ? 1.751 9.68 -13.305 1 86.5 341 ALA A N 1
ATOM 2592 C CA . ALA A 1 341 ? 2.73 8.625 -13.539 1 86.5 341 ALA A CA 1
ATOM 2593 C C . ALA A 1 341 ? 3.309 8.719 -14.953 1 86.5 341 ALA A C 1
ATOM 2595 O O . ALA A 1 341 ? 4.109 7.875 -15.359 1 86.5 341 ALA A O 1
ATOM 2596 N N . ARG A 1 342 ? 2.869 9.703 -15.734 1 81 342 ARG A N 1
ATOM 2597 C CA . ARG A 1 342 ? 3.209 9.781 -17.156 1 81 342 ARG A CA 1
ATOM 2598 C C . ARG A 1 342 ? 4.688 10.117 -17.344 1 81 342 ARG A C 1
ATOM 2600 O O . ARG A 1 342 ? 5.184 11.094 -16.781 1 81 342 ARG A O 1
ATOM 2607 N N . LEU A 1 343 ? 5.359 9.195 -18.031 1 77.38 343 LEU A N 1
ATOM 2608 C CA . LEU A 1 343 ? 6.766 9.461 -18.328 1 77.38 343 LEU A CA 1
ATOM 2609 C C . LEU A 1 343 ? 6.922 10.227 -19.641 1 77.38 343 LEU A C 1
ATOM 2611 O O . LEU A 1 343 ? 6.105 10.078 -20.547 1 77.38 343 LEU A O 1
ATOM 2615 N N . MET B 1 1 ? -0.41 -35.594 -4.887 1 70.38 1 MET B N 1
ATOM 2616 C CA . MET B 1 1 ? -1.441 -34.656 -4.453 1 70.38 1 MET B CA 1
ATOM 2617 C C . MET B 1 1 ? -0.929 -33.75 -3.324 1 70.38 1 MET B C 1
ATOM 2619 O O . MET B 1 1 ? -0.301 -34.25 -2.383 1 70.38 1 MET B O 1
ATOM 2623 N N . SER B 1 2 ? -1.088 -32.531 -3.492 1 82.44 2 SER B N 1
ATOM 2624 C CA . SER B 1 2 ? -0.632 -31.594 -2.467 1 82.44 2 SER B CA 1
ATOM 2625 C C . SER B 1 2 ? -1.394 -31.797 -1.161 1 82.44 2 SER B C 1
ATOM 2627 O O . SER B 1 2 ? -2.598 -32.062 -1.174 1 82.44 2 SER B O 1
ATOM 2629 N N . THR B 1 3 ? -0.64 -31.906 -0.055 1 89.25 3 THR B N 1
ATOM 2630 C CA . THR B 1 3 ? -1.162 -32.062 1.298 1 89.25 3 THR B CA 1
ATOM 2631 C C . THR B 1 3 ? -0.638 -30.953 2.207 1 89.25 3 THR B C 1
ATOM 2633 O O . THR B 1 3 ? 0.162 -30.125 1.78 1 89.25 3 THR B O 1
ATOM 2636 N N . PHE B 1 4 ? -1.197 -31 3.371 1 94.94 4 PHE B N 1
ATOM 2637 C CA . PHE B 1 4 ? -0.683 -30.062 4.367 1 94.94 4 PHE B CA 1
ATOM 2638 C C . PHE B 1 4 ? 0.818 -30.25 4.559 1 94.94 4 PHE B C 1
ATOM 2640 O O . PHE B 1 4 ? 1.557 -29.266 4.691 1 94.94 4 PHE B O 1
ATOM 2647 N N . HIS B 1 5 ? 1.229 -31.438 4.473 1 95.5 5 HIS B N 1
ATOM 2648 C CA . HIS B 1 5 ? 2.645 -31.75 4.629 1 95.5 5 HIS B CA 1
ATOM 2649 C C . HIS B 1 5 ? 3.479 -31.109 3.525 1 95.5 5 HIS B C 1
ATOM 2651 O O . HIS B 1 5 ? 4.527 -30.531 3.797 1 95.5 5 HIS B O 1
ATOM 2657 N N . THR B 1 6 ? 3.004 -31.219 2.311 1 96.56 6 THR B N 1
ATOM 2658 C CA . THR B 1 6 ? 3.756 -30.656 1.196 1 96.56 6 THR B CA 1
ATOM 2659 C C . THR B 1 6 ? 3.783 -29.125 1.282 1 96.56 6 THR B C 1
ATOM 2661 O O . THR B 1 6 ? 4.766 -28.5 0.884 1 96.56 6 THR B O 1
ATOM 2664 N N . VAL B 1 7 ? 2.732 -28.531 1.833 1 98.25 7 VAL B N 1
ATOM 2665 C CA . VAL B 1 7 ? 2.695 -27.078 2.027 1 98.25 7 VAL B CA 1
ATOM 2666 C C . VAL B 1 7 ? 3.729 -26.672 3.076 1 98.25 7 VAL B C 1
ATOM 2668 O O . VAL B 1 7 ? 4.449 -25.688 2.898 1 98.25 7 VAL B O 1
ATOM 2671 N N . MET B 1 8 ? 3.857 -27.453 4.117 1 97.81 8 MET B N 1
ATOM 2672 C CA . MET B 1 8 ? 4.82 -27.141 5.172 1 97.81 8 MET B CA 1
ATOM 2673 C C . MET B 1 8 ? 6.25 -27.281 4.664 1 97.81 8 MET B C 1
ATOM 2675 O O . MET B 1 8 ? 7.125 -26.5 5.043 1 97.81 8 MET B O 1
ATOM 2679 N N . MET B 1 9 ? 6.422 -28.297 3.832 1 97.38 9 MET B N 1
ATOM 2680 C CA . MET B 1 9 ? 7.734 -28.453 3.211 1 97.38 9 MET B CA 1
ATOM 2681 C C . MET B 1 9 ? 8.062 -27.25 2.328 1 97.38 9 MET B C 1
ATOM 2683 O O . MET B 1 9 ? 9.195 -26.766 2.33 1 97.38 9 MET B O 1
ATOM 2687 N N . ALA B 1 10 ? 7.086 -26.828 1.589 1 98.5 10 ALA B N 1
ATOM 2688 C CA . ALA B 1 10 ? 7.262 -25.641 0.752 1 98.5 10 ALA B CA 1
ATOM 2689 C C . ALA B 1 10 ? 7.559 -24.406 1.602 1 98.5 10 ALA B C 1
ATOM 2691 O O . ALA B 1 10 ? 8.391 -23.578 1.227 1 98.5 10 ALA B O 1
ATOM 2692 N N . TYR B 1 11 ? 6.875 -24.281 2.754 1 98.19 11 TYR B N 1
ATOM 2693 C CA . TYR B 1 11 ? 7.062 -23.156 3.664 1 98.19 11 TYR B CA 1
ATOM 2694 C C . TYR B 1 11 ? 8.516 -23.078 4.129 1 98.19 11 TYR B C 1
ATOM 2696 O O . TYR B 1 11 ? 9.117 -22 4.102 1 98.19 11 TYR B O 1
ATOM 2704 N N . LYS B 1 12 ? 9.062 -24.172 4.473 1 96.94 12 LYS B N 1
ATOM 2705 C CA . LYS B 1 12 ? 10.453 -24.219 4.914 1 96.94 12 LYS B CA 1
ATOM 2706 C C . LYS B 1 12 ? 11.406 -23.891 3.766 1 96.94 12 LYS B C 1
ATOM 2708 O O . LYS B 1 12 ? 12.352 -23.125 3.938 1 96.94 12 LYS B O 1
ATOM 2713 N N . ALA B 1 13 ? 11.133 -24.406 2.621 1 97.44 13 ALA B N 1
ATOM 2714 C CA . ALA B 1 13 ? 12.039 -24.297 1.479 1 97.44 13 ALA B CA 1
ATOM 2715 C C . ALA B 1 13 ? 12.039 -22.891 0.908 1 97.44 13 ALA B C 1
ATOM 2717 O O . ALA B 1 13 ? 13.07 -22.406 0.445 1 97.44 13 ALA B O 1
ATOM 2718 N N . THR B 1 14 ? 10.867 -22.203 0.92 1 98.12 14 THR B N 1
ATOM 2719 C CA . THR B 1 14 ? 10.734 -20.938 0.199 1 98.12 14 THR B CA 1
ATOM 2720 C C . THR B 1 14 ? 11.031 -19.766 1.115 1 98.12 14 THR B C 1
ATOM 2722 O O . THR B 1 14 ? 11.281 -18.656 0.643 1 98.12 14 THR B O 1
ATOM 2725 N N . ARG B 1 15 ? 11.078 -19.922 2.391 1 97.06 15 ARG B N 1
ATOM 2726 C CA . ARG B 1 15 ? 11.141 -18.875 3.404 1 97.06 15 ARG B CA 1
ATOM 2727 C C . ARG B 1 15 ? 12.305 -17.922 3.141 1 97.06 15 ARG B C 1
ATOM 2729 O O . ARG B 1 15 ? 12.156 -16.703 3.227 1 97.06 15 ARG B O 1
ATOM 2736 N N . PRO B 1 16 ? 13.477 -18.375 2.705 1 96.5 16 PRO B N 1
ATOM 2737 C CA . PRO B 1 16 ? 14.602 -17.469 2.498 1 96.5 16 PRO B CA 1
ATOM 2738 C C . PRO B 1 16 ? 14.438 -16.578 1.261 1 96.5 16 PRO B C 1
ATOM 2740 O O . PRO B 1 16 ? 15.172 -15.609 1.089 1 96.5 16 PRO B O 1
ATOM 2743 N N . TYR B 1 17 ? 13.492 -16.969 0.446 1 96.75 17 TYR B N 1
ATOM 2744 C CA . TYR B 1 17 ? 13.461 -16.328 -0.869 1 96.75 17 TYR B CA 1
ATOM 2745 C C . TYR B 1 17 ? 12.234 -15.438 -1.015 1 96.75 17 TYR B C 1
ATOM 2747 O O . TYR B 1 17 ? 12.07 -14.758 -2.029 1 96.75 17 TYR B O 1
ATOM 2755 N N . VAL B 1 18 ? 11.336 -15.453 -0.02 1 96.75 18 VAL B N 1
ATOM 2756 C CA . VAL B 1 18 ? 10.117 -14.641 -0.098 1 96.75 18 VAL B CA 1
ATOM 2757 C C . VAL B 1 18 ? 10.008 -13.758 1.142 1 96.75 18 VAL B C 1
ATOM 2759 O O . VAL B 1 18 ? 10.625 -14.039 2.17 1 96.75 18 VAL B O 1
ATOM 2762 N N . HIS B 1 19 ? 9.258 -12.695 1.056 1 94.88 19 HIS B N 1
ATOM 2763 C CA . HIS B 1 19 ? 8.93 -11.867 2.211 1 94.88 19 HIS B CA 1
ATOM 2764 C C . HIS B 1 19 ? 7.805 -12.484 3.031 1 94.88 19 HIS B C 1
ATOM 2766 O O . HIS B 1 19 ? 6.871 -13.062 2.475 1 94.88 19 HIS B O 1
ATOM 2772 N N . GLU B 1 20 ? 7.988 -12.438 4.367 1 96.25 20 GLU B N 1
ATOM 2773 C CA . GLU B 1 20 ? 6.766 -12.531 5.16 1 96.25 20 GLU B CA 1
ATOM 2774 C C . GLU B 1 20 ? 5.91 -11.273 5.004 1 96.25 20 GLU B C 1
ATOM 2776 O O . GLU B 1 20 ? 6.195 -10.242 5.613 1 96.25 20 GLU B O 1
ATOM 2781 N N . THR B 1 21 ? 4.934 -11.383 4.129 1 96.38 21 THR B N 1
ATOM 2782 C CA . THR B 1 21 ? 4.16 -10.188 3.812 1 96.38 21 THR B CA 1
ATOM 2783 C C . THR B 1 21 ? 3.32 -9.75 5.012 1 96.38 21 THR B C 1
ATOM 2785 O O . THR B 1 21 ? 2.9 -10.586 5.816 1 96.38 21 THR B O 1
ATOM 2788 N N . PRO B 1 22 ? 3.078 -8.492 5.141 1 94.44 22 PRO B N 1
ATOM 2789 C CA . PRO B 1 22 ? 2.371 -8 6.324 1 94.44 22 PRO B CA 1
ATOM 2790 C C . PRO B 1 22 ? 0.879 -8.32 6.297 1 94.44 22 PRO B C 1
ATOM 2792 O O . PRO B 1 22 ? 0.336 -8.664 5.242 1 94.44 22 PRO B O 1
ATOM 2795 N N . ILE B 1 23 ? 0.309 -8.312 7.5 1 95.88 23 ILE B N 1
ATOM 2796 C CA . ILE B 1 23 ? -1.136 -8.266 7.699 1 95.88 23 ILE B CA 1
ATOM 2797 C C . ILE B 1 23 ? -1.561 -6.848 8.078 1 95.88 23 ILE B C 1
ATOM 2799 O O . ILE B 1 23 ? -0.98 -6.242 8.977 1 95.88 23 ILE B O 1
ATOM 2803 N N . LEU B 1 24 ? -2.5 -6.359 7.305 1 94.31 24 LEU B N 1
ATOM 2804 C CA . LEU B 1 24 ? -2.994 -5.02 7.609 1 94.31 24 LEU B CA 1
ATOM 2805 C C . LEU B 1 24 ? -4.473 -5.059 7.977 1 94.31 24 LEU B C 1
ATOM 2807 O O . LEU B 1 24 ? -5.199 -5.957 7.551 1 94.31 24 LEU B O 1
ATOM 2811 N N . SER B 1 25 ? -4.859 -4.148 8.828 1 91.31 25 SER B N 1
ATOM 2812 C CA . SER B 1 25 ? -6.262 -3.939 9.164 1 91.31 25 SER B CA 1
ATOM 2813 C C . SER B 1 25 ? -6.738 -2.559 8.727 1 91.31 25 SER B C 1
ATOM 2815 O O . SER B 1 25 ? -5.926 -1.655 8.516 1 91.31 25 SER B O 1
ATOM 2817 N N . SER B 1 26 ? -7.949 -2.504 8.461 1 86 26 SER B N 1
ATOM 2818 C CA . SER B 1 26 ? -8.594 -1.249 8.078 1 86 26 SER B CA 1
ATOM 2819 C C . SER B 1 26 ? -9.883 -1.027 8.859 1 86 26 SER B C 1
ATOM 2821 O O . SER B 1 26 ? -10.812 -1.836 8.781 1 86 26 SER B O 1
ATOM 2823 N N . ASN B 1 27 ? -9.922 0.165 9.531 1 85.5 27 ASN B N 1
ATOM 2824 C CA . ASN B 1 27 ? -11.141 0.507 10.258 1 85.5 27 ASN B CA 1
ATOM 2825 C C . ASN B 1 27 ? -12.32 0.684 9.305 1 85.5 27 ASN B C 1
ATOM 2827 O O . ASN B 1 27 ? -13.438 0.261 9.609 1 85.5 27 ASN B O 1
ATOM 2831 N N . SER B 1 28 ? -12.023 1.301 8.211 1 87.38 28 SER B N 1
ATOM 2832 C CA . SER B 1 28 ? -13.07 1.495 7.219 1 87.38 28 SER B CA 1
ATOM 2833 C C . SER B 1 28 ? -13.602 0.161 6.703 1 87.38 28 SER B C 1
ATOM 2835 O O . SER B 1 28 ? -14.805 0.001 6.5 1 87.38 28 SER B O 1
ATOM 2837 N N . MET B 1 29 ? -12.719 -0.775 6.492 1 91.69 29 MET B N 1
ATOM 2838 C CA . MET B 1 29 ? -13.109 -2.1 6.02 1 91.69 29 MET B CA 1
ATOM 2839 C C . MET B 1 29 ? -13.953 -2.822 7.07 1 91.69 29 MET B C 1
ATOM 2841 O O . MET B 1 29 ? -14.969 -3.432 6.742 1 91.69 29 MET B O 1
ATOM 2845 N N . ARG B 1 30 ? -13.531 -2.734 8.281 1 92.12 30 ARG B N 1
ATOM 2846 C CA . ARG B 1 30 ? -14.266 -3.336 9.383 1 92.12 30 ARG B CA 1
ATOM 2847 C C . ARG B 1 30 ? -15.68 -2.77 9.469 1 92.12 30 ARG B C 1
ATOM 2849 O O . ARG B 1 30 ? -16.656 -3.521 9.531 1 92.12 30 ARG B O 1
ATOM 2856 N N . GLN B 1 31 ? -15.75 -1.496 9.375 1 90.31 31 GLN B N 1
ATOM 2857 C CA . GLN B 1 31 ? -17.047 -0.83 9.492 1 90.31 31 GLN B CA 1
ATOM 2858 C C . GLN B 1 31 ? -17.938 -1.159 8.305 1 90.31 31 GLN B C 1
ATOM 2860 O O . GLN B 1 31 ? -19.125 -1.477 8.477 1 90.31 31 GLN B O 1
ATOM 2865 N N . SER B 1 32 ? -17.406 -1.175 7.125 1 92 32 SER B N 1
ATOM 2866 C CA . SER B 1 32 ? -18.172 -1.377 5.902 1 92 32 SER B CA 1
ATOM 2867 C C . SER B 1 32 ? -18.641 -2.826 5.77 1 92 32 SER B C 1
ATOM 2869 O O . SER B 1 32 ? -19.688 -3.1 5.195 1 92 32 SER B O 1
ATOM 2871 N N . SER B 1 33 ? -17.859 -3.746 6.309 1 94.5 33 SER B N 1
ATOM 2872 C CA . SER B 1 33 ? -18.188 -5.164 6.18 1 94.5 33 SER B CA 1
ATOM 2873 C C . SER B 1 33 ? -19.109 -5.629 7.301 1 94.5 33 SER B C 1
ATOM 2875 O O . SER B 1 33 ? -19.797 -6.637 7.164 1 94.5 33 SER B O 1
ATOM 2877 N N . GLY B 1 34 ? -19.047 -5.008 8.469 1 94.38 34 GLY B N 1
ATOM 2878 C CA . GLY B 1 34 ? -19.859 -5.367 9.617 1 94.38 34 GLY B CA 1
ATOM 2879 C C . GLY B 1 34 ? -19.234 -6.469 10.453 1 94.38 34 GLY B C 1
ATOM 2880 O O . GLY B 1 34 ? -19.891 -6.988 11.375 1 94.38 34 GLY B O 1
ATOM 2881 N N . HIS B 1 35 ? -18.047 -6.836 10.164 1 96.75 35 HIS B N 1
ATOM 2882 C CA . HIS B 1 35 ? -17.375 -7.887 10.922 1 96.75 35 HIS B CA 1
ATOM 2883 C C . HIS B 1 35 ? -16.594 -7.309 12.102 1 96.75 35 HIS B C 1
ATOM 2885 O O . HIS B 1 35 ? -16.297 -6.113 12.125 1 96.75 35 HIS B O 1
ATOM 2891 N N . GLU B 1 36 ? -16.312 -8.141 13.055 1 96.44 36 GLU B N 1
ATOM 2892 C CA . GLU B 1 36 ? -15.547 -7.727 14.227 1 96.44 36 GLU B CA 1
ATOM 2893 C C . GLU B 1 36 ? -14.102 -7.418 13.859 1 96.44 36 GLU B C 1
ATOM 2895 O O . GLU B 1 36 ? -13.508 -6.473 14.383 1 96.44 36 GLU B O 1
ATOM 2900 N N . GLU B 1 37 ? -13.594 -8.227 12.984 1 96.88 37 GLU B N 1
ATOM 2901 C CA . GLU B 1 37 ? -12.219 -8.055 12.523 1 96.88 37 GLU B CA 1
ATOM 2902 C C . GLU B 1 37 ? -12.078 -8.453 11.055 1 96.88 37 GLU B C 1
ATOM 2904 O O . GLU B 1 37 ? -12.648 -9.453 10.617 1 96.88 37 GLU B O 1
ATOM 2909 N N . VAL B 1 38 ? -11.43 -7.625 10.375 1 97.44 38 VAL B N 1
ATOM 2910 C CA . VAL B 1 38 ? -11.055 -7.934 9 1 97.44 38 VAL B CA 1
ATOM 2911 C C . VAL B 1 38 ? -9.57 -7.637 8.789 1 97.44 38 VAL B C 1
ATOM 2913 O O . VAL B 1 38 ? -9.102 -6.535 9.086 1 97.44 38 VAL B O 1
ATOM 2916 N N . VAL B 1 39 ? -8.836 -8.656 8.359 1 97.69 39 VAL B N 1
ATOM 2917 C CA . VAL B 1 39 ? -7.418 -8.445 8.102 1 97.69 39 VAL B CA 1
ATOM 2918 C C . VAL B 1 39 ? -7.105 -8.758 6.637 1 97.69 39 VAL B C 1
ATOM 2920 O O . VAL B 1 39 ? -7.777 -9.586 6.016 1 97.69 39 VAL B O 1
ATOM 2923 N N . LEU B 1 40 ? -6.129 -8.023 6.129 1 98.06 40 LEU B N 1
ATOM 2924 C CA . LEU B 1 40 ? -5.656 -8.203 4.762 1 98.06 40 LEU B CA 1
ATOM 2925 C C . LEU B 1 40 ? -4.273 -8.852 4.746 1 98.06 40 LEU B C 1
ATOM 2927 O O . LEU B 1 40 ? -3.33 -8.32 5.34 1 98.06 40 LEU B O 1
ATOM 2931 N N . LYS B 1 41 ? -4.152 -10.023 4.195 1 98.56 41 LYS B N 1
ATOM 2932 C CA . LYS B 1 41 ? -2.846 -10.602 3.896 1 98.56 41 LYS B CA 1
ATOM 2933 C C . LYS B 1 41 ? -2.271 -10.023 2.607 1 98.56 41 LYS B C 1
ATOM 2935 O O . LYS B 1 41 ? -2.715 -10.375 1.512 1 98.56 41 LYS B O 1
ATOM 2940 N N . CYS B 1 42 ? -1.266 -9.242 2.711 1 98 42 CYS B N 1
ATOM 2941 C CA . CYS B 1 42 ? -0.901 -8.305 1.655 1 98 42 CYS B CA 1
ATOM 2942 C C . CYS B 1 42 ? 0.152 -8.906 0.732 1 98 42 CYS B C 1
ATOM 2944 O O . CYS B 1 42 ? 1.277 -8.406 0.66 1 98 42 CYS B O 1
ATOM 2946 N N . GLU B 1 43 ? -0.269 -9.773 -0.129 1 98.25 43 GLU B N 1
ATOM 2947 C CA . GLU B 1 43 ? 0.656 -10.391 -1.077 1 98.25 43 GLU B CA 1
ATOM 2948 C C . GLU B 1 43 ? 1.002 -9.43 -2.213 1 98.25 43 GLU B C 1
ATOM 2950 O O . GLU B 1 43 ? 1.937 -9.68 -2.979 1 98.25 43 GLU B O 1
ATOM 2955 N N . ASN B 1 44 ? 0.254 -8.32 -2.326 1 97.12 44 ASN B N 1
ATOM 2956 C CA . ASN B 1 44 ? 0.652 -7.262 -3.246 1 97.12 44 ASN B CA 1
ATOM 2957 C C . ASN B 1 44 ? 2.016 -6.684 -2.877 1 97.12 44 ASN B C 1
ATOM 2959 O O . ASN B 1 44 ? 2.674 -6.059 -3.709 1 97.12 44 ASN B O 1
ATOM 2963 N N . LEU B 1 45 ? 2.447 -6.949 -1.653 1 95.81 45 LEU B N 1
ATOM 2964 C CA . LEU B 1 45 ? 3.723 -6.426 -1.177 1 95.81 45 LEU B CA 1
ATOM 2965 C C . LEU B 1 45 ? 4.797 -7.508 -1.197 1 95.81 45 LEU B C 1
ATOM 2967 O O . LEU B 1 45 ? 5.863 -7.34 -0.603 1 95.81 45 LEU B O 1
ATOM 2971 N N . GLN B 1 46 ? 4.578 -8.562 -1.812 1 96.38 46 GLN B N 1
ATOM 2972 C CA . GLN B 1 46 ? 5.539 -9.641 -1.99 1 96.38 46 GLN B CA 1
ATOM 2973 C C . GLN B 1 46 ? 6.496 -9.344 -3.141 1 96.38 46 GLN B C 1
ATOM 2975 O O . GLN B 1 46 ? 6.238 -8.453 -3.955 1 96.38 46 GLN B O 1
ATOM 2980 N N . ARG B 1 47 ? 7.637 -10.07 -3.176 1 94.06 47 ARG B N 1
ATOM 2981 C CA . ARG B 1 47 ? 8.508 -10.016 -4.348 1 94.06 47 ARG B CA 1
ATOM 2982 C C . ARG B 1 47 ? 7.719 -10.281 -5.625 1 94.06 47 ARG B C 1
ATOM 2984 O O . ARG B 1 47 ? 6.84 -11.141 -5.656 1 94.06 47 ARG B O 1
ATOM 2991 N N . THR B 1 48 ? 8.008 -9.57 -6.633 1 94.44 48 THR B N 1
ATOM 2992 C CA . THR B 1 48 ? 7.348 -9.602 -7.934 1 94.44 48 THR B CA 1
ATOM 2993 C C . THR B 1 48 ? 5.945 -9.008 -7.844 1 94.44 48 THR B C 1
ATOM 2995 O O . THR B 1 48 ? 5.223 -8.953 -8.844 1 94.44 48 THR B O 1
ATOM 2998 N N . GLY B 1 49 ? 5.477 -8.68 -6.648 1 95.31 49 GLY B N 1
ATOM 2999 C CA . GLY B 1 49 ? 4.219 -7.969 -6.477 1 95.31 49 GLY B CA 1
ATOM 3000 C C . GLY B 1 49 ? 3.025 -8.891 -6.32 1 95.31 49 GLY B C 1
ATOM 3001 O O . GLY B 1 49 ? 1.881 -8.469 -6.484 1 95.31 49 GLY B O 1
ATOM 3002 N N . SER B 1 50 ? 3.275 -10.219 -6.082 1 97.31 50 SER B N 1
ATOM 3003 C CA . SER B 1 50 ? 2.145 -11.133 -5.953 1 97.31 50 SER B CA 1
ATOM 3004 C C . SER B 1 50 ? 2.547 -12.406 -5.219 1 97.31 50 SER B C 1
ATOM 3006 O O . SER B 1 50 ? 3.736 -12.688 -5.051 1 97.31 50 SER B O 1
ATOM 3008 N N . TYR B 1 51 ? 1.561 -13.195 -4.887 1 98.19 51 TYR B N 1
ATOM 3009 C CA . TYR B 1 51 ? 1.74 -14.445 -4.16 1 98.19 51 TYR B CA 1
ATOM 3010 C C . TYR B 1 51 ? 2.451 -15.477 -5.023 1 98.19 51 TYR B C 1
ATOM 3012 O O . TYR B 1 51 ? 3.004 -16.453 -4.504 1 98.19 51 TYR B O 1
ATOM 3020 N N . THR B 1 52 ? 2.49 -15.297 -6.324 1 97.88 52 THR B N 1
ATOM 3021 C CA . THR B 1 52 ? 2.881 -16.344 -7.262 1 97.88 52 THR B CA 1
ATOM 3022 C C . THR B 1 52 ? 4.355 -16.703 -7.082 1 97.88 52 THR B C 1
ATOM 3024 O O . THR B 1 52 ? 4.766 -17.828 -7.402 1 97.88 52 THR B O 1
ATOM 3027 N N . ILE B 1 53 ? 5.117 -15.836 -6.539 1 98.25 53 ILE B N 1
ATOM 3028 C CA . ILE B 1 53 ? 6.543 -16.109 -6.363 1 98.25 53 ILE B CA 1
ATOM 3029 C C . ILE B 1 53 ? 6.734 -17.266 -5.391 1 98.25 53 ILE B C 1
ATOM 3031 O O . ILE B 1 53 ? 7.699 -18.031 -5.504 1 98.25 53 ILE B O 1
ATOM 3035 N N . ARG B 1 54 ? 5.801 -17.422 -4.445 1 98.56 54 ARG B N 1
ATOM 3036 C CA . ARG B 1 54 ? 5.883 -18.531 -3.49 1 98.56 54 ARG B CA 1
ATOM 3037 C C . ARG B 1 54 ? 5.836 -19.875 -4.203 1 98.56 54 ARG B C 1
ATOM 3039 O O . ARG B 1 54 ? 6.676 -20.75 -3.953 1 98.56 54 ARG B O 1
ATOM 3046 N N . GLY B 1 55 ? 4.875 -20 -5.09 1 98.44 55 GLY B N 1
ATOM 3047 C CA . GLY B 1 55 ? 4.781 -21.203 -5.895 1 98.44 55 GLY B CA 1
ATOM 3048 C C . GLY B 1 55 ? 5.926 -21.359 -6.879 1 98.44 55 GLY B C 1
ATOM 3049 O O . GLY B 1 55 ? 6.453 -22.453 -7.062 1 98.44 55 GLY B O 1
ATOM 3050 N N . GLY B 1 56 ? 6.289 -20.234 -7.508 1 98.25 56 GLY B N 1
ATOM 3051 C CA . GLY B 1 56 ? 7.387 -20.266 -8.461 1 98.25 56 GLY B CA 1
ATOM 3052 C C . GLY B 1 56 ? 8.68 -20.797 -7.859 1 98.25 56 GLY B C 1
ATOM 3053 O O . GLY B 1 56 ? 9.312 -21.688 -8.422 1 98.25 56 GLY B O 1
ATOM 3054 N N . ILE B 1 57 ? 9.016 -20.297 -6.715 1 98.56 57 ILE B N 1
ATOM 3055 C CA . ILE B 1 57 ? 10.242 -20.703 -6.039 1 98.56 57 ILE B CA 1
ATOM 3056 C C . ILE B 1 57 ? 10.164 -22.172 -5.672 1 98.56 57 ILE B C 1
ATOM 3058 O O . ILE B 1 57 ? 11.109 -22.938 -5.91 1 98.56 57 ILE B O 1
ATOM 3062 N N . ASN B 1 58 ? 9.047 -22.578 -5.125 1 98.56 58 ASN B N 1
ATOM 3063 C CA . ASN B 1 58 ? 8.898 -23.984 -4.746 1 98.56 58 ASN B CA 1
ATOM 3064 C C . ASN B 1 58 ? 9 -24.906 -5.961 1 98.56 58 ASN B C 1
ATOM 3066 O O . ASN B 1 58 ? 9.625 -25.969 -5.891 1 98.56 58 ASN B O 1
ATOM 3070 N N . TYR B 1 59 ? 8.391 -24.5 -7.062 1 97.94 59 TYR B N 1
ATOM 3071 C CA . TYR B 1 59 ? 8.43 -25.297 -8.281 1 97.94 59 TYR B CA 1
ATOM 3072 C C . TYR B 1 59 ? 9.859 -25.5 -8.766 1 97.94 59 TYR B C 1
ATOM 3074 O O . TYR B 1 59 ? 10.266 -26.609 -9.094 1 97.94 59 TYR B O 1
ATOM 3082 N N . VAL B 1 60 ? 10.602 -24.453 -8.773 1 97.44 60 VAL B N 1
ATOM 3083 C CA . VAL B 1 60 ? 11.969 -24.516 -9.273 1 97.44 60 VAL B CA 1
ATOM 3084 C C . VAL B 1 60 ? 12.828 -25.359 -8.336 1 97.44 60 VAL B C 1
ATOM 3086 O O . VAL B 1 60 ? 13.594 -26.219 -8.789 1 97.44 60 VAL B O 1
ATOM 3089 N N . ILE B 1 61 ? 12.664 -25.156 -7.047 1 97.5 61 ILE B N 1
ATOM 3090 C CA . ILE B 1 61 ? 13.422 -25.922 -6.062 1 97.5 61 ILE B CA 1
ATOM 3091 C C . ILE B 1 61 ? 13.133 -27.422 -6.23 1 97.5 61 ILE B C 1
ATOM 3093 O O . ILE B 1 61 ? 14.062 -28.219 -6.312 1 97.5 61 ILE B O 1
ATOM 3097 N N . ARG B 1 62 ? 11.859 -27.766 -6.309 1 96.19 62 ARG B N 1
ATOM 3098 C CA . ARG B 1 62 ? 11.461 -29.172 -6.414 1 96.19 62 ARG B CA 1
ATOM 3099 C C . ARG B 1 62 ? 11.938 -29.781 -7.73 1 96.19 62 ARG B C 1
ATOM 3101 O O . ARG B 1 62 ? 12.359 -30.938 -7.773 1 96.19 62 ARG B O 1
ATOM 3108 N N . SER B 1 63 ? 11.82 -28.984 -8.805 1 94.31 63 SER B N 1
ATOM 3109 C CA . SER B 1 63 ? 12.289 -29.453 -10.102 1 94.31 63 SER B CA 1
ATOM 3110 C C . SER B 1 63 ? 13.781 -29.766 -10.07 1 94.31 63 SER B C 1
ATOM 3112 O O . SER B 1 63 ? 14.211 -30.828 -10.508 1 94.31 63 SER B O 1
ATOM 3114 N N . LYS B 1 64 ? 14.516 -28.906 -9.5 1 93.25 64 LYS B N 1
ATOM 3115 C CA . LYS B 1 64 ? 15.961 -29.062 -9.492 1 93.25 64 LYS B CA 1
ATOM 3116 C C . LYS B 1 64 ? 16.406 -30.125 -8.484 1 93.25 64 LYS B C 1
ATOM 3118 O O . LYS B 1 64 ? 17.438 -30.75 -8.656 1 93.25 64 LYS B O 1
ATOM 3123 N N . GLN B 1 65 ? 15.656 -30.312 -7.422 1 93.75 65 GLN B N 1
ATOM 3124 C CA . GLN B 1 65 ? 15.906 -31.406 -6.496 1 93.75 65 GLN B CA 1
ATOM 3125 C C . GLN B 1 65 ? 15.789 -32.75 -7.199 1 93.75 65 GLN B C 1
ATOM 3127 O O . GLN B 1 65 ? 16.516 -33.688 -6.879 1 93.75 65 GLN B O 1
ATOM 3132 N N . GLY B 1 66 ? 14.859 -32.812 -8.086 1 91 66 GLY B N 1
ATOM 3133 C CA . GLY B 1 66 ? 14.672 -34.031 -8.859 1 91 66 GLY B CA 1
ATOM 3134 C C . GLY B 1 66 ? 15.727 -34.25 -9.93 1 91 66 GLY B C 1
ATOM 3135 O O . GLY B 1 66 ? 16.172 -35.375 -10.172 1 91 66 GLY B O 1
ATOM 3136 N N . ASP B 1 67 ? 16.094 -33.094 -10.617 1 91.12 67 ASP B N 1
ATOM 3137 C CA . ASP B 1 67 ? 17.094 -33.125 -11.68 1 91.12 67 ASP B CA 1
ATOM 3138 C C . ASP B 1 67 ? 17.781 -31.766 -11.805 1 91.12 67 ASP B C 1
ATOM 3140 O O . ASP B 1 67 ? 17.188 -30.797 -12.297 1 91.12 67 ASP B O 1
ATOM 3144 N N . LEU B 1 68 ? 19.031 -31.734 -11.492 1 90.31 68 LEU B N 1
ATOM 3145 C CA . LEU B 1 68 ? 19.812 -30.5 -11.508 1 90.31 68 LEU B CA 1
ATOM 3146 C C . LEU B 1 68 ? 19.984 -29.984 -12.93 1 90.31 68 LEU B C 1
ATOM 3148 O O . LEU B 1 68 ? 20.344 -28.812 -13.133 1 90.31 68 LEU B O 1
ATOM 3152 N N . GLY B 1 69 ? 19.719 -30.906 -13.875 1 87.94 69 GLY B N 1
ATOM 3153 C CA . GLY B 1 69 ? 19.875 -30.531 -15.273 1 87.94 69 GLY B CA 1
ATOM 3154 C C . GLY B 1 69 ? 18.734 -29.688 -15.805 1 87.94 69 GLY B C 1
ATOM 3155 O O . GLY B 1 69 ? 18.812 -29.141 -16.906 1 87.94 69 GLY B O 1
ATOM 3156 N N . ILE B 1 70 ? 17.719 -29.562 -14.984 1 90.69 70 ILE B N 1
ATOM 3157 C CA . ILE B 1 70 ? 16.609 -28.719 -15.383 1 90.69 70 ILE B CA 1
ATOM 3158 C C . ILE B 1 70 ? 16.984 -27.25 -15.211 1 90.69 70 ILE B C 1
ATOM 3160 O O . ILE B 1 70 ? 17.031 -26.734 -14.086 1 90.69 70 ILE B O 1
ATOM 3164 N N . ASN B 1 71 ? 17.172 -26.547 -16.344 1 92.25 71 ASN B N 1
ATOM 3165 C CA . ASN B 1 71 ? 17.656 -25.172 -16.25 1 92.25 71 ASN B CA 1
ATOM 3166 C C . ASN B 1 71 ? 16.797 -24.234 -17.078 1 92.25 71 ASN B C 1
ATOM 3168 O O . ASN B 1 71 ? 17.094 -23.047 -17.203 1 92.25 71 ASN B O 1
ATOM 3172 N N . HIS B 1 72 ? 15.766 -24.766 -17.641 1 92.5 72 HIS B N 1
ATOM 3173 C CA . HIS B 1 72 ? 14.859 -23.953 -18.438 1 92.5 72 HIS B CA 1
ATOM 3174 C C . HIS B 1 72 ? 13.406 -24.172 -18.047 1 92.5 72 HIS B C 1
ATOM 3176 O O . HIS B 1 72 ? 12.938 -25.312 -18.016 1 92.5 72 HIS B O 1
ATOM 3182 N N . PHE B 1 73 ? 12.742 -23.125 -17.75 1 94.38 73 PHE B N 1
ATOM 3183 C CA . PHE B 1 73 ? 11.352 -23.156 -17.312 1 94.38 73 PHE B CA 1
ATOM 3184 C C . PHE B 1 73 ? 10.469 -22.328 -18.234 1 94.38 73 PHE B C 1
ATOM 3186 O O . PHE B 1 73 ? 10.711 -21.125 -18.406 1 94.38 73 PHE B O 1
ATOM 3193 N N . VAL B 1 74 ? 9.406 -22.969 -18.812 1 92.31 74 VAL B N 1
ATOM 3194 C CA . VAL B 1 74 ? 8.523 -22.281 -19.75 1 92.31 74 VAL B CA 1
ATOM 3195 C C . VAL B 1 74 ? 7.16 -22.047 -19.094 1 92.31 74 VAL B C 1
ATOM 3197 O O . VAL B 1 74 ? 6.586 -22.969 -18.5 1 92.31 74 VAL B O 1
ATOM 3200 N N . ALA B 1 75 ? 6.703 -20.844 -19.172 1 92 75 ALA B N 1
ATOM 3201 C CA . ALA B 1 75 ? 5.363 -20.516 -18.688 1 92 75 ALA B CA 1
ATOM 3202 C C . ALA B 1 75 ? 4.621 -19.641 -19.688 1 92 75 ALA B C 1
ATOM 3204 O O . ALA B 1 75 ? 5.242 -18.875 -20.438 1 92 75 ALA B O 1
ATOM 3205 N N . GLN B 1 76 ? 3.332 -19.859 -19.703 1 88.81 76 GLN B N 1
ATOM 3206 C CA . GLN B 1 76 ? 2.439 -18.984 -20.469 1 88.81 76 GLN B CA 1
ATOM 3207 C C . GLN B 1 76 ? 1.651 -18.078 -19.531 1 88.81 76 GLN B C 1
ATOM 3209 O O . GLN B 1 76 ? 0.822 -18.547 -18.75 1 88.81 76 GLN B O 1
ATOM 3214 N N . SER B 1 77 ? 1.956 -16.781 -19.625 1 87.62 77 SER B N 1
ATOM 3215 C CA . SER B 1 77 ? 1.312 -15.859 -18.703 1 87.62 77 SER B CA 1
ATOM 3216 C C . SER B 1 77 ? 1.599 -14.414 -19.078 1 87.62 77 SER B C 1
ATOM 3218 O O . SER B 1 77 ? 2.732 -14.062 -19.406 1 87.62 77 SER B O 1
ATOM 3220 N N . THR B 1 78 ? 0.595 -13.648 -19.031 1 77.69 78 THR B N 1
ATOM 3221 C CA . THR B 1 78 ? 0.779 -12.211 -19.172 1 77.69 78 THR B CA 1
ATOM 3222 C C . THR B 1 78 ? 0.829 -11.523 -17.812 1 77.69 78 THR B C 1
ATOM 3224 O O . THR B 1 78 ? 0.834 -10.289 -17.734 1 77.69 78 THR B O 1
ATOM 3227 N N . GLY B 1 79 ? 0.956 -12.32 -16.859 1 84.81 79 GLY B N 1
ATOM 3228 C CA . GLY B 1 79 ? 0.771 -11.727 -15.539 1 84.81 79 GLY B CA 1
ATOM 3229 C C . GLY B 1 79 ? 1.757 -12.234 -14.508 1 84.81 79 GLY B C 1
ATOM 3230 O O . GLY B 1 79 ? 2.943 -12.391 -14.797 1 84.81 79 GLY B O 1
ATOM 3231 N N . ASN B 1 80 ? 1.203 -12.484 -13.32 1 91.25 80 ASN B N 1
ATOM 3232 C CA . ASN B 1 80 ? 1.968 -12.719 -12.102 1 91.25 80 ASN B CA 1
ATOM 3233 C C . ASN B 1 80 ? 2.766 -14.016 -12.18 1 91.25 80 ASN B C 1
ATOM 3235 O O . ASN B 1 80 ? 3.885 -14.094 -11.672 1 91.25 80 ASN B O 1
ATOM 3239 N N . LEU B 1 81 ? 2.221 -15 -12.844 1 93.56 81 LEU B N 1
ATOM 3240 C CA . LEU B 1 81 ? 2.939 -16.266 -12.914 1 93.56 81 LEU B CA 1
ATOM 3241 C C . LEU B 1 81 ? 4.211 -16.125 -13.75 1 93.56 81 LEU B C 1
ATOM 3243 O O . LEU B 1 81 ? 5.262 -16.656 -13.383 1 93.56 81 LEU B O 1
ATOM 3247 N N . GLY B 1 82 ? 4.051 -15.445 -14.883 1 94.44 82 GLY B N 1
ATOM 3248 C CA . GLY B 1 82 ? 5.227 -15.211 -15.703 1 94.44 82 GLY B CA 1
ATOM 3249 C C . GLY B 1 82 ? 6.352 -14.523 -14.953 1 94.44 82 GLY B C 1
ATOM 3250 O O . GLY B 1 82 ? 7.516 -14.914 -15.07 1 94.44 82 GLY B O 1
ATOM 3251 N N . LEU B 1 83 ? 6.008 -13.555 -14.203 1 95.75 83 LEU B N 1
ATOM 3252 C CA . LEU B 1 83 ? 6.992 -12.82 -13.414 1 95.75 83 LEU B CA 1
ATOM 3253 C C . LEU B 1 83 ? 7.621 -13.734 -12.359 1 95.75 83 LEU B C 1
ATOM 3255 O O . LEU B 1 83 ? 8.836 -13.711 -12.164 1 95.75 83 LEU B O 1
ATOM 3259 N N . ALA B 1 84 ? 6.844 -14.523 -11.742 1 97.62 84 ALA B N 1
ATOM 3260 C CA . ALA B 1 84 ? 7.293 -15.438 -10.695 1 97.62 84 ALA B CA 1
ATOM 3261 C C . ALA B 1 84 ? 8.266 -16.469 -11.25 1 97.62 84 ALA B C 1
ATOM 3263 O O . ALA B 1 84 ? 9.297 -16.75 -10.641 1 97.62 84 ALA B O 1
ATOM 3264 N N . VAL B 1 85 ? 7.895 -17.016 -12.391 1 97.06 85 VAL B N 1
ATOM 3265 C CA . VAL B 1 85 ? 8.734 -18.047 -13.008 1 97.06 85 VAL B CA 1
ATOM 3266 C C . VAL B 1 85 ? 10.062 -17.422 -13.438 1 97.06 85 VAL B C 1
ATOM 3268 O O . VAL B 1 85 ? 11.125 -18.016 -13.219 1 97.06 85 VAL B O 1
ATOM 3271 N N . ALA B 1 86 ? 10.031 -16.25 -13.992 1 97.06 86 ALA B N 1
ATOM 3272 C CA . ALA B 1 86 ? 11.242 -15.562 -14.422 1 97.06 86 ALA B CA 1
ATOM 3273 C C . ALA B 1 86 ? 12.188 -15.344 -13.242 1 97.06 86 ALA B C 1
ATOM 3275 O O . ALA B 1 86 ? 13.352 -15.75 -13.289 1 97.06 86 ALA B O 1
ATOM 3276 N N . LEU B 1 87 ? 11.703 -14.789 -12.203 1 97 87 LEU B N 1
ATOM 3277 C CA . LEU B 1 87 ? 12.555 -14.484 -11.062 1 97 87 LEU B CA 1
ATOM 3278 C C . LEU B 1 87 ? 13.031 -15.766 -10.383 1 97 87 LEU B C 1
ATOM 3280 O O . LEU B 1 87 ? 14.203 -15.883 -10.023 1 97 87 LEU B O 1
ATOM 3284 N N . SER B 1 88 ? 12.133 -16.734 -10.188 1 98.25 88 SER B N 1
ATOM 3285 C CA . SER B 1 88 ? 12.477 -17.984 -9.516 1 98.25 88 SER B CA 1
ATOM 3286 C C . SER B 1 88 ? 13.594 -18.719 -10.258 1 98.25 88 SER B C 1
ATOM 3288 O O . SER B 1 88 ? 14.547 -19.188 -9.633 1 98.25 88 SER B O 1
ATOM 3290 N N . ALA B 1 89 ? 13.422 -18.781 -11.547 1 97.12 89 ALA B N 1
ATOM 3291 C CA . ALA B 1 89 ? 14.469 -19.438 -12.344 1 97.12 89 ALA B CA 1
ATOM 3292 C C . ALA B 1 89 ? 15.805 -18.719 -12.188 1 97.12 89 ALA B C 1
ATOM 3294 O O . ALA B 1 89 ? 16.828 -19.359 -11.914 1 97.12 89 ALA B O 1
ATOM 3295 N N . SER B 1 90 ? 15.773 -17.453 -12.273 1 96.75 90 SER B N 1
ATOM 3296 C CA . SER B 1 90 ? 16.984 -16.641 -12.195 1 96.75 90 SER B CA 1
ATOM 3297 C C . SER B 1 90 ? 17.703 -16.844 -10.859 1 96.75 90 SER B C 1
ATOM 3299 O O . SER B 1 90 ? 18.922 -16.922 -10.805 1 96.75 90 SER B O 1
ATOM 3301 N N . LEU B 1 91 ? 16.984 -16.938 -9.789 1 96.25 91 LEU B N 1
ATOM 3302 C CA . LEU B 1 91 ? 17.531 -17.094 -8.445 1 96.25 91 LEU B CA 1
ATOM 3303 C C . LEU B 1 91 ? 18.312 -18.391 -8.32 1 96.25 91 LEU B C 1
ATOM 3305 O O . LEU B 1 91 ? 19.172 -18.531 -7.453 1 96.25 91 LEU B O 1
ATOM 3309 N N . PHE B 1 92 ? 18.047 -19.359 -9.195 1 96.31 92 PHE B N 1
ATOM 3310 C CA . PHE B 1 92 ? 18.703 -20.656 -9.117 1 96.31 92 PHE B CA 1
ATOM 3311 C C . PHE B 1 92 ? 19.516 -20.922 -10.383 1 96.31 92 PHE B C 1
ATOM 3313 O O . PHE B 1 92 ? 19.609 -22.078 -10.82 1 96.31 92 PHE B O 1
ATOM 3320 N N . SER B 1 93 ? 19.953 -19.844 -10.992 1 94.5 93 SER B N 1
ATOM 3321 C CA . SER B 1 93 ? 20.859 -19.891 -12.141 1 94.5 93 SER B CA 1
ATOM 3322 C C . SER B 1 93 ? 20.234 -20.641 -13.305 1 94.5 93 SER B C 1
ATOM 3324 O O . SER B 1 93 ? 20.922 -21.422 -13.984 1 94.5 93 SER B O 1
ATOM 3326 N N . ALA B 1 94 ? 18.969 -20.562 -13.438 1 94.62 94 ALA B N 1
ATOM 3327 C CA . ALA B 1 94 ? 18.203 -21.094 -14.562 1 94.62 94 ALA B CA 1
ATOM 3328 C C . ALA B 1 94 ? 17.516 -19.969 -15.336 1 94.62 94 ALA B C 1
ATOM 3330 O O . ALA B 1 94 ? 17.719 -18.781 -15.047 1 94.62 94 ALA B O 1
ATOM 3331 N N . LYS B 1 95 ? 16.781 -20.375 -16.406 1 95.06 95 LYS B N 1
ATOM 3332 C CA . LYS B 1 95 ? 16.172 -19.359 -17.266 1 95.06 95 LYS B CA 1
ATOM 3333 C C . LYS B 1 95 ? 14.672 -19.562 -17.375 1 95.06 95 LYS B C 1
ATOM 3335 O O . LYS B 1 95 ? 14.203 -20.688 -17.578 1 95.06 95 LYS B O 1
ATOM 3340 N N . GLY B 1 96 ? 13.945 -18.453 -17.172 1 95.56 96 GLY B N 1
ATOM 3341 C CA . GLY B 1 96 ? 12.516 -18.453 -17.422 1 95.56 96 GLY B CA 1
ATOM 3342 C C . GLY B 1 96 ? 12.156 -18 -18.828 1 95.56 96 GLY B C 1
ATOM 3343 O O . GLY B 1 96 ? 12.617 -16.953 -19.281 1 95.56 96 GLY B O 1
ATOM 3344 N N . HIS B 1 97 ? 11.43 -18.828 -19.516 1 94.12 97 HIS B N 1
ATOM 3345 C CA . HIS B 1 97 ? 10.906 -18.516 -20.844 1 94.12 97 HIS B CA 1
ATOM 3346 C C . HIS B 1 97 ? 9.406 -18.234 -20.797 1 94.12 97 HIS B C 1
ATOM 3348 O O . HIS B 1 97 ? 8.609 -19.156 -20.562 1 94.12 97 HIS B O 1
ATOM 3354 N N . ILE B 1 98 ? 9.039 -16.984 -21.047 1 94.44 98 ILE B N 1
ATOM 3355 C CA . ILE B 1 98 ? 7.656 -16.578 -20.828 1 94.44 98 ILE B CA 1
ATOM 3356 C C . ILE B 1 98 ? 6.973 -16.312 -22.156 1 94.44 98 ILE B C 1
ATOM 3358 O O . ILE B 1 98 ? 7.402 -15.438 -22.922 1 94.44 98 ILE B O 1
ATOM 3362 N N . VAL B 1 99 ? 5.902 -17.031 -22.406 1 91.38 99 VAL B N 1
ATOM 3363 C CA . VAL B 1 99 ? 5.105 -16.891 -23.609 1 91.38 99 VAL B CA 1
ATOM 3364 C C . VAL B 1 99 ? 3.955 -15.914 -23.359 1 91.38 99 VAL B C 1
ATOM 3366 O O . VAL B 1 99 ? 3.182 -16.094 -22.422 1 91.38 99 VAL B O 1
ATOM 3369 N N . ILE B 1 100 ? 3.896 -14.883 -24.188 1 90.19 100 ILE B N 1
ATOM 3370 C CA . ILE B 1 100 ? 2.859 -13.867 -24.047 1 90.19 100 ILE B CA 1
ATOM 3371 C C . ILE B 1 100 ? 2.174 -13.641 -25.391 1 90.19 100 ILE B C 1
ATOM 3373 O O . ILE B 1 100 ? 2.738 -13.945 -26.438 1 90.19 100 ILE B O 1
ATOM 3377 N N . PRO B 1 101 ? 0.925 -13.086 -25.297 1 86.19 101 PRO B N 1
ATOM 3378 C CA . PRO B 1 101 ? 0.271 -12.75 -26.562 1 86.19 101 PRO B CA 1
ATOM 3379 C C . PRO B 1 101 ? 1.021 -11.672 -27.344 1 86.19 101 PRO B C 1
ATOM 3381 O O . PRO B 1 101 ? 1.716 -10.844 -26.75 1 86.19 101 PRO B O 1
ATOM 3384 N N . GLU B 1 102 ? 0.778 -11.703 -28.578 1 85.25 102 GLU B N 1
ATOM 3385 C CA . GLU B 1 102 ? 1.451 -10.773 -29.484 1 85.25 102 GLU B CA 1
ATOM 3386 C C . GLU B 1 102 ? 1.166 -9.32 -29.109 1 85.25 102 GLU B C 1
ATOM 3388 O O . GLU B 1 102 ? 2.045 -8.469 -29.203 1 85.25 102 GLU B O 1
ATOM 3393 N N . ARG B 1 103 ? 0.036 -9 -28.594 1 81 103 ARG B N 1
ATOM 3394 C CA . ARG B 1 103 ? -0.381 -7.617 -28.375 1 81 103 ARG B CA 1
ATOM 3395 C C . ARG B 1 103 ? -0.189 -7.215 -26.922 1 81 103 ARG B C 1
ATOM 3397 O O . ARG B 1 103 ? -0.693 -6.176 -26.484 1 81 103 ARG B O 1
ATOM 3404 N N . THR B 1 104 ? 0.533 -7.977 -26.25 1 82.81 104 THR B N 1
ATOM 3405 C CA . THR B 1 104 ? 0.795 -7.633 -24.859 1 82.81 104 THR B CA 1
ATOM 3406 C C . THR B 1 104 ? 1.586 -6.328 -24.766 1 82.81 104 THR B C 1
ATOM 3408 O O . THR B 1 104 ? 2.488 -6.086 -25.562 1 82.81 104 THR B O 1
ATOM 3411 N N . ASN B 1 105 ? 1.207 -5.5 -23.812 1 78.56 105 ASN B N 1
ATOM 3412 C CA . ASN B 1 105 ? 1.839 -4.195 -23.656 1 78.56 105 ASN B CA 1
ATOM 3413 C C . ASN B 1 105 ? 3.299 -4.324 -23.234 1 78.56 105 ASN B C 1
ATOM 3415 O O . ASN B 1 105 ? 3.707 -5.363 -22.703 1 78.56 105 ASN B O 1
ATOM 3419 N N . GLU B 1 106 ? 4.008 -3.291 -23.422 1 81.38 106 GLU B N 1
ATOM 3420 C CA . GLU B 1 106 ? 5.445 -3.285 -23.172 1 81.38 106 GLU B CA 1
ATOM 3421 C C . GLU B 1 106 ? 5.746 -3.311 -21.688 1 81.38 106 GLU B C 1
ATOM 3423 O O . GLU B 1 106 ? 6.797 -3.803 -21.266 1 81.38 106 GLU B O 1
ATOM 3428 N N . VAL B 1 107 ? 4.875 -2.875 -20.906 1 75.94 107 VAL B N 1
ATOM 3429 C CA . VAL B 1 107 ? 5.07 -2.85 -19.469 1 75.94 107 VAL B CA 1
ATOM 3430 C C . VAL B 1 107 ? 5.254 -4.273 -18.938 1 75.94 107 VAL B C 1
ATOM 3432 O O . VAL B 1 107 ? 6.133 -4.531 -18.125 1 75.94 107 VAL B O 1
ATOM 3435 N N . THR B 1 108 ? 4.492 -5.117 -19.484 1 81.81 108 THR B N 1
ATOM 3436 C CA . THR B 1 108 ? 4.582 -6.523 -19.094 1 81.81 108 THR B CA 1
ATOM 3437 C C . THR B 1 108 ? 5.918 -7.117 -19.547 1 81.81 108 THR B C 1
ATOM 3439 O O . THR B 1 108 ? 6.57 -7.828 -18.766 1 81.81 108 THR B O 1
ATOM 3442 N N . VAL B 1 109 ? 6.305 -6.777 -20.719 1 87.38 109 VAL B N 1
ATOM 3443 C CA . VAL B 1 109 ? 7.543 -7.297 -21.297 1 87.38 109 VAL B CA 1
ATOM 3444 C C . VAL B 1 109 ? 8.734 -6.812 -20.469 1 87.38 109 VAL B C 1
ATOM 3446 O O . VAL B 1 109 ? 9.617 -7.602 -20.109 1 87.38 109 VAL B O 1
ATOM 3449 N N . GLU B 1 110 ? 8.703 -5.594 -20.141 1 86.69 110 GLU B N 1
ATOM 3450 C CA . GLU B 1 110 ? 9.789 -5 -19.359 1 86.69 110 GLU B CA 1
ATOM 3451 C C . GLU B 1 110 ? 9.875 -5.613 -17.969 1 86.69 110 GLU B C 1
ATOM 3453 O O . GLU B 1 110 ? 10.969 -5.801 -17.438 1 86.69 110 GLU B O 1
ATOM 3458 N N . ALA B 1 111 ? 8.773 -5.887 -17.438 1 87.06 111 ALA B N 1
ATOM 3459 C CA . ALA B 1 111 ? 8.742 -6.488 -16.109 1 87.06 111 ALA B CA 1
ATOM 3460 C C . ALA B 1 111 ? 9.359 -7.883 -16.109 1 87.06 111 ALA B C 1
ATOM 3462 O O . ALA B 1 111 ? 10.109 -8.242 -15.211 1 87.06 111 ALA B O 1
ATOM 3463 N N . ILE B 1 112 ? 9.062 -8.648 -17.141 1 92.5 112 ILE B N 1
ATOM 3464 C CA . ILE B 1 112 ? 9.617 -9.992 -17.266 1 92.5 112 ILE B CA 1
ATOM 3465 C C . ILE B 1 112 ? 11.133 -9.914 -17.453 1 92.5 112 ILE B C 1
ATOM 3467 O O . ILE B 1 112 ? 11.875 -10.656 -16.812 1 92.5 112 ILE B O 1
ATOM 3471 N N . ALA B 1 113 ? 11.516 -8.938 -18.266 1 92.25 113 ALA B N 1
ATOM 3472 C CA . ALA B 1 113 ? 12.938 -8.742 -18.516 1 92.25 113 ALA B CA 1
ATOM 3473 C C . ALA B 1 113 ? 13.664 -8.297 -17.25 1 92.25 113 ALA B C 1
ATOM 3475 O O . ALA B 1 113 ? 14.805 -8.688 -17.016 1 92.25 113 ALA B O 1
ATOM 3476 N N . HIS B 1 114 ? 12.984 -7.523 -16.516 1 88.25 114 HIS B N 1
ATOM 3477 C CA . HIS B 1 114 ? 13.539 -7.035 -15.258 1 88.25 114 HIS B CA 1
ATOM 3478 C C . HIS B 1 114 ? 13.938 -8.195 -14.344 1 88.25 114 HIS B C 1
ATOM 3480 O O . HIS B 1 114 ? 14.914 -8.094 -13.602 1 88.25 114 HIS B O 1
ATOM 3486 N N . TYR B 1 115 ? 13.273 -9.266 -14.438 1 92.69 115 TYR B N 1
ATOM 3487 C CA . TYR B 1 115 ? 13.539 -10.43 -13.602 1 92.69 115 TYR B CA 1
ATOM 3488 C C . TYR B 1 115 ? 14.32 -11.484 -14.375 1 92.69 115 TYR B C 1
ATOM 3490 O O . TYR B 1 115 ? 14.258 -12.672 -14.047 1 92.69 115 TYR B O 1
ATOM 3498 N N . ASP B 1 116 ? 14.875 -11.062 -15.5 1 94.19 116 ASP B N 1
ATOM 3499 C CA . ASP B 1 116 ? 15.789 -11.852 -16.312 1 94.19 116 ASP B CA 1
ATOM 3500 C C . ASP B 1 116 ? 15.047 -12.93 -17.094 1 94.19 116 ASP B C 1
ATOM 3502 O O . ASP B 1 116 ? 15.617 -13.977 -17.422 1 94.19 116 ASP B O 1
ATOM 3506 N N . GLY B 1 117 ? 13.781 -12.742 -17.281 1 95.62 117 GLY B N 1
ATOM 3507 C CA . GLY B 1 117 ? 13.008 -13.641 -18.125 1 95.62 117 GLY B CA 1
ATOM 3508 C C . GLY B 1 117 ? 13.156 -13.352 -19.609 1 95.62 117 GLY B C 1
ATOM 3509 O O . GLY B 1 117 ? 13.484 -12.227 -20 1 95.62 117 GLY B O 1
ATOM 3510 N N . LYS B 1 118 ? 13.047 -14.383 -20.375 1 94.75 118 LYS B N 1
ATOM 3511 C CA . LYS B 1 118 ? 12.984 -14.234 -21.828 1 94.75 118 LYS B CA 1
ATOM 3512 C C . LYS B 1 118 ? 11.547 -14.289 -22.328 1 94.75 118 LYS B C 1
ATOM 3514 O O . LYS B 1 118 ? 10.789 -15.188 -21.953 1 94.75 118 LYS B O 1
ATOM 3519 N N . VAL B 1 119 ? 11.211 -13.352 -23.203 1 94.62 119 VAL B N 1
ATOM 3520 C CA . VAL B 1 119 ? 9.82 -13.219 -23.641 1 94.62 119 VAL B CA 1
ATOM 3521 C C . VAL B 1 119 ? 9.664 -13.797 -25.047 1 94.62 119 VAL B C 1
ATOM 3523 O O . VAL B 1 119 ? 10.523 -13.594 -25.906 1 94.62 119 VAL B O 1
ATOM 3526 N N . TYR B 1 120 ? 8.602 -14.523 -25.25 1 92.38 120 TYR B N 1
ATOM 3527 C CA . TYR B 1 120 ? 8.195 -15.039 -26.562 1 92.38 120 TYR B CA 1
ATOM 3528 C C . TYR B 1 120 ? 6.758 -14.648 -26.875 1 92.38 120 TYR B C 1
ATOM 3530 O O . TYR B 1 120 ? 5.836 -14.969 -26.125 1 92.38 120 TYR B O 1
ATOM 3538 N N . ARG B 1 121 ? 6.609 -14.023 -28 1 91.38 121 ARG B N 1
ATOM 3539 C CA . ARG B 1 121 ? 5.266 -13.617 -28.406 1 91.38 121 ARG B CA 1
ATOM 3540 C C . ARG B 1 121 ? 4.602 -14.688 -29.25 1 91.38 121 ARG B C 1
ATOM 3542 O O . ARG B 1 121 ? 5.25 -15.312 -30.094 1 91.38 121 ARG B O 1
ATOM 3549 N N . CYS B 1 122 ? 3.389 -14.961 -28.938 1 86.81 122 CYS B N 1
ATOM 3550 C CA . CYS B 1 122 ? 2.648 -15.945 -29.719 1 86.81 122 CYS B CA 1
ATOM 3551 C C . CYS B 1 122 ? 1.339 -15.359 -30.234 1 86.81 122 CYS B C 1
ATOM 3553 O O . CYS B 1 122 ? 0.89 -14.32 -29.75 1 86.81 122 CYS B O 1
ATOM 3555 N N . GLY B 1 123 ? 0.779 -16.016 -31.203 1 79.69 123 GLY B N 1
ATOM 3556 C CA . GLY B 1 123 ? -0.514 -15.625 -31.734 1 79.69 123 GLY B CA 1
ATOM 3557 C C . GLY B 1 123 ? -1.669 -15.945 -30.797 1 79.69 123 GLY B C 1
ATOM 3558 O O . GLY B 1 123 ? -1.462 -16.469 -29.703 1 79.69 123 GLY B O 1
ATOM 3559 N N . THR B 1 124 ? -2.887 -15.617 -31.156 1 72.62 124 THR B N 1
ATOM 3560 C CA . THR B 1 124 ? -4.062 -15.656 -30.297 1 72.62 124 THR B CA 1
ATOM 3561 C C . THR B 1 124 ? -4.672 -17.062 -30.281 1 72.62 124 THR B C 1
ATOM 3563 O O . THR B 1 124 ? -5.406 -17.406 -29.359 1 72.62 124 THR B O 1
ATOM 3566 N N . SER B 1 125 ? -4.234 -17.859 -31.219 1 74.94 125 SER B N 1
ATOM 3567 C CA . SER B 1 125 ? -4.895 -19.156 -31.281 1 74.94 125 SER B CA 1
ATOM 3568 C C . SER B 1 125 ? -4.215 -20.172 -30.359 1 74.94 125 SER B C 1
ATOM 3570 O O . SER B 1 125 ? -3 -20.125 -30.172 1 74.94 125 SER B O 1
ATOM 3572 N N . ARG B 1 126 ? -5.047 -21.031 -29.812 1 73 126 ARG B N 1
ATOM 3573 C CA . ARG B 1 126 ? -4.551 -22.094 -28.938 1 73 126 ARG B CA 1
ATOM 3574 C C . ARG B 1 126 ? -3.52 -22.953 -29.672 1 73 126 ARG B C 1
ATOM 3576 O O . ARG B 1 126 ? -2.543 -23.406 -29.062 1 73 126 ARG B O 1
ATOM 3583 N N . GLU B 1 127 ? -3.783 -23.156 -30.875 1 74.81 127 GLU B N 1
ATOM 3584 C CA . GLU B 1 127 ? -2.869 -23.953 -31.672 1 74.81 127 GLU B CA 1
ATOM 3585 C C . GLU B 1 127 ? -1.491 -23.312 -31.766 1 74.81 127 GLU B C 1
ATOM 3587 O O . GLU B 1 127 ? -0.47 -23.984 -31.609 1 74.81 127 GLU B O 1
ATOM 3592 N N . GLU B 1 128 ? -1.523 -22.094 -31.969 1 78.25 128 GLU B N 1
ATOM 3593 C CA . GLU B 1 128 ? -0.261 -21.359 -32.062 1 78.25 128 GLU B CA 1
ATOM 3594 C C . GLU B 1 128 ? 0.472 -21.359 -30.719 1 78.25 128 GLU B C 1
ATOM 3596 O O . GLU B 1 128 ? 1.696 -21.5 -30.688 1 78.25 128 GLU B O 1
ATOM 3601 N N . GLN B 1 129 ? -0.252 -21.25 -29.75 1 77.38 129 GLN B N 1
ATOM 3602 C CA . GLN B 1 129 ? 0.318 -21.266 -28.406 1 77.38 129 GLN B CA 1
ATOM 3603 C C . GLN B 1 129 ? 0.972 -22.609 -28.109 1 77.38 129 GLN B C 1
ATOM 3605 O O . GLN B 1 129 ? 2.117 -22.656 -27.656 1 77.38 129 GLN B O 1
ATOM 3610 N N . MET B 1 130 ? 0.253 -23.625 -28.469 1 76.25 130 MET B N 1
ATOM 3611 C CA . MET B 1 130 ? 0.744 -24.984 -28.203 1 76.25 130 MET B CA 1
ATOM 3612 C C . MET B 1 130 ? 1.997 -25.266 -29.016 1 76.25 130 MET B C 1
ATOM 3614 O O . MET B 1 130 ? 2.945 -25.875 -28.516 1 76.25 130 MET B O 1
ATOM 3618 N N . LYS B 1 131 ? 1.94 -24.875 -30.219 1 80 131 LYS B N 1
ATOM 3619 C CA . LYS B 1 131 ? 3.08 -25.094 -31.109 1 80 131 LYS B CA 1
ATOM 3620 C C . LYS B 1 131 ? 4.332 -24.406 -30.578 1 80 131 LYS B C 1
ATOM 3622 O O . LYS B 1 131 ? 5.422 -24.984 -30.578 1 80 131 LYS B O 1
ATOM 3627 N N . LEU B 1 132 ? 4.121 -23.25 -30.156 1 82.94 132 LEU B N 1
ATOM 3628 C CA . LEU B 1 132 ? 5.262 -22.5 -29.641 1 82.94 132 LEU B CA 1
ATOM 3629 C C . LEU B 1 132 ? 5.801 -23.141 -28.359 1 82.94 132 LEU B C 1
ATOM 3631 O O . LEU B 1 132 ? 7.012 -23.281 -28.188 1 82.94 132 LEU B O 1
ATOM 3635 N N . LEU B 1 133 ? 4.969 -23.484 -27.5 1 80.69 133 LEU B N 1
ATOM 3636 C CA . LEU B 1 133 ? 5.371 -24.109 -26.25 1 80.69 133 LEU B CA 1
ATOM 3637 C C . LEU B 1 133 ? 6.145 -25.406 -26.516 1 80.69 133 LEU B C 1
ATOM 3639 O O . LEU B 1 133 ? 7.195 -25.625 -25.922 1 80.69 133 LEU B O 1
ATOM 3643 N N . GLN B 1 134 ? 5.652 -26.156 -27.422 1 78.56 134 GLN B N 1
ATOM 3644 C CA . GLN B 1 134 ? 6.309 -27.406 -27.781 1 78.56 134 GLN B CA 1
ATOM 3645 C C . GLN B 1 134 ? 7.688 -27.156 -28.375 1 78.56 134 GLN B C 1
ATOM 3647 O O . GLN B 1 134 ? 8.648 -27.875 -28.078 1 78.56 134 GLN B O 1
ATOM 3652 N N . LYS B 1 135 ? 7.688 -26.188 -29.156 1 82.69 135 LYS B N 1
ATOM 3653 C CA . LYS B 1 135 ? 8.961 -25.844 -29.781 1 82.69 135 LYS B CA 1
ATOM 3654 C C . LYS B 1 135 ? 9.992 -25.438 -28.734 1 82.69 135 LYS B C 1
ATOM 3656 O O . LYS B 1 135 ? 11.141 -25.891 -28.797 1 82.69 135 LYS B O 1
ATOM 3661 N N . LEU B 1 136 ? 9.594 -24.672 -27.828 1 82.5 136 LEU B N 1
ATOM 3662 C CA . LEU B 1 136 ? 10.508 -24.188 -26.812 1 82.5 136 LEU B CA 1
ATOM 3663 C C . LEU B 1 136 ? 11 -25.328 -25.922 1 82.5 136 LEU B C 1
ATOM 3665 O O . LEU B 1 136 ? 12.18 -25.391 -25.578 1 82.5 136 LEU B O 1
ATOM 3669 N N . VAL B 1 137 ? 10.117 -26.219 -25.656 1 79.12 137 VAL B N 1
ATOM 3670 C CA . VAL B 1 137 ? 10.477 -27.344 -24.797 1 79.12 137 VAL B CA 1
ATOM 3671 C C . VAL B 1 137 ? 11.359 -28.312 -25.578 1 79.12 137 VAL B C 1
ATOM 3673 O O . VAL B 1 137 ? 12.383 -28.766 -25.062 1 79.12 137 VAL B O 1
ATOM 3676 N N . SER B 1 138 ? 11.07 -28.547 -26.828 1 77.12 138 SER B N 1
ATOM 3677 C CA . SER B 1 138 ? 11.812 -29.5 -27.641 1 77.12 138 SER B CA 1
ATOM 3678 C C . SER B 1 138 ? 13.195 -28.953 -28.016 1 77.12 138 SER B C 1
ATOM 3680 O O . SER B 1 138 ? 14.188 -29.672 -27.922 1 77.12 138 SER B O 1
ATOM 3682 N N . GLU B 1 139 ? 13.211 -27.734 -28.406 1 72.56 139 GLU B N 1
ATOM 3683 C CA . GLU B 1 139 ? 14.469 -27.125 -28.844 1 72.56 139 GLU B CA 1
ATOM 3684 C C . GLU B 1 139 ? 15.477 -27.047 -27.703 1 72.56 139 GLU B C 1
ATOM 3686 O O . GLU B 1 139 ? 16.656 -27.312 -27.891 1 72.56 139 GLU B O 1
ATOM 3691 N N . ASN B 1 140 ? 14.984 -26.719 -26.594 1 68.88 140 ASN B N 1
ATOM 3692 C CA . ASN B 1 140 ? 15.891 -26.594 -25.469 1 68.88 140 ASN B CA 1
ATOM 3693 C C . ASN B 1 140 ? 16.359 -27.969 -24.969 1 68.88 140 ASN B C 1
ATOM 3695 O O . ASN B 1 140 ? 17.516 -28.125 -24.562 1 68.88 140 ASN B O 1
ATOM 3699 N N . ASN B 1 141 ? 15.492 -28.859 -25.047 1 69.06 141 ASN B N 1
ATOM 3700 C CA . ASN B 1 141 ? 15.852 -30.203 -24.625 1 69.06 141 ASN B CA 1
ATOM 3701 C C . ASN B 1 141 ? 16.797 -30.875 -25.625 1 69.06 141 ASN B C 1
ATOM 3703 O O . ASN B 1 141 ? 17.672 -31.656 -25.25 1 69.06 141 ASN B O 1
ATOM 3707 N N . ASN B 1 142 ? 16.594 -30.469 -26.828 1 60.72 142 ASN B N 1
ATOM 3708 C CA . ASN B 1 142 ? 17.484 -31 -27.859 1 60.72 142 ASN B CA 1
ATOM 3709 C C . ASN B 1 142 ? 18.891 -30.422 -27.734 1 60.72 142 ASN B C 1
ATOM 3711 O O . ASN B 1 142 ? 19.891 -31.125 -27.938 1 60.72 142 ASN B O 1
ATOM 3715 N N . THR B 1 143 ? 18.891 -29.172 -27.5 1 55.66 143 THR B N 1
ATOM 3716 C CA . THR B 1 143 ? 20.188 -28.547 -27.328 1 55.66 143 THR B CA 1
ATOM 3717 C C . THR B 1 143 ? 20.906 -29.078 -26.094 1 55.66 143 THR B C 1
ATOM 3719 O O . THR B 1 143 ? 22.125 -29.156 -26.047 1 55.66 143 THR B O 1
ATOM 3722 N N . SER B 1 144 ? 20.109 -29.359 -25.109 1 57.5 144 SER B N 1
ATOM 3723 C CA . SER B 1 144 ? 20.641 -29.906 -23.859 1 57.5 144 SER B CA 1
ATOM 3724 C C . SER B 1 144 ? 21.25 -31.297 -24.094 1 57.5 144 SER B C 1
ATOM 3726 O O . SER B 1 144 ? 22.266 -31.625 -23.5 1 57.5 144 SER B O 1
ATOM 3728 N N . GLN B 1 145 ? 20.516 -32.188 -24.859 1 49.59 145 GLN B N 1
ATOM 3729 C CA . GLN B 1 145 ? 21.062 -33.5 -25.172 1 49.59 145 GLN B CA 1
ATOM 3730 C C . GLN B 1 145 ? 22.438 -33.375 -25.812 1 49.59 145 GLN B C 1
ATOM 3732 O O . GLN B 1 145 ? 23.297 -34.25 -25.609 1 49.59 145 GLN B O 1
ATOM 3737 N N . ARG B 1 146 ? 22.562 -32.344 -26.625 1 47.84 146 ARG B N 1
ATOM 3738 C CA . ARG B 1 146 ? 23.828 -32.219 -27.328 1 47.84 146 ARG B CA 1
ATOM 3739 C C . ARG B 1 146 ? 24.922 -31.703 -26.406 1 47.84 146 ARG B C 1
ATOM 3741 O O . ARG B 1 146 ? 26.062 -32.125 -26.469 1 47.84 146 ARG B O 1
ATOM 3748 N N . ASN B 1 147 ? 24.531 -30.672 -25.734 1 48.69 147 ASN B N 1
ATOM 3749 C CA . ASN B 1 147 ? 25.578 -29.984 -24.984 1 48.69 147 ASN B CA 1
ATOM 3750 C C . ASN B 1 147 ? 25.609 -30.422 -23.531 1 48.69 147 ASN B C 1
ATOM 3752 O O . ASN B 1 147 ? 26.438 -29.984 -22.75 1 48.69 147 ASN B O 1
ATOM 3756 N N . GLY B 1 148 ? 24.891 -31.391 -23.234 1 47.75 148 GLY B N 1
ATOM 3757 C CA . GLY B 1 148 ? 24.828 -31.938 -21.891 1 47.75 148 GLY B CA 1
ATOM 3758 C C . GLY B 1 148 ? 23.516 -31.609 -21.188 1 47.75 148 GLY B C 1
ATOM 3759 O O . GLY B 1 148 ? 22.438 -31.719 -21.797 1 47.75 148 GLY B O 1
ATOM 3760 N N . VAL B 1 149 ? 23.516 -31.047 -19.844 1 57.53 149 VAL B N 1
ATOM 3761 C CA . VAL B 1 149 ? 22.641 -30.984 -18.672 1 57.53 149 VAL B CA 1
ATOM 3762 C C . VAL B 1 149 ? 21.734 -29.766 -18.766 1 57.53 149 VAL B C 1
ATOM 3764 O O . VAL B 1 149 ? 22.125 -28.656 -18.438 1 57.53 149 VAL B O 1
ATOM 3767 N N . ASN B 1 150 ? 20.703 -29.719 -19.859 1 67 150 ASN B N 1
ATOM 3768 C CA . ASN B 1 150 ? 19.812 -28.578 -19.828 1 67 150 ASN B CA 1
ATOM 3769 C C . ASN B 1 150 ? 18.391 -28.969 -20.25 1 67 150 ASN B C 1
ATOM 3771 O O . ASN B 1 150 ? 18.109 -29.109 -21.438 1 67 150 ASN B O 1
ATOM 3775 N N . ILE B 1 151 ? 17.594 -29.375 -19.344 1 81.38 151 ILE B N 1
ATOM 3776 C CA . ILE B 1 151 ? 16.219 -29.812 -19.531 1 81.38 151 ILE B CA 1
ATOM 3777 C C . ILE B 1 151 ? 15.266 -28.641 -19.344 1 81.38 151 ILE B C 1
ATOM 3779 O O . ILE B 1 151 ? 15.492 -27.766 -18.516 1 81.38 151 ILE B O 1
ATOM 3783 N N . CYS B 1 152 ? 14.273 -28.641 -20.234 1 86.88 152 CYS B N 1
ATOM 3784 C CA . CYS B 1 152 ? 13.227 -27.625 -20.203 1 86.88 152 CYS B CA 1
ATOM 3785 C C . CYS B 1 152 ? 11.906 -28.219 -19.719 1 86.88 152 CYS B C 1
ATOM 3787 O O . CYS B 1 152 ? 11.5 -29.297 -20.188 1 86.88 152 CYS B O 1
ATOM 3789 N N . VAL B 1 153 ? 11.305 -27.516 -18.781 1 88.75 153 VAL B N 1
ATOM 3790 C CA . VAL B 1 153 ? 10.016 -28 -18.297 1 88.75 153 VAL B CA 1
ATOM 3791 C C . VAL B 1 153 ? 8.969 -26.906 -18.422 1 88.75 153 VAL B C 1
ATOM 3793 O O . VAL B 1 153 ? 9.297 -25.719 -18.391 1 88.75 153 VAL B O 1
ATOM 3796 N N . PHE B 1 154 ? 7.715 -27.328 -18.609 1 89.31 154 PHE B N 1
ATOM 3797 C CA . PHE B 1 154 ? 6.582 -26.406 -18.656 1 89.31 154 PHE B CA 1
ATOM 3798 C C . PHE B 1 154 ? 5.965 -26.25 -17.266 1 89.31 154 PHE B C 1
ATOM 3800 O O . PHE B 1 154 ? 5.668 -27.234 -16.594 1 89.31 154 PHE B O 1
ATOM 3807 N N . VAL B 1 155 ? 5.742 -25.031 -16.922 1 92.69 155 VAL B N 1
ATOM 3808 C CA . VAL B 1 155 ? 5.152 -24.719 -15.617 1 92.69 155 VAL B CA 1
ATOM 3809 C C . VAL B 1 155 ? 3.646 -24.516 -15.766 1 92.69 155 VAL B C 1
ATOM 3811 O O . VAL B 1 155 ? 3.186 -23.422 -16.078 1 92.69 155 VAL B O 1
ATOM 3814 N N . HIS B 1 156 ? 2.951 -25.516 -15.477 1 90.62 156 HIS B N 1
ATOM 3815 C CA . HIS B 1 156 ? 1.496 -25.422 -15.531 1 90.62 156 HIS B CA 1
ATOM 3816 C C . HIS B 1 156 ? 0.956 -24.625 -14.344 1 90.62 156 HIS B C 1
ATOM 3818 O O . HIS B 1 156 ? 1.367 -24.844 -13.203 1 90.62 156 HIS B O 1
ATOM 3824 N N . PRO B 1 157 ? -0.003 -23.766 -14.602 1 92.19 157 PRO B N 1
ATOM 3825 C CA . PRO B 1 157 ? -0.473 -22.875 -13.547 1 92.19 157 PRO B CA 1
ATOM 3826 C C . PRO B 1 157 ? -1.136 -23.625 -12.391 1 92.19 157 PRO B C 1
ATOM 3828 O O . PRO B 1 157 ? -1.298 -23.062 -11.297 1 92.19 157 PRO B O 1
ATOM 3831 N N . GLN B 1 158 ? -1.512 -24.891 -12.578 1 92.88 158 GLN B N 1
ATOM 3832 C CA . GLN B 1 158 ? -2.182 -25.672 -11.547 1 92.88 158 GLN B CA 1
ATOM 3833 C C . GLN B 1 158 ? -1.305 -26.828 -11.07 1 92.88 158 GLN B C 1
ATOM 3835 O O . GLN B 1 158 ? -1.81 -27.828 -10.547 1 92.88 158 GLN B O 1
ATOM 3840 N N . ASP B 1 159 ? -0.053 -26.656 -11.305 1 93.56 159 ASP B N 1
ATOM 3841 C CA . ASP B 1 159 ? 0.875 -27.703 -10.883 1 93.56 159 ASP B CA 1
ATOM 3842 C C . ASP B 1 159 ? 0.862 -27.875 -9.367 1 93.56 159 ASP B C 1
ATOM 3844 O O . ASP B 1 159 ? 0.724 -26.891 -8.625 1 93.56 159 ASP B O 1
ATOM 3848 N N . GLU B 1 160 ? 1.099 -29.094 -8.93 1 95.88 160 GLU B N 1
ATOM 3849 C CA . GLU B 1 160 ? 1.011 -29.406 -7.508 1 95.88 160 GLU B CA 1
ATOM 3850 C C . GLU B 1 160 ? 2.078 -28.672 -6.707 1 95.88 160 GLU B C 1
ATOM 3852 O O . GLU B 1 160 ? 1.847 -28.297 -5.559 1 95.88 160 GLU B O 1
ATOM 3857 N N . TRP B 1 161 ? 3.225 -28.5 -7.316 1 97.12 161 TRP B N 1
ATOM 3858 C CA . TRP B 1 161 ? 4.297 -27.812 -6.605 1 97.12 161 TRP B CA 1
ATOM 3859 C C . TRP B 1 161 ? 3.988 -26.328 -6.473 1 97.12 161 TRP B C 1
ATOM 3861 O O . TRP B 1 161 ? 4.371 -25.688 -5.488 1 97.12 161 TRP B O 1
ATOM 3871 N N . LEU B 1 162 ? 3.348 -25.766 -7.473 1 97.62 162 LEU B N 1
ATOM 3872 C CA . LEU B 1 162 ? 2.865 -24.391 -7.352 1 97.62 162 LEU B CA 1
ATOM 3873 C C . LEU B 1 162 ? 1.826 -24.281 -6.238 1 97.62 162 LEU B C 1
ATOM 3875 O O . LEU B 1 162 ? 1.9 -23.375 -5.402 1 97.62 162 LEU B O 1
ATOM 3879 N N . VAL B 1 163 ? 0.912 -25.234 -6.219 1 98.06 163 VAL B N 1
ATOM 3880 C CA . VAL B 1 163 ? -0.168 -25.234 -5.238 1 98.06 163 VAL B CA 1
ATOM 3881 C C . VAL B 1 163 ? 0.417 -25.266 -3.828 1 98.06 163 VAL B C 1
ATOM 3883 O O . VAL B 1 163 ? 0.01 -24.484 -2.963 1 98.06 163 VAL B O 1
ATOM 3886 N N . ALA B 1 164 ? 1.378 -26.125 -3.607 1 98.5 164 ALA B N 1
ATOM 3887 C CA . ALA B 1 164 ? 2.025 -26.219 -2.301 1 98.5 164 ALA B CA 1
ATOM 3888 C C . ALA B 1 164 ? 2.703 -24.906 -1.925 1 98.5 164 ALA B C 1
ATOM 3890 O O . ALA B 1 164 ? 2.59 -24.438 -0.786 1 98.5 164 ALA B O 1
ATOM 3891 N N . GLY B 1 165 ? 3.385 -24.312 -2.887 1 98.69 165 GLY B N 1
ATOM 3892 C CA . GLY B 1 165 ? 4.027 -23.031 -2.65 1 98.69 165 GLY B CA 1
ATOM 3893 C C . GLY B 1 165 ? 3.043 -21.922 -2.357 1 98.69 165 GLY B C 1
ATOM 3894 O O . GLY B 1 165 ? 3.26 -21.109 -1.448 1 98.69 165 GLY B O 1
ATOM 3895 N N . HIS B 1 166 ? 1.96 -21.875 -3.154 1 98.62 166 HIS B N 1
ATOM 3896 C CA . HIS B 1 166 ? 0.924 -20.875 -2.928 1 98.62 166 HIS B CA 1
ATOM 3897 C C . HIS B 1 166 ? 0.32 -21.016 -1.535 1 98.62 166 HIS B C 1
ATOM 3899 O O . HIS B 1 166 ? -0.025 -20.016 -0.902 1 98.62 166 HIS B O 1
ATOM 3905 N N . GLY B 1 167 ? 0.289 -22.234 -1.032 1 98.75 167 GLY B N 1
ATOM 3906 C CA . GLY B 1 167 ? -0.326 -22.516 0.253 1 98.75 167 GLY B CA 1
ATOM 3907 C C . GLY B 1 167 ? 0.407 -21.891 1.422 1 98.75 167 GLY B C 1
ATOM 3908 O O . GLY B 1 167 ? -0.165 -21.719 2.5 1 98.75 167 GLY B O 1
ATOM 3909 N N . THR B 1 168 ? 1.644 -21.484 1.243 1 98.81 168 THR B N 1
ATOM 3910 C CA . THR B 1 168 ? 2.43 -20.906 2.324 1 98.81 168 THR B CA 1
ATOM 3911 C C . THR B 1 168 ? 1.843 -19.562 2.756 1 98.81 168 THR B C 1
ATOM 3913 O O . THR B 1 168 ? 2.086 -19.109 3.875 1 98.81 168 THR B O 1
ATOM 3916 N N . VAL B 1 169 ? 1.054 -18.969 1.869 1 98.75 169 VAL B N 1
ATOM 3917 C CA . VAL B 1 169 ? 0.302 -17.766 2.227 1 98.75 169 VAL B CA 1
ATOM 3918 C C . VAL B 1 169 ? -0.587 -18.062 3.434 1 98.75 169 VAL B C 1
ATOM 3920 O O . VAL B 1 169 ? -0.644 -17.266 4.375 1 98.75 169 VAL B O 1
ATOM 3923 N N . GLY B 1 170 ? -1.238 -19.219 3.367 1 98.75 170 GLY B N 1
ATOM 3924 C CA . GLY B 1 170 ? -2.129 -19.609 4.445 1 98.75 170 GLY B CA 1
ATOM 3925 C C . GLY B 1 170 ? -1.401 -19.891 5.746 1 98.75 170 GLY B C 1
ATOM 3926 O O . GLY B 1 170 ? -1.893 -19.547 6.824 1 98.75 170 GLY B O 1
ATOM 3927 N N . VAL B 1 171 ? -0.244 -20.469 5.641 1 98.5 171 VAL B N 1
ATOM 3928 C CA . VAL B 1 171 ? 0.557 -20.766 6.824 1 98.5 171 VAL B CA 1
ATOM 3929 C C . VAL B 1 171 ? 0.919 -19.453 7.535 1 98.5 171 VAL B C 1
ATOM 3931 O O . VAL B 1 171 ? 0.688 -19.312 8.734 1 98.5 171 VAL B O 1
ATOM 3934 N N . GLU B 1 172 ? 1.391 -18.531 6.773 1 98.38 172 GLU B N 1
ATOM 3935 C CA . GLU B 1 172 ? 1.785 -17.25 7.336 1 98.38 172 GLU B CA 1
ATOM 3936 C C . GLU B 1 172 ? 0.588 -16.516 7.938 1 98.38 172 GLU B C 1
ATOM 3938 O O . GLU B 1 172 ? 0.689 -15.938 9.016 1 98.38 172 GLU B O 1
ATOM 3943 N N . LEU B 1 173 ? -0.475 -16.562 7.207 1 98.38 173 LEU B N 1
ATOM 3944 C CA . LEU B 1 173 ? -1.688 -15.891 7.664 1 98.38 173 LEU B CA 1
ATOM 3945 C C . LEU B 1 173 ? -2.113 -16.422 9.031 1 98.38 173 LEU B C 1
ATOM 3947 O O . LEU B 1 173 ? -2.396 -15.633 9.938 1 98.38 173 LEU B O 1
ATOM 3951 N N . MET B 1 174 ? -2.105 -17.688 9.188 1 98.31 174 MET B N 1
ATOM 3952 C CA . MET B 1 174 ? -2.525 -18.312 10.445 1 98.31 174 MET B CA 1
ATOM 3953 C C . MET B 1 174 ? -1.53 -18.016 11.555 1 98.31 174 MET B C 1
ATOM 3955 O O . MET B 1 174 ? -1.928 -17.703 12.68 1 98.31 174 MET B O 1
ATOM 3959 N N . LEU B 1 175 ? -0.244 -18.078 11.266 1 97.69 175 LEU B N 1
ATOM 3960 C CA . LEU B 1 175 ? 0.784 -17.812 12.266 1 97.69 175 LEU B CA 1
ATOM 3961 C C . LEU B 1 175 ? 0.731 -16.359 12.727 1 97.69 175 LEU B C 1
ATOM 3963 O O . LEU B 1 175 ? 0.792 -16.078 13.93 1 97.69 175 LEU B O 1
ATOM 3967 N N . GLN B 1 176 ? 0.532 -15.484 11.805 1 97.25 176 GLN B N 1
ATOM 3968 C CA . GLN B 1 176 ? 0.573 -14.055 12.102 1 97.25 176 GLN B CA 1
ATOM 3969 C C . GLN B 1 176 ? -0.68 -13.609 12.852 1 97.25 176 GLN B C 1
ATOM 3971 O O . GLN B 1 176 ? -0.689 -12.555 13.484 1 97.25 176 GLN B O 1
ATOM 3976 N N . THR B 1 177 ? -1.747 -14.375 12.75 1 97.56 177 THR B N 1
ATOM 3977 C CA . THR B 1 177 ? -2.994 -14.031 13.43 1 97.56 177 THR B CA 1
ATOM 3978 C C . THR B 1 177 ? -3.209 -14.922 14.648 1 97.56 177 THR B C 1
ATOM 3980 O O . THR B 1 177 ? -4.277 -14.883 15.266 1 97.56 177 THR B O 1
ATOM 3983 N N . ASP B 1 178 ? -2.273 -15.734 14.914 1 96.81 178 ASP B N 1
ATOM 3984 C CA . ASP B 1 178 ? -2.342 -16.688 16.016 1 96.81 178 ASP B CA 1
ATOM 3985 C C . ASP B 1 178 ? -3.555 -17.609 15.875 1 96.81 178 ASP B C 1
ATOM 3987 O O . ASP B 1 178 ? -4.184 -17.969 16.875 1 96.81 178 ASP B O 1
ATOM 3991 N N . GLY B 1 179 ? -3.992 -17.812 14.695 1 97.12 179 GLY B N 1
ATOM 3992 C CA . GLY B 1 179 ? -5.07 -18.734 14.398 1 97.12 179 GLY B CA 1
ATOM 3993 C C . GLY B 1 179 ? -6.434 -18.219 14.836 1 97.12 179 GLY B C 1
ATOM 3994 O O . GLY B 1 179 ? -7.375 -19 14.984 1 97.12 179 GLY B O 1
ATOM 3995 N N . ARG B 1 180 ? -6.613 -17.016 14.984 1 97.25 180 ARG B N 1
ATOM 3996 C CA . ARG B 1 180 ? -7.848 -16.516 15.586 1 97.25 180 ARG B CA 1
ATOM 3997 C C . ARG B 1 180 ? -8.922 -16.297 14.523 1 97.25 180 ARG B C 1
ATOM 3999 O O . ARG B 1 180 ? -10.094 -16.094 14.859 1 97.25 180 ARG B O 1
ATOM 4006 N N . LEU B 1 181 ? -8.617 -16.391 13.289 1 98.19 181 LEU B N 1
ATOM 4007 C CA . LEU B 1 181 ? -9.586 -16.141 12.227 1 98.19 181 LEU B CA 1
ATOM 4008 C C . LEU B 1 181 ? -10.617 -17.266 12.148 1 98.19 181 LEU B C 1
ATOM 4010 O O . LEU B 1 181 ? -10.297 -18.422 12.422 1 98.19 181 LEU B O 1
ATOM 4014 N N . ASP B 1 182 ? -11.82 -16.828 11.656 1 98 182 ASP B N 1
ATOM 4015 C CA . ASP B 1 182 ? -12.922 -17.766 11.5 1 98 182 ASP B CA 1
ATOM 4016 C C . ASP B 1 182 ? -13.102 -18.172 10.039 1 98 182 ASP B C 1
ATOM 4018 O O . ASP B 1 182 ? -13.625 -19.25 9.742 1 98 182 ASP B O 1
ATOM 4022 N N . VAL B 1 183 ? -12.719 -17.281 9.258 1 98.62 183 VAL B N 1
ATOM 4023 C CA . VAL B 1 183 ? -12.961 -17.516 7.836 1 98.62 183 VAL B CA 1
ATOM 4024 C C . VAL B 1 183 ? -11.906 -16.781 7.008 1 98.62 183 VAL B C 1
ATOM 4026 O O . VAL B 1 183 ? -11.43 -15.703 7.402 1 98.62 183 VAL B O 1
ATOM 4029 N N . ILE B 1 184 ? -11.523 -17.391 5.934 1 98.81 184 ILE B N 1
ATOM 4030 C CA . ILE B 1 184 ? -10.594 -16.797 4.977 1 98.81 184 ILE B CA 1
ATOM 4031 C C . ILE B 1 184 ? -11.25 -16.719 3.604 1 98.81 184 ILE B C 1
ATOM 4033 O O . ILE B 1 184 ? -11.883 -17.672 3.148 1 98.81 184 ILE B O 1
ATOM 4037 N N . VAL B 1 185 ? -11.164 -15.555 2.986 1 98.81 185 VAL B N 1
ATOM 4038 C CA . VAL B 1 185 ? -11.68 -15.336 1.641 1 98.81 185 VAL B CA 1
ATOM 4039 C C . VAL B 1 185 ? -10.523 -15.164 0.659 1 98.81 185 VAL B C 1
ATOM 4041 O O . VAL B 1 185 ? -9.664 -14.305 0.85 1 98.81 185 VAL B O 1
ATOM 4044 N N . VAL B 1 186 ? -10.523 -16 -0.362 1 98.75 186 VAL B N 1
ATOM 4045 C CA . VAL B 1 186 ? -9.422 -16.062 -1.317 1 98.75 186 VAL B CA 1
ATOM 4046 C C . VAL B 1 186 ? -9.961 -15.93 -2.738 1 98.75 186 VAL B C 1
ATOM 4048 O O . VAL B 1 186 ? -10.961 -16.562 -3.096 1 98.75 186 VAL B O 1
ATOM 4051 N N . PRO B 1 187 ? -9.328 -15.086 -3.557 1 97.75 187 PRO B N 1
ATOM 4052 C CA . PRO B 1 187 ? -9.727 -15.102 -4.965 1 97.75 187 PRO B CA 1
ATOM 4053 C C . PRO B 1 187 ? -9.602 -16.484 -5.602 1 97.75 187 PRO B C 1
ATOM 4055 O O . PRO B 1 187 ? -8.57 -17.141 -5.449 1 97.75 187 PRO B O 1
ATOM 4058 N N . ALA B 1 188 ? -10.555 -16.922 -6.316 1 94.88 188 ALA B N 1
ATOM 4059 C CA . ALA B 1 188 ? -10.602 -18.281 -6.859 1 94.88 188 ALA B CA 1
ATOM 4060 C C . ALA B 1 188 ? -9.656 -18.422 -8.047 1 94.88 188 ALA B C 1
ATOM 4062 O O . ALA B 1 188 ? -8.883 -19.375 -8.117 1 94.88 188 ALA B O 1
ATOM 4063 N N . MET B 1 189 ? -9.75 -17.469 -8.992 1 90.56 189 MET B N 1
ATOM 4064 C CA . MET B 1 189 ? -8.914 -17.5 -10.188 1 90.56 189 MET B CA 1
ATOM 4065 C C . MET B 1 189 ? -8.812 -18.922 -10.75 1 90.56 189 MET B C 1
ATOM 4067 O O . MET B 1 189 ? -9.828 -19.594 -10.922 1 90.56 189 MET B O 1
ATOM 4071 N N . GLY B 1 190 ? -7.586 -19.406 -11.039 1 89.06 190 GLY B N 1
ATOM 4072 C CA . GLY B 1 190 ? -7.387 -20.75 -11.555 1 89.06 190 GLY B CA 1
ATOM 4073 C C . GLY B 1 190 ? -7.41 -21.812 -10.477 1 89.06 190 GLY B C 1
ATOM 4074 O O . GLY B 1 190 ? -7.109 -22.969 -10.742 1 89.06 190 GLY B O 1
ATOM 4075 N N . GLY B 1 191 ? -7.715 -21.469 -9.336 1 94.56 191 GLY B N 1
ATOM 4076 C CA . GLY B 1 191 ? -7.98 -22.422 -8.266 1 94.56 191 GLY B CA 1
ATOM 4077 C C . GLY B 1 191 ? -6.734 -22.812 -7.5 1 94.56 191 GLY B C 1
ATOM 4078 O O . GLY B 1 191 ? -6.824 -23.328 -6.379 1 94.56 191 GLY B O 1
ATOM 4079 N N . ALA B 1 192 ? -5.582 -22.609 -8.047 1 96 192 ALA B N 1
ATOM 4080 C CA . ALA B 1 192 ? -4.348 -23.094 -7.438 1 96 192 ALA B CA 1
ATOM 4081 C C . ALA B 1 192 ? -4.086 -22.422 -6.098 1 96 192 ALA B C 1
ATOM 4083 O O . ALA B 1 192 ? -3.754 -23.078 -5.113 1 96 192 ALA B O 1
ATOM 4084 N N . LEU B 1 193 ? -4.246 -21.125 -6.066 1 98 193 LEU B N 1
ATOM 4085 C CA . LEU B 1 193 ? -4.062 -20.406 -4.809 1 98 193 LEU B CA 1
ATOM 4086 C C . LEU B 1 193 ? -5.105 -20.828 -3.781 1 98 193 LEU B C 1
ATOM 4088 O O . LEU B 1 193 ? -4.773 -21.094 -2.625 1 98 193 LEU B O 1
ATOM 4092 N N . LEU B 1 194 ? -6.32 -20.875 -4.211 1 98.38 194 LEU B N 1
ATOM 4093 C CA . LEU B 1 194 ? -7.426 -21.25 -3.338 1 98.38 194 LEU B CA 1
ATOM 4094 C C . LEU B 1 194 ? -7.191 -22.625 -2.727 1 98.38 194 LEU B C 1
ATOM 4096 O O . LEU B 1 194 ? -7.324 -22.797 -1.513 1 98.38 194 LEU B O 1
ATOM 4100 N N . ALA B 1 195 ? -6.816 -23.531 -3.566 1 98.06 195 ALA B N 1
ATOM 4101 C CA . ALA B 1 195 ? -6.531 -24.891 -3.1 1 98.06 195 ALA B CA 1
ATOM 4102 C C . ALA B 1 195 ? -5.379 -24.891 -2.102 1 98.06 195 ALA B C 1
ATOM 4104 O O . ALA B 1 195 ? -5.477 -25.5 -1.032 1 98.06 195 ALA B O 1
ATOM 4105 N N . GLY B 1 196 ? -4.336 -24.219 -2.436 1 98.62 196 GLY B N 1
ATOM 4106 C CA . GLY B 1 196 ? -3.172 -24.172 -1.566 1 98.62 196 GLY B CA 1
ATOM 4107 C C . GLY B 1 196 ? -3.469 -23.578 -0.202 1 98.62 196 GLY B C 1
ATOM 4108 O O . GLY B 1 196 ? -3.094 -24.141 0.824 1 98.62 196 GLY B O 1
ATOM 4109 N N . VAL B 1 197 ? -4.125 -22.469 -0.19 1 98.81 197 VAL B N 1
ATOM 4110 C CA . VAL B 1 197 ? -4.461 -21.797 1.059 1 98.81 197 VAL B CA 1
ATOM 4111 C C . VAL B 1 197 ? -5.395 -22.672 1.888 1 98.81 197 VAL B C 1
ATOM 4113 O O . VAL B 1 197 ? -5.219 -22.797 3.102 1 98.81 197 VAL B O 1
ATOM 4116 N N . ALA B 1 198 ? -6.34 -23.281 1.23 1 98.62 198 ALA B N 1
ATOM 4117 C CA . ALA B 1 198 ? -7.273 -24.156 1.933 1 98.62 198 ALA B CA 1
ATOM 4118 C C . ALA B 1 198 ? -6.539 -25.312 2.6 1 98.62 198 ALA B C 1
ATOM 4120 O O . ALA B 1 198 ? -6.805 -25.641 3.76 1 98.62 198 ALA B O 1
ATOM 4121 N N . LEU B 1 199 ? -5.637 -25.891 1.878 1 98.12 199 LEU B N 1
ATOM 4122 C CA . LEU B 1 199 ? -4.844 -26.984 2.428 1 98.12 199 LEU B CA 1
ATOM 4123 C C . LEU B 1 199 ? -4.102 -26.547 3.686 1 98.12 199 LEU B C 1
ATOM 4125 O O . LEU B 1 199 ? -4.09 -27.266 4.688 1 98.12 199 LEU B O 1
ATOM 4129 N N . ALA B 1 200 ? -3.533 -25.391 3.627 1 98.5 200 ALA B N 1
ATOM 4130 C CA . ALA B 1 200 ? -2.703 -24.875 4.715 1 98.5 200 ALA B CA 1
ATOM 4131 C C . ALA B 1 200 ? -3.543 -24.578 5.953 1 98.5 200 ALA B C 1
ATOM 4133 O O . ALA B 1 200 ? -3.248 -25.062 7.043 1 98.5 200 ALA B O 1
ATOM 4134 N N . VAL B 1 201 ? -4.629 -23.828 5.75 1 98.44 201 VAL B N 1
ATOM 4135 C CA . VAL B 1 201 ? -5.344 -23.297 6.91 1 98.44 201 VAL B CA 1
ATOM 4136 C C . VAL B 1 201 ? -6.168 -24.422 7.551 1 98.44 201 VAL B C 1
ATOM 4138 O O . VAL B 1 201 ? -6.293 -24.484 8.773 1 98.44 201 VAL B O 1
ATOM 4141 N N . LYS B 1 202 ? -6.742 -25.359 6.738 1 97.94 202 LYS B N 1
ATOM 4142 C CA . LYS B 1 202 ? -7.484 -26.5 7.285 1 97.94 202 LYS B CA 1
ATOM 4143 C C . LYS B 1 202 ? -6.559 -27.469 8.008 1 97.94 202 LYS B C 1
ATOM 4145 O O . LYS B 1 202 ? -6.961 -28.109 8.977 1 97.94 202 LYS B O 1
ATOM 4150 N N . GLY B 1 203 ? -5.371 -27.562 7.516 1 97.06 203 GLY B N 1
ATOM 4151 C CA . GLY B 1 203 ? -4.387 -28.375 8.211 1 97.06 203 GLY B CA 1
ATOM 4152 C C . GLY B 1 203 ? -4.016 -27.828 9.578 1 97.06 203 GLY B C 1
ATOM 4153 O O . GLY B 1 203 ? -3.666 -28.594 10.477 1 97.06 203 GLY B O 1
ATOM 4154 N N . MET B 1 204 ? -4.137 -26.594 9.742 1 96.62 204 MET B N 1
ATOM 4155 C CA . MET B 1 204 ? -3.752 -25.938 10.992 1 96.62 204 MET B CA 1
ATOM 4156 C C . MET B 1 204 ? -4.961 -25.75 11.906 1 96.62 204 MET B C 1
ATOM 4158 O O . MET B 1 204 ? -4.828 -25.797 13.133 1 96.62 204 MET B O 1
ATOM 4162 N N . LYS B 1 205 ? -6.094 -25.516 11.305 1 97.25 205 LYS B N 1
ATOM 4163 C CA . LYS B 1 205 ? -7.371 -25.312 11.984 1 97.25 205 LYS B CA 1
ATOM 4164 C C . LYS B 1 205 ? -8.516 -25.922 11.18 1 97.25 205 LYS B C 1
ATOM 4166 O O . LYS B 1 205 ? -9.141 -25.25 10.359 1 97.25 205 LYS B O 1
ATOM 4171 N N . PRO B 1 206 ? -8.883 -27.109 11.508 1 95.94 206 PRO B N 1
ATOM 4172 C CA . PRO B 1 206 ? -9.812 -27.859 10.672 1 95.94 206 PRO B CA 1
ATOM 4173 C C . PRO B 1 206 ? -11.18 -27.188 10.562 1 95.94 206 PRO B C 1
ATOM 4175 O O . PRO B 1 206 ? -11.875 -27.359 9.555 1 95.94 206 PRO B O 1
ATOM 4178 N N . ASN B 1 207 ? -11.602 -26.406 11.516 1 96.38 207 ASN B N 1
ATOM 4179 C CA . ASN B 1 207 ? -12.953 -25.859 11.531 1 96.38 207 ASN B CA 1
ATOM 4180 C C . ASN B 1 207 ? -13.008 -24.469 10.922 1 96.38 207 ASN B C 1
ATOM 4182 O O . ASN B 1 207 ? -14.07 -23.859 10.852 1 96.38 207 ASN B O 1
ATOM 4186 N N . ILE B 1 208 ? -11.914 -23.984 10.445 1 98.38 208 ILE B N 1
ATOM 4187 C CA . ILE B 1 208 ? -11.914 -22.672 9.805 1 98.38 208 ILE B CA 1
ATOM 4188 C C . ILE B 1 208 ? -12.641 -22.75 8.461 1 98.38 208 ILE B C 1
ATOM 4190 O O . ILE B 1 208 ? -12.555 -23.766 7.766 1 98.38 208 ILE B O 1
ATOM 4194 N N . ALA B 1 209 ? -13.328 -21.719 8.125 1 98.62 209 ALA B N 1
ATOM 4195 C CA . ALA B 1 209 ? -14 -21.688 6.824 1 98.62 209 ALA B CA 1
ATOM 4196 C C . ALA B 1 209 ? -13.102 -21.062 5.762 1 98.62 209 ALA B C 1
ATOM 4198 O O . ALA B 1 209 ? -12.328 -20.141 6.059 1 98.62 209 ALA B O 1
ATOM 4199 N N . VAL B 1 210 ? -13.234 -21.562 4.543 1 98.75 210 VAL B N 1
ATOM 4200 C CA . VAL B 1 210 ? -12.531 -21 3.396 1 98.75 210 VAL B CA 1
ATOM 4201 C C . VAL B 1 210 ? -13.508 -20.766 2.246 1 98.75 210 VAL B C 1
ATOM 4203 O O . VAL B 1 210 ? -14.227 -21.688 1.847 1 98.75 210 VAL B O 1
ATOM 4206 N N . TYR B 1 211 ? -13.539 -19.562 1.758 1 98.62 211 TYR B N 1
ATOM 4207 C CA . TYR B 1 211 ? -14.398 -19.234 0.625 1 98.62 211 TYR B CA 1
ATOM 4208 C C . TYR B 1 211 ? -13.57 -18.688 -0.538 1 98.62 211 TYR B C 1
ATOM 4210 O O . TYR B 1 211 ? -12.633 -17.922 -0.335 1 98.62 211 TYR B O 1
ATOM 4218 N N . GLY B 1 212 ? -13.906 -19.125 -1.762 1 98.12 212 GLY B N 1
ATOM 4219 C CA . GLY B 1 212 ? -13.43 -18.469 -2.963 1 98.12 212 GLY B CA 1
ATOM 4220 C C . GLY B 1 212 ? -14.258 -17.266 -3.357 1 98.12 212 GLY B C 1
ATOM 4221 O O . GLY B 1 212 ? -15.453 -17.203 -3.059 1 98.12 212 GLY B O 1
ATOM 4222 N N . ALA B 1 213 ? -13.641 -16.281 -3.936 1 97.81 213 ALA B N 1
ATOM 4223 C CA . ALA B 1 213 ? -14.336 -15.133 -4.512 1 97.81 213 ALA B CA 1
ATOM 4224 C C . ALA B 1 213 ? -14.062 -15.016 -6.008 1 97.81 213 ALA B C 1
ATOM 4226 O O . ALA B 1 213 ? -12.922 -15.195 -6.453 1 97.81 213 ALA B O 1
ATOM 4227 N N . GLU B 1 214 ? -15.062 -14.773 -6.766 1 94.81 214 GLU B N 1
ATOM 4228 C CA . GLU B 1 214 ? -14.898 -14.672 -8.211 1 94.81 214 GLU B CA 1
ATOM 4229 C C . GLU B 1 214 ? -15.914 -13.711 -8.82 1 94.81 214 GLU B C 1
ATOM 4231 O O . GLU B 1 214 ? -17.047 -13.617 -8.336 1 94.81 214 GLU B O 1
ATOM 4236 N N . CYS B 1 215 ? -15.453 -13.016 -9.836 1 93.19 215 CYS B N 1
ATOM 4237 C CA . CYS B 1 215 ? -16.375 -12.172 -10.586 1 93.19 215 CYS B CA 1
ATOM 4238 C C . CYS B 1 215 ? -17.297 -13.016 -11.453 1 93.19 215 CYS B C 1
ATOM 4240 O O . CYS B 1 215 ? -16.875 -14.031 -12.016 1 93.19 215 CYS B O 1
ATOM 4242 N N . GLU B 1 216 ? -18.469 -12.555 -11.633 1 90.62 216 GLU B N 1
ATOM 4243 C CA . GLU B 1 216 ? -19.469 -13.273 -12.422 1 90.62 216 GLU B CA 1
ATOM 4244 C C . GLU B 1 216 ? -19.047 -13.359 -13.883 1 90.62 216 GLU B C 1
ATOM 4246 O O . GLU B 1 216 ? -19.438 -14.297 -14.594 1 90.62 216 GLU B O 1
ATOM 4251 N N . THR B 1 217 ? -18.281 -12.391 -14.258 1 83 217 THR B N 1
ATOM 4252 C CA . THR B 1 217 ? -17.797 -12.383 -15.633 1 83 217 THR B CA 1
ATOM 4253 C C . THR B 1 217 ? -16.312 -12.688 -15.703 1 83 217 THR B C 1
ATOM 4255 O O . THR B 1 217 ? -15.547 -12.258 -14.836 1 83 217 THR B O 1
ATOM 4258 N N . LEU B 1 218 ? -16.016 -13.586 -16.609 1 70.44 218 LEU B N 1
ATOM 4259 C CA . LEU B 1 218 ? -14.609 -13.914 -16.75 1 70.44 218 LEU B CA 1
ATOM 4260 C C . LEU B 1 218 ? -13.891 -12.875 -17.609 1 70.44 218 LEU B C 1
ATOM 4262 O O . LEU B 1 218 ? -14.453 -12.359 -18.562 1 70.44 218 LEU B O 1
ATOM 4266 N N . ASP B 1 219 ? -12.711 -12.562 -17.094 1 63.25 219 ASP B N 1
ATOM 4267 C CA . ASP B 1 219 ? -11.82 -11.758 -17.922 1 63.25 219 ASP B CA 1
ATOM 4268 C C . ASP B 1 219 ? -11.344 -12.547 -19.141 1 63.25 219 ASP B C 1
ATOM 4270 O O . ASP B 1 219 ? -10.953 -13.711 -19.016 1 63.25 219 ASP B O 1
ATOM 4274 N N . PRO B 1 220 ? -11.555 -11.961 -20.281 1 55.62 220 PRO B N 1
ATOM 4275 C CA . PRO B 1 220 ? -11.117 -12.664 -21.5 1 55.62 220 PRO B CA 1
ATOM 4276 C C . PRO B 1 220 ? -9.664 -13.125 -21.422 1 55.62 220 PRO B C 1
ATOM 4278 O O . PRO B 1 220 ? -9.297 -14.133 -22.031 1 55.62 220 PRO B O 1
ATOM 4281 N N . GLU B 1 221 ? -8.891 -12.359 -20.672 1 59.25 221 GLU B N 1
ATOM 4282 C CA . GLU B 1 221 ? -7.477 -12.703 -20.594 1 59.25 221 GLU B CA 1
ATOM 4283 C C . GLU B 1 221 ? -7.254 -13.961 -19.766 1 59.25 221 GLU B C 1
ATOM 4285 O O . GLU B 1 221 ? -6.203 -14.602 -19.859 1 59.25 221 GLU B O 1
ATOM 4290 N N . CYS B 1 222 ? -8.195 -14.391 -19.125 1 57.38 222 CYS B N 1
ATOM 4291 C CA . CYS B 1 222 ? -8.117 -15.562 -18.266 1 57.38 222 CYS B CA 1
ATOM 4292 C C . CYS B 1 222 ? -7.918 -16.828 -19.094 1 57.38 222 CYS B C 1
ATOM 4294 O O . CYS B 1 222 ? -7.207 -17.75 -18.672 1 57.38 222 CYS B O 1
ATOM 4296 N N . GLU B 1 223 ? -8.391 -16.766 -20.203 1 60.22 223 GLU B N 1
ATOM 4297 C CA . GLU B 1 223 ? -8.289 -17.953 -21.047 1 60.22 223 GLU B CA 1
ATOM 4298 C C . GLU B 1 223 ? -6.844 -18.203 -21.484 1 60.22 223 GLU B C 1
ATOM 4300 O O . GLU B 1 223 ? -6.398 -19.344 -21.562 1 60.22 223 GLU B O 1
ATOM 4305 N N . PHE B 1 224 ? -6.195 -17.109 -21.688 1 63.56 224 PHE B N 1
ATOM 4306 C CA . PHE B 1 224 ? -4.809 -17.234 -22.109 1 63.56 224 PHE B CA 1
ATOM 4307 C C . PHE B 1 224 ? -3.947 -17.812 -20.984 1 63.56 224 PHE B C 1
ATOM 4309 O O . PHE B 1 224 ? -3.086 -18.672 -21.234 1 63.56 224 PHE B O 1
ATOM 4316 N N . GLU B 1 225 ? -4.246 -17.422 -19.812 1 62.31 225 GLU B N 1
ATOM 4317 C CA . GLU B 1 225 ? -3.414 -17.797 -18.672 1 62.31 225 GLU B CA 1
ATOM 4318 C C . GLU B 1 225 ? -3.51 -19.297 -18.391 1 62.31 225 GLU B C 1
ATOM 4320 O O . GLU B 1 225 ? -2.568 -19.891 -17.859 1 62.31 225 GLU B O 1
ATOM 4325 N N . HIS B 1 226 ? -4.629 -19.891 -18.609 1 59.28 226 HIS B N 1
ATOM 4326 C CA . HIS B 1 226 ? -4.863 -21.281 -18.25 1 59.28 226 HIS B CA 1
ATOM 4327 C C . HIS B 1 226 ? -4.203 -22.219 -19.25 1 59.28 226 HIS B C 1
ATOM 4329 O O . HIS B 1 226 ? -3.945 -23.391 -18.953 1 59.28 226 HIS B O 1
ATOM 4335 N N . GLY B 1 227 ? -3.578 -21.672 -20.219 1 54.72 227 GLY B N 1
ATOM 4336 C CA . GLY B 1 227 ? -2.855 -22.484 -21.188 1 54.72 227 GLY B CA 1
ATOM 4337 C C . GLY B 1 227 ? -3.625 -23.719 -21.609 1 54.72 227 GLY B C 1
ATOM 4338 O O . GLY B 1 227 ? -4.773 -23.906 -21.203 1 54.72 227 GLY B O 1
ATOM 4339 N N . PRO B 1 228 ? -3.197 -24.516 -22.641 1 44.75 228 PRO B N 1
ATOM 4340 C CA . PRO B 1 228 ? -3.838 -25.797 -23 1 44.75 228 PRO B CA 1
ATOM 4341 C C . PRO B 1 228 ? -3.801 -26.812 -21.859 1 44.75 228 PRO B C 1
ATOM 4343 O O . PRO B 1 228 ? -2.855 -26.828 -21.078 1 44.75 228 PRO B O 1
ATOM 4346 N N . VAL B 1 229 ? -4.922 -27.031 -21.203 1 41.56 229 VAL B N 1
ATOM 4347 C CA . VAL B 1 229 ? -4.941 -28.109 -20.219 1 41.56 229 VAL B CA 1
ATOM 4348 C C . VAL B 1 229 ? -4.051 -29.266 -20.688 1 41.56 229 VAL B C 1
ATOM 4350 O O . VAL B 1 229 ? -4.344 -29.906 -21.703 1 41.56 229 VAL B O 1
ATOM 4353 N N . ILE B 1 230 ? -2.771 -29.094 -20.594 1 37.56 230 ILE B N 1
ATOM 4354 C CA . ILE B 1 230 ? -1.851 -30.156 -20.969 1 37.56 230 ILE B CA 1
ATOM 4355 C C . ILE B 1 230 ? -1.847 -31.25 -19.906 1 37.56 230 ILE B C 1
ATOM 4357 O O . ILE B 1 230 ? -1.611 -30.969 -18.734 1 37.56 230 ILE B O 1
ATOM 4361 N N . ALA B 1 231 ? -2.586 -32.281 -20 1 32.03 231 ALA B N 1
ATOM 4362 C CA . ALA B 1 231 ? -2.428 -33.469 -19.156 1 32.03 231 ALA B CA 1
ATOM 4363 C C . ALA B 1 231 ? -0.958 -33.844 -19 1 32.03 231 ALA B C 1
ATOM 4365 O O . ALA B 1 231 ? -0.277 -34.125 -20 1 32.03 231 ALA B O 1
ATOM 4366 N N . VAL B 1 232 ? -0.284 -33.25 -18.094 1 32.88 232 VAL B N 1
ATOM 4367 C CA . VAL B 1 232 ? 1.104 -33.594 -17.812 1 32.88 232 VAL B CA 1
ATOM 4368 C C . VAL B 1 232 ? 1.222 -35.094 -17.594 1 32.88 232 VAL B C 1
ATOM 4370 O O . VAL B 1 232 ? 0.634 -35.656 -16.656 1 32.88 232 VAL B O 1
ATOM 4373 N N . ASN B 1 233 ? 1.287 -36 -18.609 1 28.75 233 ASN B N 1
ATOM 4374 C CA . ASN B 1 233 ? 1.701 -37.375 -18.344 1 28.75 233 ASN B CA 1
ATOM 4375 C C . ASN B 1 233 ? 3.088 -37.438 -17.719 1 28.75 233 ASN B C 1
ATOM 4377 O O . ASN B 1 233 ? 4.012 -36.75 -18.156 1 28.75 233 ASN B O 1
ATOM 4381 N N . LYS B 1 234 ? 3.166 -37.719 -16.406 1 35.31 234 LYS B N 1
ATOM 4382 C CA . LYS B 1 234 ? 4.434 -37.875 -15.703 1 35.31 234 LYS B CA 1
ATOM 4383 C C . LYS B 1 234 ? 5.516 -38.406 -16.625 1 35.31 234 LYS B C 1
ATOM 4385 O O . LYS B 1 234 ? 6.684 -38.5 -16.25 1 35.31 234 LYS B O 1
ATOM 4390 N N . LYS B 1 235 ? 5.352 -39.625 -17.203 1 32.5 235 LYS B N 1
ATOM 4391 C CA . LYS B 1 235 ? 6.406 -40.5 -17.734 1 32.5 235 LYS B CA 1
ATOM 4392 C C . LYS B 1 235 ? 6.891 -40 -19.094 1 32.5 235 LYS B C 1
ATOM 4394 O O . LYS B 1 235 ? 6.492 -40.531 -20.125 1 32.5 235 LYS B O 1
ATOM 4399 N N . GLY B 1 236 ? 7.66 -38.781 -19.312 1 32.16 236 GLY B N 1
ATOM 4400 C CA . GLY B 1 236 ? 8.469 -38.406 -20.453 1 32.16 236 GLY B CA 1
ATOM 4401 C C . GLY B 1 236 ? 7.633 -37.969 -21.656 1 32.16 236 GLY B C 1
ATOM 4402 O O . GLY B 1 236 ? 8.18 -37.625 -22.703 1 32.16 236 GLY B O 1
ATOM 4403 N N . SER B 1 237 ? 6.422 -38.594 -22.062 1 29.75 237 SER B N 1
ATOM 4404 C CA . SER B 1 237 ? 5.773 -38.375 -23.359 1 29.75 237 SER B CA 1
ATOM 4405 C C . SER B 1 237 ? 5.105 -37 -23.422 1 29.75 237 SER B C 1
ATOM 4407 O O . SER B 1 237 ? 4.477 -36.562 -22.453 1 29.75 237 SER B O 1
ATOM 4409 N N . THR B 1 238 ? 5.582 -35.906 -24.125 1 33.91 238 THR B N 1
ATOM 4410 C CA . THR B 1 238 ? 5.312 -34.562 -24.609 1 33.91 238 THR B CA 1
ATOM 4411 C C . THR B 1 238 ? 3.863 -34.438 -25.078 1 33.91 238 THR B C 1
ATOM 4413 O O . THR B 1 238 ? 3.527 -33.531 -25.812 1 33.91 238 THR B O 1
ATOM 4416 N N . ASP B 1 239 ? 2.988 -35.469 -25.031 1 32.78 239 ASP B N 1
ATOM 4417 C CA . ASP B 1 239 ? 1.778 -35.25 -25.828 1 32.78 239 ASP B CA 1
ATOM 4418 C C . ASP B 1 239 ? 0.888 -34.188 -25.172 1 32.78 239 ASP B C 1
ATOM 4420 O O . ASP B 1 239 ? 0.41 -34.375 -24.062 1 32.78 239 ASP B O 1
ATOM 4424 N N . VAL B 1 240 ? 1.192 -32.938 -25.344 1 41.88 240 VAL B N 1
ATOM 4425 C CA . VAL B 1 240 ? 0.278 -31.812 -25.094 1 41.88 240 VAL B CA 1
ATOM 4426 C C . VAL B 1 240 ? -1.086 -32.125 -25.719 1 41.88 240 VAL B C 1
ATOM 4428 O O . VAL B 1 240 ? -1.27 -32 -26.922 1 41.88 240 VAL B O 1
ATOM 4431 N N . LYS B 1 241 ? -1.787 -33.312 -25.359 1 38.06 241 LYS B N 1
ATOM 4432 C CA . LYS B 1 241 ? -3.102 -33.531 -25.953 1 38.06 241 LYS B CA 1
ATOM 4433 C C . LYS B 1 241 ? -4.145 -32.594 -25.391 1 38.06 241 LYS B C 1
ATOM 4435 O O . LYS B 1 241 ? -4.074 -32.219 -24.219 1 38.06 241 LYS B O 1
ATOM 4440 N N . ALA B 1 242 ? -4.848 -31.797 -26.234 1 38.53 242 ALA B N 1
ATOM 4441 C CA . ALA B 1 242 ? -6.035 -31.016 -25.938 1 38.53 242 ALA B CA 1
ATOM 4442 C C . ALA B 1 242 ? -6.957 -31.766 -24.969 1 38.53 242 ALA B C 1
ATOM 4444 O O . ALA B 1 242 ? -7.449 -32.844 -25.297 1 38.53 242 ALA B O 1
ATOM 4445 N N . SER B 1 243 ? -6.676 -31.844 -23.797 1 37.16 243 SER B N 1
ATOM 4446 C CA . SER B 1 243 ? -7.688 -32.531 -23.016 1 37.16 243 SER B CA 1
ATOM 4447 C C . SER B 1 243 ? -9.094 -32.031 -23.344 1 37.16 243 SER B C 1
ATOM 4449 O O . SER B 1 243 ? -9.305 -30.828 -23.484 1 37.16 243 SER B O 1
ATOM 4451 N N . LYS B 1 244 ? -9.867 -32.812 -24.109 1 37.19 244 LYS B N 1
ATOM 4452 C CA . LYS B 1 244 ? -11.297 -32.594 -24.266 1 37.19 244 LYS B CA 1
ATOM 4453 C C . LYS B 1 244 ? -11.898 -31.953 -23.016 1 37.19 244 LYS B C 1
ATOM 4455 O O . LYS B 1 244 ? -11.375 -32.156 -21.922 1 37.19 244 LYS B O 1
ATOM 4460 N N . LYS B 1 245 ? -12.891 -31.062 -23.188 1 38.41 245 LYS B N 1
ATOM 4461 C CA . LYS B 1 245 ? -13.812 -30.562 -22.172 1 38.41 245 LYS B CA 1
ATOM 4462 C C . LYS B 1 245 ? -14.055 -31.594 -21.078 1 38.41 245 LYS B C 1
ATOM 4464 O O . LYS B 1 245 ? -14.852 -32.531 -21.25 1 38.41 245 LYS B O 1
ATOM 4469 N N . GLU B 1 246 ? -13.031 -32.188 -20.547 1 37.72 246 GLU B N 1
ATOM 4470 C CA . GLU B 1 246 ? -13.555 -33 -19.453 1 37.72 246 GLU B CA 1
ATOM 4471 C C . GLU B 1 246 ? -14.656 -32.281 -18.688 1 37.72 246 GLU B C 1
ATOM 4473 O O . GLU B 1 246 ? -14.5 -31.109 -18.328 1 37.72 246 GLU B O 1
ATOM 4478 N N . GLU B 1 247 ? -15.844 -32.562 -19.016 1 39.72 247 GLU B N 1
ATOM 4479 C CA . GLU B 1 247 ? -17.016 -32.25 -18.203 1 39.72 247 GLU B CA 1
ATOM 4480 C C . GLU B 1 247 ? -16.656 -32.031 -16.75 1 39.72 247 GLU B C 1
ATOM 4482 O O . GLU B 1 247 ? -15.867 -32.781 -16.172 1 39.72 247 GLU B O 1
ATOM 4487 N N . ASN B 1 248 ? -16.484 -30.766 -16.375 1 44.38 248 ASN B N 1
ATOM 4488 C CA . ASN B 1 248 ? -16.406 -30.406 -14.953 1 44.38 248 ASN B CA 1
ATOM 4489 C C . ASN B 1 248 ? -17.031 -31.484 -14.078 1 44.38 248 ASN B C 1
ATOM 4491 O O . ASN B 1 248 ? -18.266 -31.578 -13.969 1 44.38 248 ASN B O 1
ATOM 4495 N N . VAL B 1 249 ? -16.656 -32.594 -14.281 1 44.09 249 VAL B N 1
ATOM 4496 C CA . VAL B 1 249 ? -17.125 -33.656 -13.406 1 44.09 249 VAL B CA 1
ATOM 4497 C C . VAL B 1 249 ? -17.188 -33.156 -11.961 1 44.09 249 VAL B C 1
ATOM 4499 O O . VAL B 1 249 ? -17.406 -33.938 -11.039 1 44.09 249 VAL B O 1
ATOM 4502 N N . ALA B 1 250 ? -16.5 -32.062 -11.703 1 53.5 250 ALA B N 1
ATOM 4503 C CA . ALA B 1 250 ? -16.266 -31.859 -10.273 1 53.5 250 ALA B CA 1
ATOM 4504 C C . ALA B 1 250 ? -17.531 -31.391 -9.57 1 53.5 250 ALA B C 1
ATOM 4506 O O . ALA B 1 250 ? -18.062 -30.312 -9.867 1 53.5 250 ALA B O 1
ATOM 4507 N N . GLY B 1 251 ? -18.359 -32.25 -9.312 1 67.38 251 GLY B N 1
ATOM 4508 C CA . GLY B 1 251 ? -19.375 -31.922 -8.328 1 67.38 251 GLY B CA 1
ATOM 4509 C C . GLY B 1 251 ? -18.828 -31.109 -7.176 1 67.38 251 GLY B C 1
ATOM 4510 O O . GLY B 1 251 ? -17.688 -30.641 -7.219 1 67.38 251 GLY B O 1
ATOM 4511 N N . GLY B 1 252 ? -19.609 -30.453 -6.555 1 87.25 252 GLY B N 1
ATOM 4512 C CA . GLY B 1 252 ? -19.266 -29.766 -5.316 1 87.25 252 GLY B CA 1
ATOM 4513 C C . GLY B 1 252 ? -18.922 -28.297 -5.512 1 87.25 252 GLY B C 1
ATOM 4514 O O . GLY B 1 252 ? -19.5 -27.641 -6.383 1 87.25 252 GLY B O 1
ATOM 4515 N N . VAL B 1 253 ? -18.062 -27.844 -4.82 1 92.25 253 VAL B N 1
ATOM 4516 C CA . VAL B 1 253 ? -17.703 -26.422 -4.789 1 92.25 253 VAL B CA 1
ATOM 4517 C C . VAL B 1 253 ? -16.891 -26.078 -6.031 1 92.25 253 VAL B C 1
ATOM 4519 O O . VAL B 1 253 ? -17 -24.969 -6.566 1 92.25 253 VAL B O 1
ATOM 4522 N N . ALA B 1 254 ? -16.109 -26.984 -6.602 1 91.62 254 ALA B N 1
ATOM 4523 C CA . ALA B 1 254 ? -15.227 -26.766 -7.75 1 91.62 254 ALA B C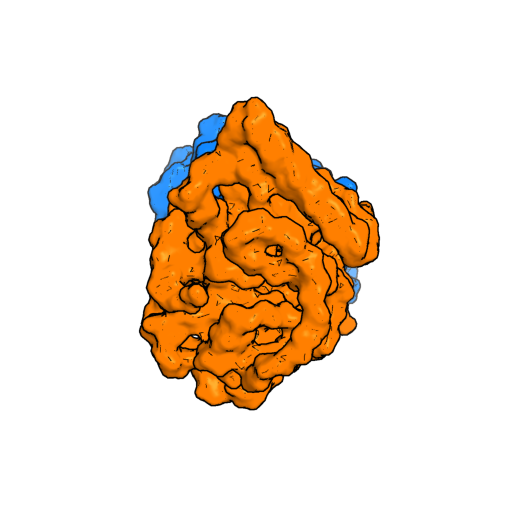A 1
ATOM 4524 C C . ALA B 1 254 ? -16.031 -26.391 -8.992 1 91.62 254 ALA B C 1
ATOM 4526 O O . ALA B 1 254 ? -15.555 -25.625 -9.836 1 91.62 254 ALA B O 1
ATOM 4527 N N . GLN B 1 255 ? -17.25 -26.859 -9.062 1 90.12 255 GLN B N 1
ATOM 4528 C CA . GLN B 1 255 ? -18.094 -26.609 -10.227 1 90.12 255 GLN B CA 1
ATOM 4529 C C . GLN B 1 255 ? -18.531 -25.141 -10.289 1 90.12 255 GLN B C 1
ATOM 4531 O O . GLN B 1 255 ? -18.984 -24.672 -11.328 1 90.12 255 GLN B O 1
ATOM 4536 N N . LYS B 1 256 ? -18.453 -24.547 -9.219 1 90.06 256 LYS B N 1
ATOM 4537 C CA . LYS B 1 256 ? -18.891 -23.141 -9.148 1 90.06 256 LYS B CA 1
ATOM 4538 C C . LYS B 1 256 ? -17.812 -22.203 -9.703 1 90.06 256 LYS B C 1
ATOM 4540 O O . LYS B 1 256 ? -18.094 -21.031 -9.961 1 90.06 256 LYS B O 1
ATOM 4545 N N . ILE B 1 257 ? -16.656 -22.672 -9.812 1 90.5 257 ILE B N 1
ATOM 4546 C CA . ILE B 1 257 ? -15.547 -21.875 -10.328 1 90.5 257 ILE B CA 1
ATOM 4547 C C . ILE B 1 257 ? -15.578 -21.859 -11.852 1 90.5 257 ILE B C 1
ATOM 4549 O O . ILE B 1 257 ? -15.688 -22.906 -12.484 1 90.5 257 ILE B O 1
ATOM 4553 N N . LEU B 1 258 ? -15.422 -20.734 -12.406 1 86.25 258 LEU B N 1
ATOM 4554 C CA . LEU B 1 258 ? -15.617 -20.547 -13.844 1 86.25 258 LEU B CA 1
ATOM 4555 C C . LEU B 1 258 ? -14.438 -21.125 -14.625 1 86.25 258 LEU B C 1
ATOM 4557 O O . LEU B 1 258 ? -14.625 -21.75 -15.672 1 86.25 258 LEU B O 1
ATOM 4561 N N . MET B 1 259 ? -13.305 -20.969 -14.109 1 85.38 259 MET B N 1
ATOM 4562 C CA . MET B 1 259 ? -12.109 -21.453 -14.797 1 85.38 259 MET B CA 1
ATOM 4563 C C . MET B 1 259 ? -11.992 -22.969 -14.68 1 85.38 259 MET B C 1
ATOM 4565 O O . MET B 1 259 ? -12.258 -23.531 -13.617 1 85.38 259 MET B O 1
ATOM 4569 N N . PRO B 1 260 ? -11.594 -23.594 -15.75 1 84.5 260 PRO B N 1
ATOM 4570 C CA . PRO B 1 260 ? -11.391 -25.047 -15.672 1 84.5 260 PRO B CA 1
ATOM 4571 C C . PRO B 1 260 ? -10.305 -25.438 -14.672 1 84.5 260 PRO B C 1
ATOM 4573 O O . PRO B 1 260 ? -9.258 -24.781 -14.609 1 84.5 260 PRO B O 1
ATOM 4576 N N . LEU B 1 261 ? -10.641 -26.453 -13.969 1 89.31 261 LEU B N 1
ATOM 4577 C CA . LEU B 1 261 ? -9.711 -26.969 -12.961 1 89.31 261 LEU B CA 1
ATOM 4578 C C . LEU B 1 261 ? -9.234 -28.375 -13.312 1 89.31 261 LEU B C 1
ATOM 4580 O O . LEU B 1 261 ? -10.016 -29.188 -13.805 1 89.31 261 LEU B O 1
ATOM 4584 N N . ASN B 1 262 ? -7.969 -28.578 -13.102 1 87.69 262 ASN B N 1
ATOM 4585 C CA . ASN B 1 262 ? -7.562 -29.984 -13.219 1 87.69 262 ASN B CA 1
ATOM 4586 C C . ASN B 1 262 ? -8.07 -30.812 -12.055 1 87.69 262 ASN B C 1
ATOM 4588 O O . ASN B 1 262 ? -8.641 -30.281 -11.102 1 87.69 262 ASN B O 1
ATOM 4592 N N . GLU B 1 263 ? -7.922 -32.062 -12.141 1 88 263 GLU B N 1
ATOM 4593 C CA . GLU B 1 263 ? -8.523 -33 -11.195 1 88 263 GLU B CA 1
ATOM 4594 C C . GLU B 1 263 ? -7.988 -32.781 -9.781 1 88 263 GLU B C 1
ATOM 4596 O O . GLU B 1 263 ? -8.758 -32.781 -8.812 1 88 263 GLU B O 1
ATOM 4601 N N . MET B 1 264 ? -6.734 -32.594 -9.664 1 90.19 264 MET B N 1
ATOM 4602 C CA . MET B 1 264 ? -6.109 -32.438 -8.352 1 90.19 264 MET B CA 1
ATOM 4603 C C . MET B 1 264 ? -6.629 -31.203 -7.641 1 90.19 264 MET B C 1
ATOM 4605 O O . MET B 1 264 ? -7.023 -31.266 -6.477 1 90.19 264 MET B O 1
ATOM 4609 N N . VAL B 1 265 ? -6.676 -30.141 -8.336 1 94.31 265 VAL B N 1
ATOM 4610 C CA . VAL B 1 265 ? -7.129 -28.875 -7.77 1 94.31 265 VAL B CA 1
ATOM 4611 C C . VAL B 1 265 ? -8.617 -28.953 -7.441 1 94.31 265 VAL B C 1
ATOM 4613 O O . VAL B 1 265 ? -9.047 -28.531 -6.367 1 94.31 265 VAL B O 1
ATOM 4616 N N . ALA B 1 266 ? -9.344 -29.562 -8.305 1 93.69 266 ALA B N 1
ATOM 4617 C CA . ALA B 1 266 ? -10.781 -29.719 -8.094 1 93.69 266 ALA B CA 1
ATOM 4618 C C . ALA B 1 266 ? -11.055 -30.547 -6.84 1 93.69 266 ALA B C 1
ATOM 4620 O O . ALA B 1 266 ? -11.93 -30.188 -6.035 1 93.69 266 ALA B O 1
ATOM 4621 N N . GLN B 1 267 ? -10.359 -31.578 -6.711 1 94 267 GLN B N 1
ATOM 4622 C CA . GLN B 1 267 ? -10.539 -32.438 -5.547 1 94 267 GLN B CA 1
ATOM 4623 C C . GLN B 1 267 ? -10.211 -31.688 -4.254 1 94 267 GLN B C 1
ATOM 4625 O O . GLN B 1 267 ? -10.938 -31.812 -3.266 1 94 267 GLN B O 1
ATOM 4630 N N . CYS B 1 268 ? -9.156 -30.969 -4.297 1 95.62 268 CYS B N 1
ATOM 4631 C CA . CYS B 1 268 ? -8.758 -30.188 -3.127 1 95.62 268 CYS B CA 1
ATOM 4632 C C . CYS B 1 268 ? -9.828 -29.172 -2.76 1 95.62 268 CYS B C 1
ATOM 4634 O O . CYS B 1 268 ? -10.195 -29.047 -1.59 1 95.62 268 CYS B O 1
ATOM 4636 N N . ILE B 1 269 ? -10.344 -28.516 -3.697 1 96.69 269 ILE B N 1
ATOM 4637 C CA . ILE B 1 269 ? -11.352 -27.484 -3.488 1 96.69 269 ILE B CA 1
ATOM 4638 C C . ILE B 1 269 ? -12.633 -28.109 -2.951 1 96.69 269 ILE B C 1
ATOM 4640 O O . ILE B 1 269 ? -13.227 -27.609 -1.994 1 96.69 269 ILE B O 1
ATOM 4644 N N . ASN B 1 270 ? -13.031 -29.219 -3.484 1 95.88 270 ASN B N 1
ATOM 4645 C CA . ASN B 1 270 ? -14.242 -29.891 -3.031 1 95.88 270 ASN B CA 1
ATOM 4646 C C . ASN B 1 270 ? -14.117 -30.359 -1.585 1 95.88 270 ASN B C 1
ATOM 4648 O O . ASN B 1 270 ? -15.102 -30.359 -0.842 1 95.88 270 ASN B O 1
ATOM 4652 N N . ARG B 1 271 ? -12.969 -30.672 -1.241 1 95.56 271 ARG B N 1
ATOM 4653 C CA . ARG B 1 271 ? -12.75 -31.234 0.087 1 95.56 271 ARG B CA 1
ATOM 4654 C C . ARG B 1 271 ? -12.602 -30.125 1.132 1 95.56 271 ARG B C 1
ATOM 4656 O O . ARG B 1 271 ? -13.047 -30.281 2.27 1 95.56 271 ARG B O 1
ATOM 4663 N N . HIS B 1 272 ? -12 -28.984 0.715 1 97.25 272 HIS B N 1
ATOM 4664 C CA . HIS B 1 272 ? -11.508 -28.094 1.761 1 97.25 272 HIS B CA 1
ATOM 4665 C C . HIS B 1 272 ? -12.148 -26.719 1.654 1 97.25 272 HIS B C 1
ATOM 4667 O O . HIS B 1 272 ? -12.047 -25.906 2.578 1 97.25 272 HIS B O 1
ATOM 4673 N N . VAL B 1 273 ? -12.805 -26.375 0.624 1 98 273 VAL B N 1
ATOM 4674 C CA . VAL B 1 273 ? -13.391 -25.062 0.421 1 98 273 VAL B CA 1
ATOM 4675 C C . VAL B 1 273 ? -14.891 -25.109 0.703 1 98 273 VAL B C 1
ATOM 4677 O O . VAL B 1 273 ? -15.586 -26.031 0.247 1 98 273 VAL B O 1
ATOM 4680 N N . ASP B 1 274 ? -15.359 -24.156 1.389 1 97.56 274 ASP B N 1
ATOM 4681 C CA . ASP B 1 274 ? -16.734 -24.188 1.894 1 97.56 274 ASP B CA 1
ATOM 4682 C C . ASP B 1 274 ? -17.703 -23.594 0.884 1 97.56 274 ASP B C 1
ATOM 4684 O O . ASP B 1 274 ? -18.906 -23.844 0.947 1 97.56 274 ASP B O 1
ATOM 4688 N N . GLY B 1 275 ? -17.234 -22.75 -0.009 1 96.88 275 GLY B N 1
ATOM 4689 C CA . GLY B 1 275 ? -18.109 -22.141 -1.008 1 96.88 275 GLY B CA 1
ATOM 4690 C C . GLY B 1 275 ? -17.391 -21.109 -1.86 1 96.88 275 GLY B C 1
ATOM 4691 O O . GLY B 1 275 ? -16.203 -20.844 -1.672 1 96.88 275 GLY B O 1
ATOM 4692 N N . VAL B 1 276 ? -18.172 -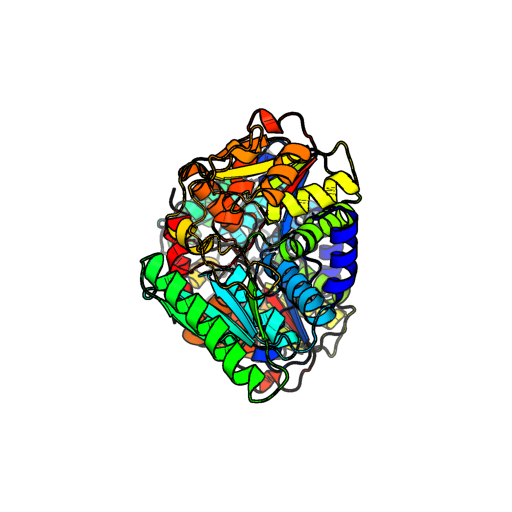20.609 -2.855 1 96.81 276 VAL B N 1
ATOM 4693 C CA . VAL B 1 276 ? -17.672 -19.547 -3.725 1 96.81 276 VAL B CA 1
ATOM 4694 C C . VAL B 1 276 ? -18.641 -18.375 -3.727 1 96.81 276 VAL B C 1
ATOM 4696 O O . VAL B 1 276 ? -19.844 -18.562 -3.914 1 96.81 276 VAL B O 1
ATOM 4699 N N . ILE B 1 277 ? -18.125 -17.219 -3.467 1 97.06 277 ILE B N 1
ATOM 4700 C CA . ILE B 1 277 ? -18.938 -16 -3.502 1 97.06 277 ILE B CA 1
ATOM 4701 C C . ILE B 1 277 ? -18.734 -15.289 -4.836 1 97.06 277 ILE B C 1
ATOM 4703 O O . ILE B 1 277 ? -17.594 -14.992 -5.215 1 97.06 277 ILE B O 1
ATOM 4707 N N . LYS B 1 278 ? -19.844 -15.086 -5.508 1 95.75 278 LYS B N 1
ATOM 4708 C CA . LYS B 1 278 ? -19.812 -14.367 -6.777 1 95.75 278 LYS B CA 1
ATOM 4709 C C . LYS B 1 278 ? -20.047 -12.867 -6.57 1 95.75 278 LYS B C 1
ATOM 4711 O O . LYS B 1 278 ? -20.875 -12.477 -5.754 1 95.75 278 LYS B O 1
ATOM 4716 N N . VAL B 1 279 ? -19.281 -12.047 -7.297 1 96.44 279 VAL B N 1
ATOM 4717 C CA . VAL B 1 279 ? -19.469 -10.602 -7.223 1 96.44 279 VAL B CA 1
ATOM 4718 C C . VAL B 1 279 ? -19.656 -10.031 -8.625 1 96.44 279 VAL B C 1
ATOM 4720 O O . VAL B 1 279 ? -19.188 -10.617 -9.609 1 96.44 279 VAL B O 1
ATOM 4723 N N . THR B 1 280 ? -20.328 -8.914 -8.719 1 94.44 280 THR B N 1
ATOM 4724 C CA . THR B 1 280 ? -20.516 -8.234 -10 1 94.44 280 THR B CA 1
ATOM 4725 C C . THR B 1 280 ? -19.297 -7.379 -10.328 1 94.44 280 THR B C 1
ATOM 4727 O O . THR B 1 280 ? -18.453 -7.117 -9.469 1 94.44 280 THR B O 1
ATOM 4730 N N . GLU B 1 281 ? -19.219 -7.035 -11.578 1 93.31 281 GLU B N 1
ATOM 4731 C CA . GLU B 1 281 ? -18.156 -6.129 -12.008 1 93.31 281 GLU B CA 1
ATOM 4732 C C . GLU B 1 281 ? -18.203 -4.812 -11.242 1 93.31 281 GLU B C 1
ATOM 4734 O O . GLU B 1 281 ? -17.172 -4.254 -10.891 1 93.31 281 GLU B O 1
ATOM 4739 N N . GLU B 1 282 ? -19.375 -4.344 -10.977 1 94.31 282 GLU B N 1
ATOM 4740 C CA . GLU B 1 282 ? -19.531 -3.092 -10.242 1 94.31 282 GLU B CA 1
ATOM 4741 C C . GLU B 1 282 ? -19.031 -3.219 -8.812 1 94.31 282 GLU B C 1
ATOM 4743 O O . GLU B 1 282 ? -18.328 -2.328 -8.312 1 94.31 282 GLU B O 1
ATOM 4748 N N . GLN B 1 283 ? -19.359 -4.312 -8.18 1 95.38 283 GLN B N 1
ATOM 4749 C CA . GLN B 1 283 ? -18.891 -4.574 -6.824 1 95.38 283 GLN B CA 1
ATOM 4750 C C . GLN B 1 283 ? -17.375 -4.684 -6.777 1 95.38 283 GLN B C 1
ATOM 4752 O O . GLN B 1 283 ? -16.734 -4.195 -5.84 1 95.38 283 GLN B O 1
ATOM 4757 N N . LYS B 1 284 ? -16.844 -5.305 -7.77 1 95.38 284 LYS B N 1
ATOM 4758 C CA . LYS B 1 284 ? -15.391 -5.434 -7.871 1 95.38 284 LYS B CA 1
ATOM 4759 C C . LYS B 1 284 ? -14.734 -4.07 -8.039 1 95.38 284 LYS B C 1
ATOM 4761 O O . LYS B 1 284 ? -13.719 -3.781 -7.402 1 95.38 284 LYS B O 1
ATOM 4766 N N . ARG B 1 285 ? -15.289 -3.236 -8.883 1 94.81 285 ARG B N 1
ATOM 4767 C CA . ARG B 1 285 ? -14.758 -1.896 -9.102 1 94.81 285 ARG B CA 1
ATOM 4768 C C . ARG B 1 285 ? -14.805 -1.072 -7.816 1 94.81 285 ARG B C 1
ATOM 4770 O O . ARG B 1 285 ? -13.875 -0.33 -7.512 1 94.81 285 ARG B O 1
ATOM 4777 N N . HIS B 1 286 ? -15.883 -1.201 -7.109 1 95.12 286 HIS B N 1
ATOM 4778 C CA . HIS B 1 286 ? -16.016 -0.514 -5.832 1 95.12 286 HIS B CA 1
ATOM 4779 C C . HIS B 1 286 ? -14.953 -0.961 -4.844 1 95.12 286 HIS B C 1
ATOM 4781 O O . HIS B 1 286 ? -14.336 -0.131 -4.168 1 95.12 286 HIS B O 1
ATOM 4787 N N . ALA B 1 287 ? -14.758 -2.242 -4.77 1 96.88 287 ALA B N 1
ATOM 4788 C CA . ALA B 1 287 ? -13.758 -2.789 -3.865 1 96.88 287 ALA B CA 1
ATOM 4789 C C . ALA B 1 287 ? -12.352 -2.34 -4.27 1 96.88 287 ALA B C 1
ATOM 4791 O O . ALA B 1 287 ? -11.531 -2.012 -3.412 1 96.88 287 ALA B O 1
ATOM 4792 N N . PHE B 1 288 ? -12.133 -2.361 -5.59 1 95.88 288 PHE B N 1
ATOM 4793 C CA . PHE B 1 288 ? -10.859 -1.884 -6.117 1 95.88 288 PHE B CA 1
ATOM 4794 C C . PHE B 1 288 ? -10.594 -0.453 -5.664 1 95.88 288 PHE B C 1
ATOM 4796 O O . PHE B 1 288 ? -9.547 -0.168 -5.082 1 95.88 288 PHE B O 1
ATOM 4803 N N . ARG B 1 289 ? -11.516 0.37 -5.844 1 94.06 289 ARG B N 1
ATOM 4804 C CA . ARG B 1 289 ? -11.422 1.771 -5.449 1 94.06 289 ARG B CA 1
ATOM 4805 C C . ARG B 1 289 ? -11.25 1.903 -3.939 1 94.06 289 ARG B C 1
ATOM 4807 O O . ARG B 1 289 ? -10.43 2.691 -3.465 1 94.06 289 ARG B O 1
ATOM 4814 N N . PHE B 1 290 ? -12.039 1.164 -3.236 1 94.12 290 PHE B N 1
ATOM 4815 C CA . PHE B 1 290 ? -12.031 1.192 -1.778 1 94.12 290 PHE B CA 1
ATOM 4816 C C . PHE B 1 290 ? -10.625 0.922 -1.239 1 94.12 290 PHE B C 1
ATOM 4818 O O . PHE B 1 290 ? -10.148 1.638 -0.359 1 94.12 290 PHE B O 1
ATOM 4825 N N . VAL B 1 291 ? -9.938 -0.097 -1.739 1 96.56 291 VAL B N 1
ATOM 4826 C CA . VAL B 1 291 ? -8.609 -0.472 -1.252 1 96.56 291 VAL B CA 1
ATOM 4827 C C . VAL B 1 291 ? -7.613 0.636 -1.573 1 96.56 291 VAL B C 1
ATOM 4829 O O . VAL B 1 291 ? -6.777 0.99 -0.735 1 96.56 291 VAL B O 1
ATOM 4832 N N . TYR B 1 292 ? -7.684 1.19 -2.75 1 94.88 292 TYR B N 1
ATOM 4833 C CA . TYR B 1 292 ? -6.793 2.279 -3.139 1 94.88 292 TYR B CA 1
ATOM 4834 C C . TYR B 1 292 ? -7.012 3.502 -2.256 1 94.88 292 TYR B C 1
ATOM 4836 O O . TYR B 1 292 ? -6.055 4.094 -1.756 1 94.88 292 TYR B O 1
ATOM 4844 N N . GLU B 1 293 ? -8.203 3.781 -1.977 1 90.81 293 GLU B N 1
ATOM 4845 C CA . GLU B 1 293 ? -8.531 5.051 -1.339 1 90.81 293 GLU B CA 1
ATOM 4846 C C . GLU B 1 293 ? -8.453 4.941 0.182 1 90.81 293 GLU B C 1
ATOM 4848 O O . GLU B 1 293 ? -8.055 5.891 0.859 1 90.81 293 GLU B O 1
ATOM 4853 N N . ARG B 1 294 ? -8.812 3.785 0.64 1 90.94 294 ARG B N 1
ATOM 4854 C CA . ARG B 1 294 ? -8.945 3.662 2.088 1 90.94 294 ARG B CA 1
ATOM 4855 C C . ARG B 1 294 ? -7.758 2.904 2.68 1 90.94 294 ARG B C 1
ATOM 4857 O O . ARG B 1 294 ? -7.301 3.219 3.781 1 90.94 294 ARG B O 1
ATOM 4864 N N . CYS B 1 295 ? -7.293 1.963 1.957 1 93.81 295 CYS B N 1
ATOM 4865 C CA . CYS B 1 295 ? -6.199 1.153 2.484 1 93.81 295 CYS B CA 1
ATOM 4866 C C . CYS B 1 295 ? -4.859 1.618 1.93 1 93.81 295 CYS B C 1
ATOM 4868 O O . CYS B 1 295 ? -3.803 1.23 2.436 1 93.81 295 CYS B O 1
ATOM 4870 N N . LYS B 1 296 ? -4.914 2.373 0.883 1 95.44 296 LYS B N 1
ATOM 4871 C CA . LYS B 1 296 ? -3.738 2.969 0.25 1 95.44 296 LYS B CA 1
ATOM 4872 C C . LYS B 1 296 ? -2.771 1.893 -0.237 1 95.44 296 LYS B C 1
ATOM 4874 O O . LYS B 1 296 ? -1.557 2.029 -0.088 1 95.44 296 LYS B O 1
ATOM 4879 N N . LEU B 1 297 ? -3.32 0.846 -0.766 1 96.75 297 LEU B N 1
ATOM 4880 C CA . LEU B 1 297 ? -2.559 -0.247 -1.36 1 96.75 297 LEU B CA 1
ATOM 4881 C C . LEU B 1 297 ? -2.848 -0.361 -2.854 1 96.75 297 LEU B C 1
ATOM 4883 O O . LEU B 1 297 ? -3.99 -0.192 -3.285 1 96.75 297 LEU B O 1
ATOM 4887 N N . VAL B 1 298 ? -1.816 -0.64 -3.574 1 96.88 298 VAL B N 1
ATOM 4888 C CA . VAL B 1 298 ? -1.994 -0.969 -4.984 1 96.88 298 VAL B CA 1
ATOM 4889 C C . VAL B 1 298 ? -2.328 -2.451 -5.129 1 96.88 298 VAL B C 1
ATOM 4891 O O . VAL B 1 298 ? -1.532 -3.314 -4.75 1 96.88 298 VAL B O 1
ATOM 4894 N N . ILE B 1 299 ? -3.473 -2.686 -5.66 1 96.62 299 ILE B N 1
ATOM 4895 C CA . ILE B 1 299 ? -3.875 -4.074 -5.855 1 96.62 299 ILE B CA 1
ATOM 4896 C C . ILE B 1 299 ? -4.293 -4.293 -7.309 1 96.62 299 ILE B C 1
ATOM 4898 O O . ILE B 1 299 ? -4.57 -3.332 -8.031 1 96.62 299 ILE B O 1
ATOM 4902 N N . ASP B 1 300 ? -4.242 -5.516 -7.738 1 92.88 300 ASP B N 1
ATOM 4903 C CA . ASP B 1 300 ? -4.762 -5.863 -9.055 1 92.88 300 ASP B CA 1
ATOM 4904 C C . ASP B 1 300 ? -6.238 -6.246 -8.984 1 92.88 300 ASP B C 1
ATOM 4906 O O . ASP B 1 300 ? -6.832 -6.242 -7.902 1 92.88 300 ASP B O 1
ATOM 4910 N N . ASP B 1 301 ? -6.766 -6.516 -10.094 1 90.56 301 ASP B N 1
ATOM 4911 C CA . ASP B 1 301 ? -8.195 -6.766 -10.219 1 90.56 301 ASP B CA 1
ATOM 4912 C C . ASP B 1 301 ? -8.602 -8.039 -9.484 1 90.56 301 ASP B C 1
ATOM 4914 O O . ASP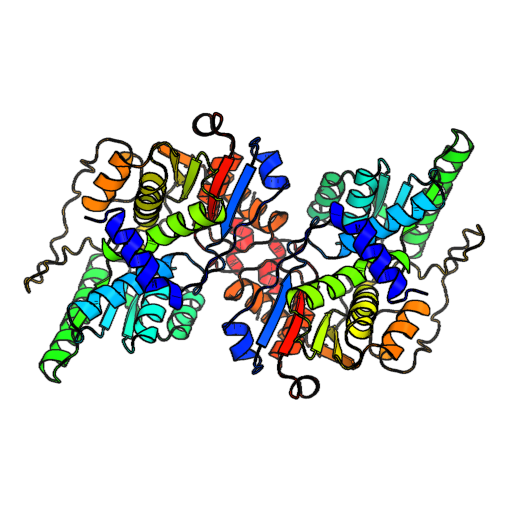 B 1 301 ? -9.703 -8.133 -8.945 1 90.56 301 ASP B O 1
ATOM 4918 N N . ASN B 1 302 ? -7.77 -9.039 -9.445 1 92.06 302 ASN B N 1
ATOM 4919 C CA . ASN B 1 302 ? -8.078 -10.281 -8.758 1 92.06 302 ASN B CA 1
ATOM 4920 C C . ASN B 1 302 ? -8.219 -10.07 -7.254 1 92.06 302 ASN B C 1
ATOM 4922 O O . ASN B 1 302 ? -9.141 -10.602 -6.629 1 92.06 302 ASN B O 1
ATOM 4926 N N . ALA B 1 303 ? -7.32 -9.336 -6.715 1 96.81 303 ALA B N 1
ATOM 4927 C CA . ALA B 1 303 ? -7.367 -9.047 -5.281 1 96.81 303 ALA B CA 1
ATOM 4928 C C . ALA B 1 303 ? -8.672 -8.344 -4.906 1 96.81 303 ALA B C 1
ATOM 4930 O O . ALA B 1 303 ? -9.227 -8.594 -3.838 1 96.81 303 ALA B O 1
ATOM 4931 N N . ALA B 1 304 ? -9.148 -7.547 -5.801 1 97 304 ALA B N 1
ATOM 4932 C CA . ALA B 1 304 ? -10.367 -6.777 -5.543 1 97 304 ALA B CA 1
ATOM 4933 C C . ALA B 1 304 ? -11.57 -7.695 -5.391 1 97 304 ALA B C 1
ATOM 4935 O O . ALA B 1 304 ? -12.523 -7.371 -4.676 1 97 304 ALA B O 1
ATOM 4936 N N . THR B 1 305 ? -11.523 -8.812 -6.012 1 96.38 305 THR B N 1
ATOM 4937 C CA . THR B 1 305 ? -12.664 -9.727 -5.98 1 96.38 305 THR B CA 1
ATOM 4938 C C . THR B 1 305 ? -12.914 -10.227 -4.562 1 96.38 305 THR B C 1
ATOM 4940 O O . THR B 1 305 ? -14.062 -10.273 -4.113 1 96.38 305 THR B O 1
ATOM 4943 N N . ALA B 1 306 ? -11.891 -10.57 -3.867 1 97.94 306 ALA B N 1
ATOM 4944 C CA . ALA B 1 306 ? -12.047 -11.062 -2.502 1 97.94 306 ALA B CA 1
ATOM 4945 C C . ALA B 1 306 ? -12.516 -9.953 -1.564 1 97.94 306 ALA B C 1
ATOM 4947 O O . ALA B 1 306 ? -13.328 -10.195 -0.669 1 97.94 306 ALA B O 1
ATOM 4948 N N . VAL B 1 307 ? -12.031 -8.766 -1.778 1 98.19 307 VAL B N 1
ATOM 4949 C CA . VAL B 1 307 ? -12.461 -7.629 -0.974 1 98.19 307 VAL B CA 1
ATOM 4950 C C . VAL B 1 307 ? -13.945 -7.352 -1.223 1 98.19 307 VAL B C 1
ATOM 4952 O O . VAL B 1 307 ? -14.703 -7.133 -0.28 1 98.19 307 VAL B O 1
ATOM 4955 N N . ALA B 1 308 ? -14.312 -7.406 -2.479 1 97.94 308 ALA B N 1
ATOM 4956 C CA . ALA B 1 308 ? -15.711 -7.195 -2.844 1 97.94 308 ALA B CA 1
ATOM 4957 C C . ALA B 1 308 ? -16.609 -8.211 -2.162 1 97.94 308 ALA B C 1
ATOM 4959 O O . ALA B 1 308 ? -17.672 -7.863 -1.649 1 97.94 308 ALA B O 1
ATOM 4960 N N . ALA B 1 309 ? -16.156 -9.43 -2.137 1 98.06 309 ALA B N 1
ATOM 4961 C CA . ALA B 1 309 ? -16.953 -10.5 -1.526 1 98.06 309 ALA B CA 1
ATOM 4962 C C . ALA B 1 309 ? -17.25 -10.188 -0.064 1 98.06 309 ALA B C 1
ATOM 4964 O O . ALA B 1 309 ? -18.344 -10.5 0.43 1 98.06 309 ALA B O 1
ATOM 4965 N N . VAL B 1 310 ? -16.375 -9.547 0.627 1 97.94 310 VAL B N 1
ATOM 4966 C CA . VAL B 1 310 ? -16.547 -9.25 2.045 1 97.94 310 VAL B CA 1
ATOM 4967 C C . VAL B 1 310 ? -17.375 -7.977 2.209 1 97.94 310 VAL B C 1
ATOM 4969 O O . VAL B 1 310 ? -18.266 -7.91 3.057 1 97.94 310 VAL B O 1
ATOM 4972 N N . LEU B 1 311 ? -17.141 -7.02 1.321 1 96.62 311 LEU B N 1
ATOM 4973 C CA . LEU B 1 311 ? -17.766 -5.715 1.455 1 96.62 311 LEU B CA 1
ATOM 4974 C C . LEU B 1 311 ? -19.25 -5.797 1.102 1 96.62 311 LEU B C 1
ATOM 4976 O O . LEU B 1 311 ? -20.047 -4.977 1.56 1 96.62 311 LEU B O 1
ATOM 4980 N N . THR B 1 312 ? -19.625 -6.734 0.283 1 93.5 312 THR B N 1
ATOM 4981 C CA . THR B 1 312 ? -21.016 -6.871 -0.126 1 93.5 312 THR B CA 1
ATOM 4982 C C . THR B 1 312 ? -21.844 -7.523 0.979 1 93.5 312 THR B C 1
ATOM 4984 O O . THR B 1 312 ? -23.062 -7.621 0.871 1 93.5 312 THR B O 1
ATOM 4987 N N . ARG B 1 313 ? -21.266 -8 2.021 1 89.25 313 ARG B N 1
ATOM 4988 C CA . ARG B 1 313 ? -21.891 -8.57 3.207 1 89.25 313 ARG B CA 1
ATOM 4989 C C . ARG B 1 313 ? -22.844 -9.711 2.832 1 89.25 313 ARG B C 1
ATOM 4991 O O . ARG B 1 313 ? -24 -9.719 3.219 1 89.25 313 ARG B O 1
ATOM 4998 N N . PRO B 1 314 ? -22.281 -10.688 2.186 1 87.69 314 PRO B N 1
ATOM 4999 C CA . PRO B 1 314 ? -23.156 -11.82 1.853 1 87.69 314 PRO B CA 1
ATOM 5000 C C . PRO B 1 314 ? -23.562 -12.625 3.08 1 87.69 314 PRO B C 1
ATOM 5002 O O . PRO B 1 314 ? -22.828 -12.695 4.062 1 87.69 314 PRO B O 1
ATOM 5005 N N . GLU B 1 315 ? -24.672 -13.219 2.949 1 91.12 315 GLU B N 1
ATOM 5006 C CA . GLU B 1 315 ? -25.172 -14.047 4.043 1 91.12 315 GLU B CA 1
ATOM 5007 C C . GLU B 1 315 ? -24.188 -15.148 4.402 1 91.12 315 GLU B C 1
ATOM 5009 O O . GLU B 1 315 ? -24.031 -15.492 5.574 1 91.12 315 GLU B O 1
ATOM 5014 N N . ALA B 1 316 ? -23.516 -15.617 3.436 1 92.56 316 ALA B N 1
ATOM 5015 C CA . ALA B 1 316 ? -22.594 -16.734 3.621 1 92.56 316 ALA B CA 1
ATOM 5016 C C . ALA B 1 316 ? -21.484 -16.359 4.617 1 92.56 316 ALA B C 1
ATOM 5018 O O . ALA B 1 316 ? -20.953 -17.234 5.301 1 92.56 316 ALA B O 1
ATOM 5019 N N . LEU B 1 317 ? -21.234 -15.055 4.758 1 96.38 317 LEU B N 1
ATOM 5020 C CA . LEU B 1 317 ? -20.125 -14.641 5.602 1 96.38 317 LEU B CA 1
ATOM 5021 C C . LEU B 1 317 ? -20.625 -14.023 6.898 1 96.38 317 LEU B C 1
ATOM 5023 O O . LEU B 1 317 ? -19.844 -13.75 7.809 1 96.38 317 LEU B O 1
ATOM 5027 N N . SER B 1 318 ? -21.875 -13.852 7.059 1 94.81 318 SER B N 1
ATOM 5028 C CA . SER B 1 318 ? -22.438 -13.039 8.133 1 94.81 318 SER B CA 1
ATOM 5029 C C . SER B 1 318 ? -22.219 -13.688 9.492 1 94.81 318 SER B C 1
ATOM 5031 O O . SER B 1 318 ? -22.172 -13 10.516 1 94.81 318 SER B O 1
ATOM 5033 N N . ARG B 1 319 ? -22.078 -14.945 9.539 1 95.31 319 ARG B N 1
ATOM 5034 C CA . ARG B 1 319 ? -21.984 -15.656 10.812 1 95.31 319 ARG B CA 1
ATOM 5035 C C . ARG B 1 319 ? -20.578 -15.586 11.383 1 95.31 319 ARG B C 1
ATOM 5037 O O . ARG B 1 319 ? -20.344 -15.898 12.547 1 95.31 319 ARG B O 1
ATOM 5044 N N . TYR B 1 320 ? -19.656 -15.211 10.594 1 97.44 320 TYR B N 1
ATOM 5045 C CA . TYR B 1 320 ? -18.266 -15.203 11.023 1 97.44 320 TYR B CA 1
ATOM 5046 C C . TYR B 1 320 ? -17.891 -13.844 11.617 1 97.44 320 TYR B C 1
ATOM 5048 O O . TYR B 1 320 ? -18.406 -12.812 11.18 1 97.44 320 TYR B O 1
ATOM 5056 N N . ARG B 1 321 ? -17 -13.875 12.57 1 97.25 321 ARG B N 1
ATOM 5057 C CA . ARG B 1 321 ? -16.641 -12.656 13.289 1 97.25 321 ARG B CA 1
ATOM 5058 C C . ARG B 1 321 ? -15.305 -12.102 12.797 1 97.25 321 ARG B C 1
ATOM 5060 O O . ARG B 1 321 ? -15.141 -10.883 12.68 1 97.25 321 ARG B O 1
ATOM 5067 N N . ARG B 1 322 ? -14.383 -13 12.594 1 98.06 322 ARG B N 1
ATOM 5068 C CA . ARG B 1 322 ? -13.023 -12.617 12.234 1 98.06 322 ARG B CA 1
ATOM 5069 C C . ARG B 1 322 ? -12.648 -13.148 10.859 1 98.06 322 ARG B C 1
ATOM 5071 O O . ARG B 1 322 ? -12.523 -14.359 10.664 1 98.06 322 ARG B O 1
ATOM 5078 N N . VAL B 1 323 ? -12.43 -12.195 9.93 1 98.38 323 VAL B N 1
ATOM 5079 C CA . VAL B 1 323 ? -12.281 -12.539 8.523 1 98.38 323 VAL B CA 1
ATOM 5080 C C . VAL B 1 323 ? -10.875 -12.195 8.047 1 98.38 323 VAL B C 1
ATOM 5082 O O . VAL B 1 323 ? -10.359 -11.117 8.352 1 98.38 323 VAL B O 1
ATOM 5085 N N . GLY B 1 324 ? -10.234 -13.125 7.402 1 98.5 324 GLY B N 1
ATOM 5086 C CA . GLY B 1 324 ? -9.008 -12.867 6.668 1 98.5 324 GLY B CA 1
ATOM 5087 C C . GLY B 1 324 ? -9.211 -12.805 5.164 1 98.5 324 GLY B C 1
ATOM 5088 O O . GLY B 1 324 ? -9.914 -13.641 4.594 1 98.5 324 GLY B O 1
ATOM 5089 N N . ILE B 1 325 ? -8.68 -11.766 4.531 1 98.75 325 ILE B N 1
ATOM 5090 C CA . ILE B 1 325 ? -8.742 -11.609 3.082 1 98.75 325 ILE B CA 1
ATOM 5091 C C . ILE B 1 325 ? -7.336 -11.719 2.49 1 98.75 325 ILE B C 1
ATOM 5093 O O . ILE B 1 325 ? -6.398 -11.086 2.982 1 98.75 325 ILE B O 1
ATOM 5097 N N . VAL B 1 326 ? -7.188 -12.492 1.454 1 98.75 326 VAL B N 1
ATOM 5098 C CA . VAL B 1 326 ? -5.902 -12.57 0.766 1 98.75 326 VAL B CA 1
ATOM 5099 C C . VAL B 1 326 ? -5.879 -11.602 -0.41 1 98.75 326 VAL B C 1
ATOM 5101 O O . VAL B 1 326 ? -6.672 -11.727 -1.346 1 98.75 326 VAL B O 1
ATOM 5104 N N . LEU B 1 327 ? -5.016 -10.625 -0.343 1 98.56 327 LEU B N 1
ATOM 5105 C CA . LEU B 1 327 ? -4.734 -9.773 -1.494 1 98.56 327 LEU B CA 1
ATOM 5106 C C . LEU B 1 327 ? -3.688 -10.414 -2.398 1 98.56 327 LEU B C 1
ATOM 5108 O O . LEU B 1 327 ? -2.502 -10.445 -2.061 1 98.56 327 LEU B O 1
ATOM 5112 N N . THR B 1 328 ? -4.066 -10.828 -3.545 1 97.12 328 THR B N 1
ATOM 5113 C CA . THR B 1 328 ? -3.258 -11.734 -4.352 1 97.12 328 THR B CA 1
ATOM 5114 C C . THR B 1 328 ? -2.072 -11 -4.969 1 97.12 328 THR B C 1
ATOM 5116 O O . THR B 1 328 ? -1.019 -11.594 -5.203 1 97.12 328 THR B O 1
ATOM 5119 N N . GLY B 1 329 ? -2.305 -9.773 -5.336 1 96.38 329 GLY B N 1
ATOM 5120 C CA . GLY B 1 329 ? -1.232 -9.055 -6.008 1 96.38 329 GLY B CA 1
ATOM 5121 C C . GLY B 1 329 ? -1.557 -7.594 -6.258 1 96.38 329 GLY B C 1
ATOM 5122 O O . GLY B 1 329 ? -2.65 -7.133 -5.93 1 96.38 329 GLY B O 1
ATOM 5123 N N . GLY B 1 330 ? -0.513 -6.914 -6.801 1 95 330 GLY B N 1
ATOM 5124 C CA . GLY B 1 330 ? -0.659 -5.488 -7.039 1 95 330 GLY B CA 1
ATOM 5125 C C . GLY B 1 330 ? -0.157 -5.055 -8.406 1 95 330 GLY B C 1
ATOM 5126 O O . GLY B 1 330 ? 0.106 -3.871 -8.625 1 95 330 GLY B O 1
ATOM 5127 N N . ASN B 1 331 ? 0.066 -6.02 -9.305 1 91.88 331 ASN B N 1
ATOM 5128 C CA . ASN B 1 331 ? 0.519 -5.664 -10.641 1 91.88 331 ASN B CA 1
ATOM 5129 C C . ASN B 1 331 ? -0.638 -5.191 -11.516 1 91.88 331 ASN B C 1
ATOM 5131 O O . ASN B 1 331 ? -1.533 -5.973 -11.844 1 91.88 331 ASN B O 1
ATOM 5135 N N . VAL B 1 332 ? -0.621 -3.916 -11.82 1 89.69 332 VAL B N 1
ATOM 5136 C CA . VAL B 1 332 ? -1.684 -3.275 -12.586 1 89.69 332 VAL B CA 1
ATOM 5137 C C . VAL B 1 332 ? -1.092 -2.193 -13.492 1 89.69 332 VAL B C 1
ATOM 5139 O O . VAL B 1 332 ? -0.104 -1.549 -13.125 1 89.69 332 VAL B O 1
ATOM 5142 N N . ASP B 1 333 ? -1.624 -2.154 -14.711 1 86.88 333 ASP B N 1
ATOM 5143 C CA . ASP B 1 333 ? -1.291 -1.015 -15.562 1 86.88 333 ASP B CA 1
ATOM 5144 C C . ASP B 1 333 ? -1.831 0.287 -14.969 1 86.88 333 ASP B C 1
ATOM 5146 O O . ASP B 1 333 ? -3.045 0.478 -14.883 1 86.88 333 ASP B O 1
ATOM 5150 N N . LEU B 1 334 ? -0.933 1.204 -14.68 1 89.5 334 LEU B N 1
ATOM 5151 C CA . LEU B 1 334 ? -1.336 2.445 -14.023 1 89.5 334 LEU B CA 1
ATOM 5152 C C . LEU B 1 334 ? -2.33 3.215 -14.891 1 89.5 334 LEU B C 1
ATOM 5154 O O . LEU B 1 334 ? -3.201 3.914 -14.367 1 89.5 334 LEU B O 1
ATOM 5158 N N . ASN B 1 335 ? -2.252 3.086 -16.156 1 88.06 335 ASN B N 1
ATOM 5159 C CA . ASN B 1 335 ? -3.17 3.76 -17.062 1 88.06 335 ASN B CA 1
ATOM 5160 C C . ASN B 1 335 ? -4.574 3.17 -16.984 1 88.06 335 ASN B C 1
ATOM 5162 O O . ASN B 1 335 ? -5.543 3.797 -17.406 1 88.06 335 ASN B O 1
ATOM 5166 N N . ALA B 1 336 ? -4.66 2.008 -16.453 1 87.25 336 ALA B N 1
ATOM 5167 C CA . ALA B 1 336 ? -5.949 1.328 -16.375 1 87.25 336 ALA B CA 1
ATOM 5168 C C . ALA B 1 336 ? -6.672 1.653 -15.078 1 87.25 336 ALA B C 1
ATOM 5170 O O . ALA B 1 336 ? -7.863 1.363 -14.93 1 87.25 336 ALA B O 1
ATOM 5171 N N . ILE B 1 337 ? -6.039 2.295 -14.156 1 90.12 337 ILE B N 1
ATOM 5172 C CA . ILE B 1 337 ? -6.551 2.463 -12.805 1 90.12 337 ILE B CA 1
ATOM 5173 C C . ILE B 1 337 ? -7.859 3.246 -12.836 1 90.12 337 ILE B C 1
ATOM 5175 O O . ILE B 1 337 ? -8.852 2.846 -12.219 1 90.12 337 ILE B O 1
ATOM 5179 N N . PRO B 1 338 ? -7.988 4.352 -13.633 1 87.25 338 PRO B N 1
ATOM 5180 C CA . PRO B 1 338 ? -9.273 5.059 -13.656 1 87.25 338 PRO B CA 1
ATOM 5181 C C . PRO B 1 338 ? -10.422 4.18 -14.141 1 87.25 338 PRO B C 1
ATOM 5183 O O . PRO B 1 338 ? -11.531 4.25 -13.594 1 87.25 338 PRO B O 1
ATOM 5186 N N . ARG B 1 339 ? -10.125 3.338 -15.078 1 85.12 339 ARG B N 1
ATOM 5187 C CA . ARG B 1 339 ? -11.156 2.445 -15.609 1 85.12 339 ARG B CA 1
ATOM 5188 C C . ARG B 1 339 ? -11.539 1.385 -14.586 1 85.12 339 ARG B C 1
ATOM 5190 O O . ARG B 1 339 ? -12.727 1.116 -14.375 1 85.12 339 ARG B O 1
ATOM 5197 N N . LEU B 1 340 ? -10.547 0.81 -13.945 1 83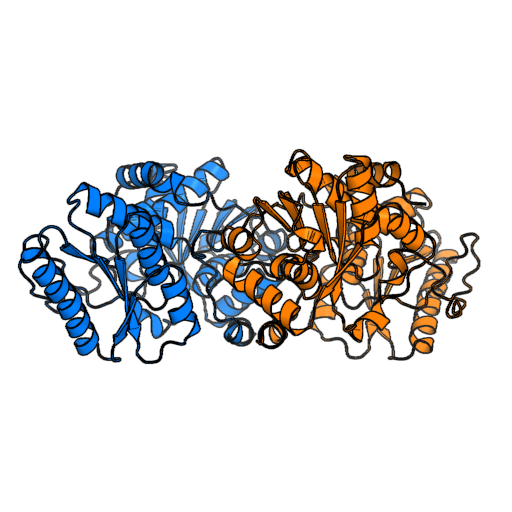.69 340 LEU B N 1
ATOM 5198 C CA . LEU B 1 340 ? -10.766 -0.265 -12.977 1 83.69 340 LEU B CA 1
ATOM 5199 C C . LEU B 1 340 ? -11.461 0.257 -11.727 1 83.69 340 LEU B C 1
ATOM 5201 O O . LEU B 1 340 ? -12.07 -0.515 -10.984 1 83.69 340 LEU B O 1
ATOM 5205 N N . ALA B 1 341 ? -11.398 1.564 -11.523 1 86.56 341 ALA B N 1
ATOM 5206 C CA . ALA B 1 341 ? -11.969 2.176 -10.328 1 86.56 341 ALA B CA 1
ATOM 5207 C C . ALA B 1 341 ? -13.281 2.891 -10.648 1 86.56 341 ALA B C 1
ATOM 5209 O O . ALA B 1 341 ? -13.883 3.523 -9.773 1 86.56 341 ALA B O 1
ATOM 5210 N N . ARG B 1 342 ? -13.703 2.861 -11.898 1 81.12 342 ARG B N 1
ATOM 5211 C CA . ARG B 1 342 ? -14.836 3.652 -12.359 1 81.12 342 ARG B CA 1
ATOM 5212 C C . ARG B 1 342 ? -16.141 3.139 -11.766 1 81.12 342 ARG B C 1
ATOM 5214 O O . ARG B 1 342 ? -16.453 1.949 -11.867 1 81.12 342 ARG B O 1
ATOM 5221 N N . LEU B 1 343 ? -16.797 4.051 -11.031 1 77.5 343 LEU B N 1
ATOM 5222 C CA . LEU B 1 343 ? -18.078 3.674 -10.469 1 77.5 343 LEU B CA 1
ATOM 5223 C C . LEU B 1 343 ? -19.219 3.977 -11.445 1 77.5 343 LEU B C 1
ATOM 5225 O O . LEU B 1 343 ? -19.125 4.918 -12.234 1 77.5 343 LEU B O 1
#

Radius of gyration: 27.37 Å; Cα contacts (8 Å, |Δi|>4): 1497; chains: 2; bounding box: 53×83×60 Å

Foldseek 3Di:
DAFLVLLVVLLVQCVVPKDLADKDFFPVLCVLLVFQGEIERQQCPMVLFFLQLLLLLLVVVVVCVVAVLAQEEEAEDLDSNLLSVQLNSVVSNGEYEYEYAPPRDVVSVVSSVVSVYHYHHFYPDLVGLLVVVLCVQVVQVVVCVVVPRYHYDYDAPQDSSSLSSLLSSLVSVCVVVVNPFQEEEEACQQLSNQLSVLNNNCVVPVRHAYEHFDEPDDDPCSVRRRHQPQPPPVPPDRPSPRPPCPPCPLPAQLVVDPHDYDPVSSVSCRVGHDHYAYDYLVLLLQQCQCCCVRVVDAADSSQSRRSSSSSVNDPVPVVTRHYYYYGGGRDDDPVCNCVSNPD/DAFLVLLVVLLVQCVVPKDLADKDFFPVLCVLLVFQGEIERQQCPMVLRFLQLLLLLLVVVVVCVVAVLAQEEEAEDLDSNLLSVQLNSVVSNGEYEYEYAPPRDVVSVVSSVVSVYHYHYFYPDLVRVLVVVLCVQVVQVVVCVVVPRYHYDYDQPQDSSSLSSLLSSLVSVCVVVVNPFQEEEEACQQLSNQLSVLNNNCVVPVRHAYEHFDEPDDDPCSVRRNRQPQPPPVPPDSPSPNPPPPPCPLPAQLVVDPHDYDPVSSVSCRVGHDHYAYDYLVLLLQQCQCCCVRVVDAADSSQSRRSSSSSVNDPVPVVTRHYYYYGGGRDDDPVCNCVSNPD

Nearest PDB structures (foldseek):
  5ybw-assembly1_A  TM=8.141E-01  e=2.572E-26  Anadara broughtonii
  5ybw-assembly1_B  TM=8.101E-01  e=8.976E-24  Anadara broughtonii
  8stw-assembly1_E  TM=7.684E-01  e=1.136E-15  Homo sapiens
  6vju-assembly1_B  TM=7.778E-01  e=1.990E-13  Legionella pneumophila
  4coo-assembly1_A  TM=7.202E-01  e=7.943E-14  Homo sapiens